Protein AF-A0A7Y5K758-F1 (afdb_monomer_lite)

pLDDT: mean 90.87, std 9.48, range [34.69, 98.62]

Sequence (447 aa):
MLPLFENSKTKVLHYTTGFPNWRNGEKSLQLNSDPGAHFSYSGEGFVLLQKVIEHVSKQTMQAFVALRVFVPLGMTASSFVWRENYAAELAEAHGPLGELEERPRMTEGNAAFSLYTTAKDYGVFLAAMLNQQILPRNSFAQMLKPQVQLPARWGDRSGQKAEGFYWGLGWGLQRTKMSESFWHWGDNGPYKCYVVGYPEQKRGLVFFTNSAHGLELASELVWRLWRDDQAALLQWLGYEAYNSASAILAQTARKKGVSAALAQFHELRQANSSYHLNESAVNELGYLMMRMHRMEDALQLFQLNVESFPASWNVYDSYAEAQLRNGNRELAAENYAKSLALNANNSGAKQILSQLRPAKSRLGNAHFTLKGYAQARLVILAGSFNDWSDLHTLLVKEGEEWTCHLELPAGKHFYKFVVDGKWIVDPDNPHAENDGDGNANSVLIVE

Radius of gyration: 25.75 Å; chains: 1; bounding box: 59×52×71 Å

Secondary structure (DSSP, 8-state):
-GGGTTTTHHHHHTT-S---SS--S-SS---SS-TTSS----HHHHHHHHHHHHHHHSS-HHHHHIIIIITTTT-TT-BSS--GGGTTTPPPEE-TTS-EE-----SS--TTT--B--HHHHHHHHHHHHTT-SS-HHHHHHHTS--EEEESSTT--S--EEEEEEE-SSSEEEE-SS-EEEEEEEEETTEEEEEEEETTTTEEEEEEESBTTGGGGHHHHHHHHH----HHHHHHTTPPPTTSHHHHHHHHHHHH-HHHHHHHHHHHHHH-TT----HHHHHHHHHHHHHTT-HHHHHHHHHHHHHH-TT-HHHHHHHHHHHHHTT-HHHHHHHHHHHHHH-TT-HHHHHHHHHHSS-----SSEEEEE-S-TT-S-EEEEETTTTT-SSSSBPEEETTEEEEEE---SEEEEEEEEETTEEE--TT-S-EEE-SSS-EEEEEEE-

Structure (mmCIF, N/CA/C/O backbone):
data_AF-A0A7Y5K758-F1
#
_entry.id   AF-A0A7Y5K758-F1
#
loop_
_atom_site.group_PDB
_atom_site.id
_atom_site.type_symbol
_atom_site.label_atom_id
_atom_site.label_alt_id
_atom_site.label_comp_id
_atom_site.label_asym_id
_atom_site.label_entity_id
_atom_site.label_seq_id
_atom_site.pdbx_PDB_ins_code
_atom_site.Cartn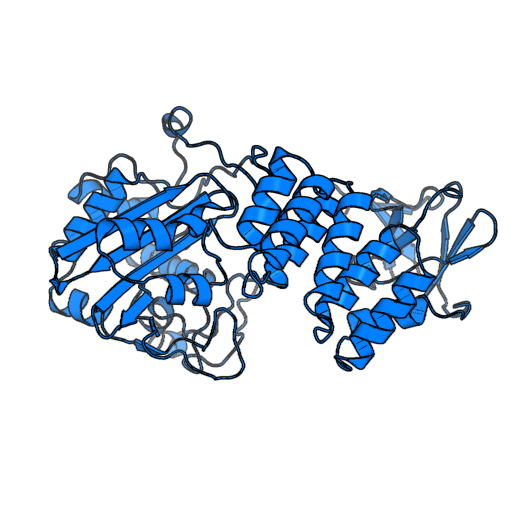_x
_atom_site.Cartn_y
_atom_site.Cartn_z
_atom_site.occupancy
_atom_site.B_iso_or_equiv
_atom_site.auth_seq_id
_atom_site.auth_comp_id
_atom_site.auth_asym_id
_atom_site.auth_atom_id
_atom_site.pdbx_PDB_model_num
ATOM 1 N N . MET A 1 1 ? -29.318 12.162 -8.130 1.00 41.69 1 MET A N 1
ATOM 2 C CA . MET A 1 1 ? -28.431 12.105 -6.942 1.00 41.69 1 MET A CA 1
ATOM 3 C C . MET A 1 1 ? -29.172 11.729 -5.650 1.00 41.69 1 MET A C 1
ATOM 5 O O . MET A 1 1 ? -28.600 11.002 -4.859 1.00 41.69 1 MET A O 1
ATOM 9 N N . LEU A 1 2 ? -30.431 12.140 -5.432 1.00 34.72 2 LEU A N 1
ATOM 10 C CA . LEU A 1 2 ? -31.195 11.858 -4.197 1.00 34.72 2 LEU A CA 1
ATOM 11 C C . LEU A 1 2 ? -31.584 10.382 -3.900 1.00 34.72 2 LEU A C 1
ATOM 13 O O . LEU A 1 2 ? -31.554 10.025 -2.726 1.00 34.72 2 LEU A O 1
ATOM 17 N N . PRO A 1 3 ? -31.859 9.482 -4.869 1.00 34.69 3 PRO A N 1
ATOM 18 C CA . PRO A 1 3 ? -32.208 8.083 -4.554 1.00 34.69 3 PRO A CA 1
ATOM 19 C C . PRO A 1 3 ? -31.040 7.259 -3.984 1.00 34.69 3 PRO A C 1
ATOM 21 O O . PRO A 1 3 ? -31.250 6.258 -3.305 1.00 34.69 3 PRO A O 1
ATOM 24 N N . LEU A 1 4 ? -29.800 7.706 -4.216 1.00 43.38 4 LEU A N 1
ATOM 25 C CA . LEU A 1 4 ? -28.592 7.127 -3.623 1.00 43.38 4 LEU A CA 1
ATOM 26 C C . LEU A 1 4 ? -28.457 7.472 -2.131 1.00 43.38 4 LEU A C 1
ATOM 28 O O . LEU A 1 4 ? -27.764 6.757 -1.419 1.00 43.38 4 LEU A O 1
ATOM 32 N N . PHE A 1 5 ? -29.099 8.533 -1.624 1.00 45.69 5 PHE A N 1
ATOM 33 C CA . PHE A 1 5 ? -28.856 9.056 -0.269 1.00 45.69 5 PHE A CA 1
ATOM 34 C C . PHE A 1 5 ? -29.646 8.364 0.852 1.00 45.69 5 PHE A C 1
ATOM 36 O O . PHE A 1 5 ? -29.133 8.235 1.964 1.00 45.69 5 PHE A O 1
ATOM 43 N N . GLU A 1 6 ? -30.858 7.884 0.574 1.00 41.16 6 GLU A N 1
ATOM 44 C CA . GLU A 1 6 ? -31.722 7.237 1.581 1.00 41.16 6 GLU A CA 1
ATOM 45 C C . GLU A 1 6 ? -31.171 5.871 2.035 1.00 41.16 6 GLU A C 1
ATOM 47 O O . GLU A 1 6 ? -31.325 5.490 3.190 1.00 41.16 6 GLU A O 1
ATOM 52 N N . ASN A 1 7 ? -30.415 5.182 1.170 1.00 43.84 7 ASN A N 1
ATOM 53 C CA . ASN A 1 7 ? -29.832 3.865 1.445 1.00 43.84 7 ASN A CA 1
ATOM 54 C C . ASN A 1 7 ? -28.302 3.880 1.694 1.00 43.84 7 ASN A C 1
ATOM 56 O O . ASN A 1 7 ? -27.720 2.806 1.846 1.00 43.84 7 ASN A O 1
ATOM 60 N N . SER A 1 8 ? -27.618 5.037 1.724 1.00 57.62 8 SER A N 1
ATOM 61 C CA . SER A 1 8 ? -26.133 5.113 1.687 1.00 57.62 8 SER A CA 1
ATOM 62 C C . SER A 1 8 ? -25.413 5.597 2.947 1.00 57.62 8 SER A C 1
ATOM 64 O O . SER A 1 8 ? -24.219 5.325 3.072 1.00 57.62 8 SER A O 1
ATOM 66 N N . LYS A 1 9 ? -26.075 6.277 3.896 1.00 64.62 9 LYS A N 1
ATOM 67 C CA . LYS A 1 9 ? -25.367 6.917 5.030 1.00 64.62 9 LYS A CA 1
ATOM 68 C C . LYS A 1 9 ? -24.572 5.921 5.882 1.00 64.62 9 LYS A C 1
ATOM 70 O O . LYS A 1 9 ? -23.432 6.194 6.242 1.00 64.62 9 LYS A O 1
ATOM 75 N N . THR A 1 10 ? -25.150 4.757 6.176 1.00 76.50 10 THR A N 1
ATOM 76 C CA . THR A 1 10 ? -24.463 3.694 6.925 1.00 76.50 10 THR A CA 1
ATOM 77 C C . THR A 1 10 ? -23.462 2.936 6.060 1.00 76.50 10 THR A C 1
ATOM 79 O O . THR A 1 10 ? -22.401 2.575 6.561 1.00 76.50 10 THR A O 1
ATOM 82 N N . LYS A 1 11 ? -23.739 2.769 4.758 1.00 89.06 11 LYS A N 1
ATOM 83 C CA . LYS A 1 11 ? -22.873 2.027 3.826 1.00 89.06 11 LYS A CA 1
ATOM 84 C C . LYS A 1 11 ? -21.468 2.603 3.713 1.00 89.06 11 LYS A C 1
ATOM 86 O O . LYS A 1 11 ? -20.535 1.829 3.523 1.00 89.06 11 LYS A O 1
ATOM 91 N N . VAL A 1 12 ? -21.312 3.923 3.854 1.00 93.25 12 VAL A N 1
ATOM 92 C CA . VAL A 1 12 ? -19.987 4.561 3.933 1.00 93.25 12 VAL A CA 1
ATOM 93 C C . VAL A 1 12 ? -19.213 4.052 5.148 1.00 93.25 12 VAL A C 1
ATOM 95 O O . VAL A 1 12 ? -18.076 3.617 5.013 1.00 93.25 12 VAL A O 1
ATOM 98 N N . LEU A 1 13 ? -19.846 4.053 6.324 1.00 94.56 13 LEU A N 1
ATOM 99 C CA . LEU A 1 13 ? -19.204 3.688 7.590 1.00 94.56 13 LEU A CA 1
ATOM 100 C C . LEU A 1 13 ? -18.793 2.212 7.646 1.00 94.56 13 LEU A C 1
ATOM 102 O O . LEU A 1 13 ? -17.884 1.871 8.397 1.00 94.56 13 LEU A O 1
ATOM 106 N N . HIS A 1 14 ? -19.443 1.347 6.866 1.00 94.31 14 HIS A N 1
ATOM 107 C CA . HIS A 1 14 ? -19.089 -0.069 6.776 1.00 94.31 14 HIS A CA 1
ATOM 108 C C . HIS A 1 14 ? -18.575 -0.508 5.402 1.00 94.31 14 HIS A C 1
ATOM 110 O O . HIS A 1 14 ? -18.607 -1.696 5.085 1.00 94.31 14 HIS A O 1
ATOM 116 N N . TYR A 1 15 ? -18.096 0.446 4.595 1.00 94.50 15 TYR A N 1
ATOM 117 C CA . TYR A 1 15 ? -17.370 0.194 3.349 1.00 94.50 15 TYR A CA 1
ATOM 118 C C . TYR A 1 15 ? -18.104 -0.707 2.345 1.00 94.50 15 TYR A C 1
ATOM 120 O O . TYR A 1 15 ? -17.521 -1.615 1.768 1.00 94.50 15 TYR A O 1
ATOM 128 N N . THR A 1 16 ? -19.396 -0.473 2.111 1.00 93.69 16 THR A N 1
ATOM 129 C CA . THR A 1 16 ? -20.178 -1.210 1.088 1.00 93.69 16 THR A CA 1
ATOM 130 C C . THR A 1 16 ? -20.811 -0.278 0.060 1.00 93.69 16 THR A C 1
ATOM 132 O O . THR A 1 16 ? -21.846 -0.575 -0.526 1.00 93.69 16 THR A O 1
ATOM 135 N N . THR A 1 17 ? -20.229 0.896 -0.163 1.00 92.12 17 THR A N 1
ATOM 136 C CA . THR A 1 17 ? -20.746 1.849 -1.157 1.00 92.12 17 THR A CA 1
ATOM 137 C C . THR A 1 17 ? -20.495 1.413 -2.595 1.00 92.12 17 THR A C 1
ATOM 139 O O . THR A 1 17 ? -21.192 1.898 -3.477 1.00 92.12 17 THR A O 1
ATOM 142 N N . GLY A 1 18 ? -19.506 0.545 -2.828 1.00 90.25 18 GLY A N 1
ATOM 143 C CA . GLY A 1 18 ? -18.982 0.250 -4.162 1.00 90.25 18 GLY A CA 1
ATOM 144 C C . GLY A 1 18 ? -17.978 1.292 -4.669 1.00 90.25 18 GLY A C 1
ATOM 145 O O . GLY A 1 18 ? -17.502 1.180 -5.793 1.00 90.25 18 GLY A O 1
ATOM 146 N N . PHE A 1 19 ? -17.630 2.305 -3.867 1.00 92.06 19 PHE A N 1
ATOM 147 C CA . PHE A 1 19 ? -16.620 3.293 -4.252 1.00 92.06 19 PHE A CA 1
ATOM 148 C C . PHE A 1 19 ? -15.204 2.692 -4.256 1.00 92.06 19 PHE A C 1
ATOM 150 O O . PHE A 1 19 ? -14.908 1.803 -3.446 1.00 92.06 19 PHE A O 1
ATOM 157 N N . PRO A 1 20 ? -14.308 3.196 -5.126 1.00 91.31 20 PRO A N 1
ATOM 158 C CA . PRO A 1 20 ? -12.888 2.893 -5.054 1.00 91.31 20 PRO A CA 1
ATOM 159 C C . PRO A 1 20 ? -12.273 3.442 -3.765 1.00 91.31 20 PRO A C 1
ATOM 161 O O . PRO A 1 20 ? -12.879 4.256 -3.060 1.00 91.31 20 PRO A O 1
ATOM 164 N N . ASN A 1 21 ? -11.044 3.012 -3.467 1.00 92.38 21 ASN A N 1
ATOM 165 C CA . ASN A 1 21 ? -10.306 3.595 -2.353 1.00 92.38 21 ASN A CA 1
ATOM 166 C C . ASN A 1 21 ? -10.026 5.083 -2.590 1.00 92.38 21 ASN A C 1
ATOM 168 O O . ASN A 1 21 ? -10.406 5.920 -1.774 1.00 92.38 21 ASN A O 1
ATOM 172 N N . TRP A 1 22 ? -9.452 5.377 -3.757 1.00 91.69 22 TRP A N 1
ATOM 173 C CA . TRP A 1 22 ? -9.157 6.709 -4.273 1.00 91.69 22 TRP A CA 1
ATOM 174 C C . TRP A 1 22 ? -9.505 6.759 -5.760 1.00 91.69 22 TRP A C 1
ATOM 176 O O . TRP A 1 22 ? -9.365 5.750 -6.452 1.00 91.69 22 TRP A O 1
ATOM 186 N N . ARG A 1 23 ? -9.976 7.906 -6.258 1.00 85.69 23 ARG A N 1
ATOM 187 C CA . ARG A 1 23 ? -10.174 8.117 -7.700 1.00 85.69 23 ARG A CA 1
ATOM 188 C C . ARG A 1 23 ? -8.828 8.297 -8.417 1.00 85.69 23 ARG A C 1
ATOM 190 O O . ARG A 1 23 ? -7.954 9.004 -7.922 1.00 85.69 23 ARG A O 1
ATOM 197 N N . ASN A 1 24 ? -8.687 7.739 -9.617 1.00 73.50 24 ASN A N 1
ATOM 198 C CA . ASN A 1 24 ? -7.460 7.833 -10.421 1.00 73.50 24 ASN A CA 1
ATOM 199 C C . ASN A 1 24 ? -7.417 9.122 -11.263 1.00 73.50 24 ASN A C 1
ATOM 201 O O . ASN A 1 24 ? -7.338 9.070 -12.483 1.00 73.50 24 ASN A O 1
ATOM 205 N N . GLY A 1 25 ? -7.561 10.291 -10.632 1.00 65.94 25 GLY A N 1
ATOM 206 C CA . GLY A 1 25 ? -7.560 11.588 -11.334 1.00 65.94 25 GLY A CA 1
ATOM 207 C C . GLY A 1 25 ? -8.794 11.866 -12.210 1.00 65.94 25 GLY A C 1
ATOM 208 O O . GLY A 1 25 ? -8.953 12.976 -12.717 1.00 65.94 25 GLY A O 1
ATOM 209 N N . GLU A 1 26 ? -9.709 10.903 -12.354 1.00 65.50 26 GLU A N 1
ATOM 210 C CA . GLU A 1 26 ? -10.984 11.102 -13.038 1.00 65.50 26 GLU A CA 1
ATOM 211 C C . GLU A 1 26 ? -11.843 12.165 -12.337 1.00 65.50 26 GLU A C 1
ATOM 213 O O . GLU A 1 26 ? -11.965 12.211 -11.108 1.00 65.50 26 GLU A O 1
ATOM 218 N N . LYS A 1 27 ? -12.502 13.015 -13.136 1.00 68.88 27 LYS A N 1
ATOM 219 C CA . LYS A 1 27 ? -13.385 14.070 -12.610 1.00 68.88 27 LYS A CA 1
ATOM 220 C C . LYS A 1 27 ? -14.652 13.504 -11.959 1.00 68.88 27 LYS A C 1
ATOM 222 O O . LYS A 1 27 ? -15.178 14.107 -11.024 1.00 68.88 27 LYS A O 1
ATOM 227 N N . SER A 1 28 ? -15.148 12.364 -12.438 1.00 80.12 28 SER A N 1
ATOM 228 C CA . SER A 1 28 ? -16.347 11.694 -11.923 1.00 80.12 28 SER A CA 1
ATOM 229 C C . SER A 1 28 ? -15.987 10.495 -11.050 1.00 80.12 28 SER A C 1
ATOM 231 O O . SER A 1 28 ? -15.158 9.684 -11.441 1.00 80.12 28 SER A O 1
ATOM 233 N N . LEU A 1 29 ? -16.652 10.346 -9.901 1.00 83.31 29 LEU A N 1
ATOM 234 C CA . LEU A 1 29 ? -16.517 9.157 -9.056 1.00 83.31 29 LEU A CA 1
ATOM 235 C C . LEU A 1 29 ? -17.264 7.974 -9.691 1.00 83.31 29 LEU A C 1
ATOM 237 O O . LEU A 1 29 ? -18.491 8.010 -9.789 1.00 83.31 29 LEU A O 1
ATOM 241 N N . GLN A 1 30 ? -16.522 6.943 -10.090 1.00 85.19 30 GLN A N 1
ATOM 242 C CA . GLN A 1 30 ? -17.061 5.695 -10.631 1.00 85.19 30 GLN A CA 1
ATOM 243 C C . GLN A 1 30 ? -17.236 4.641 -9.535 1.00 85.19 30 GLN A C 1
ATOM 245 O O . GLN A 1 30 ? -16.514 4.637 -8.538 1.00 85.19 30 GLN A O 1
ATOM 250 N N . LEU A 1 31 ? -18.206 3.747 -9.718 1.00 88.56 31 LEU A N 1
ATOM 251 C CA . LEU A 1 31 ? -18.407 2.594 -8.844 1.00 88.56 31 LEU A CA 1
ATOM 252 C C . LEU A 1 31 ? -17.588 1.407 -9.355 1.00 88.56 31 LEU A C 1
ATOM 254 O O . LEU A 1 31 ? -17.668 1.055 -10.527 1.00 88.56 31 LEU A O 1
ATOM 258 N N . ASN A 1 32 ? -16.860 0.751 -8.456 1.00 87.00 32 ASN A N 1
ATOM 259 C CA . ASN A 1 32 ? -16.219 -0.537 -8.720 1.00 87.00 32 ASN A CA 1
ATOM 26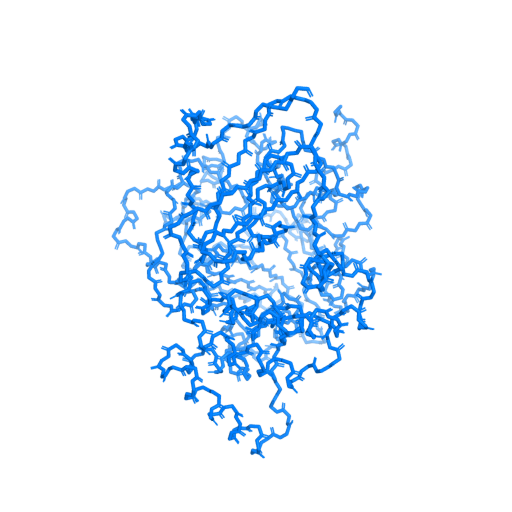0 C C . ASN A 1 32 ? -17.225 -1.696 -8.673 1.00 87.00 32 ASN A C 1
ATOM 262 O O . ASN A 1 32 ? -16.949 -2.773 -9.200 1.00 87.00 32 ASN A O 1
ATOM 266 N N . SER A 1 33 ? -18.352 -1.505 -7.983 1.00 86.94 33 SER A N 1
ATOM 267 C CA . SER A 1 33 ? -19.389 -2.518 -7.797 1.00 86.94 33 SER A CA 1
ATOM 268 C C . SER A 1 33 ? -20.710 -1.919 -7.317 1.00 86.94 33 SER A C 1
ATOM 270 O O . SER A 1 33 ? -20.773 -0.759 -6.902 1.00 86.94 33 SER A O 1
ATOM 272 N N . ASP A 1 34 ? -21.770 -2.727 -7.353 1.00 89.12 34 ASP A N 1
ATOM 273 C CA . ASP A 1 34 ? -23.083 -2.322 -6.860 1.00 89.12 34 ASP A CA 1
ATOM 274 C C . ASP A 1 34 ? -23.063 -2.040 -5.342 1.00 89.12 34 ASP A C 1
ATOM 276 O O . ASP A 1 34 ? -22.522 -2.840 -4.563 1.00 89.12 34 ASP A O 1
ATOM 280 N N . PRO A 1 35 ? -23.690 -0.943 -4.871 1.00 89.88 35 PRO A N 1
ATOM 281 C CA . PRO A 1 35 ? -23.754 -0.631 -3.448 1.00 89.88 35 PRO A CA 1
ATOM 282 C C . PRO A 1 35 ? -24.399 -1.760 -2.631 1.00 89.88 35 PRO A C 1
ATOM 284 O O . PRO A 1 35 ? -25.548 -2.138 -2.849 1.00 89.88 35 PRO A O 1
ATOM 287 N N . GLY A 1 36 ? -23.688 -2.249 -1.619 1.00 87.38 36 GLY A N 1
ATOM 288 C CA . GLY A 1 36 ? -24.101 -3.348 -0.747 1.00 87.38 36 GLY A CA 1
ATOM 289 C C . GLY A 1 36 ? -23.589 -4.723 -1.177 1.00 87.38 36 GLY A C 1
ATOM 290 O O . GLY A 1 36 ? -23.687 -5.651 -0.380 1.00 87.38 36 GLY A O 1
ATOM 291 N N . ALA A 1 37 ? -23.020 -4.866 -2.380 1.00 87.94 37 ALA A N 1
ATOM 292 C CA . ALA A 1 37 ? -22.612 -6.169 -2.906 1.00 87.94 37 ALA A CA 1
ATOM 293 C C . ALA A 1 37 ? -21.473 -6.813 -2.098 1.00 87.94 37 ALA A C 1
ATOM 295 O O . ALA A 1 37 ? -21.497 -8.013 -1.825 1.00 87.94 37 ALA A O 1
ATOM 296 N N . HIS A 1 38 ? -20.466 -6.032 -1.706 1.00 88.25 38 HIS A N 1
ATOM 297 C CA . HIS A 1 38 ? -19.339 -6.510 -0.905 1.00 88.25 38 HIS A CA 1
ATOM 298 C C . HIS A 1 38 ? -18.633 -5.373 -0.161 1.00 88.25 38 HIS A C 1
ATOM 300 O O . HIS A 1 38 ? -18.858 -4.191 -0.422 1.00 88.25 38 HIS A O 1
ATOM 306 N N . PHE A 1 39 ? -17.769 -5.760 0.778 1.00 93.19 39 PHE A N 1
ATOM 307 C CA . PHE A 1 39 ? -16.836 -4.859 1.443 1.00 93.19 39 PHE A CA 1
ATOM 308 C C . PHE A 1 39 ? -15.775 -4.360 0.449 1.00 93.19 39 PHE A C 1
ATOM 310 O O . PHE A 1 39 ? -15.111 -5.166 -0.199 1.00 93.19 39 PHE A O 1
ATOM 317 N N . SER A 1 40 ? -15.605 -3.044 0.362 1.00 91.56 40 SER A N 1
ATOM 318 C CA . SER A 1 40 ? -14.579 -2.345 -0.413 1.00 91.56 40 SER A CA 1
ATOM 319 C C . SER A 1 40 ? -14.154 -1.100 0.362 1.00 91.56 40 SER A C 1
ATOM 321 O O . SER A 1 40 ? -14.898 -0.116 0.422 1.00 91.56 40 SER A O 1
ATOM 323 N N . TYR A 1 41 ? -12.976 -1.159 0.989 1.00 93.69 41 TYR A N 1
ATOM 324 C CA . TYR A 1 41 ? -12.432 -0.045 1.764 1.00 93.69 41 TYR A CA 1
ATOM 325 C C . TYR A 1 41 ? -12.311 1.213 0.894 1.00 93.69 41 TYR A C 1
ATOM 327 O O . TYR A 1 41 ? -11.830 1.143 -0.239 1.00 93.69 41 TYR A O 1
ATOM 335 N N . SER A 1 42 ? -12.781 2.352 1.410 1.00 94.06 42 SER A N 1
ATOM 336 C CA . SER A 1 42 ? -12.966 3.559 0.605 1.00 94.06 42 SER A CA 1
ATOM 337 C C . SER A 1 42 ? -12.668 4.861 1.342 1.00 94.06 42 SER A C 1
ATOM 339 O O . SER A 1 42 ? -13.519 5.383 2.068 1.00 94.06 42 SER A O 1
ATOM 341 N N . GLY A 1 43 ? -11.488 5.431 1.076 1.00 93.94 43 GLY A N 1
ATOM 342 C CA . GLY A 1 43 ? -11.166 6.815 1.422 1.00 93.94 43 GLY A CA 1
ATOM 343 C C . GLY A 1 43 ? -12.134 7.812 0.776 1.00 93.94 43 GLY A C 1
ATOM 344 O O . GLY A 1 43 ? -12.626 8.713 1.454 1.00 93.94 43 GLY A O 1
ATOM 345 N N . GLU A 1 44 ? -12.513 7.593 -0.488 1.00 93.00 44 GLU A N 1
ATOM 346 C CA . GLU A 1 44 ? -13.541 8.380 -1.195 1.00 93.00 44 GLU A CA 1
ATOM 347 C C . GLU A 1 44 ? -14.882 8.417 -0.453 1.00 93.00 44 GLU A C 1
ATOM 349 O O . GLU A 1 44 ? -15.522 9.468 -0.359 1.00 93.00 44 GLU A O 1
ATOM 354 N N . GLY A 1 45 ? -15.302 7.291 0.131 1.00 93.19 45 GLY A N 1
ATOM 355 C CA . GLY A 1 45 ? -16.493 7.230 0.972 1.00 93.19 45 GLY A CA 1
ATOM 356 C C . GLY A 1 45 ? -16.401 8.183 2.165 1.00 93.19 45 GLY A C 1
ATOM 357 O O . GLY A 1 45 ? -17.337 8.942 2.421 1.00 93.19 45 GLY A O 1
ATOM 358 N N . PHE A 1 46 ? -15.264 8.201 2.862 1.00 94.38 46 PHE A N 1
ATOM 359 C CA . PHE A 1 46 ? -15.045 9.100 3.998 1.00 94.38 46 PHE A CA 1
ATOM 360 C C . PHE A 1 46 ? -14.901 10.569 3.580 1.00 94.38 46 PHE A C 1
ATOM 362 O O . PHE A 1 46 ? -15.399 11.444 4.290 1.00 94.38 46 PHE A O 1
ATOM 369 N N . VAL A 1 47 ? -14.327 10.858 2.409 1.00 93.69 47 VAL A N 1
ATOM 370 C CA . VAL A 1 47 ? -14.326 12.214 1.831 1.00 93.69 47 VAL A CA 1
ATOM 371 C C . VAL A 1 47 ? -15.752 12.671 1.513 1.00 93.69 47 VAL A C 1
ATOM 373 O O . VAL A 1 47 ? -16.122 13.802 1.829 1.00 93.69 47 VAL A O 1
ATOM 376 N N . LEU A 1 48 ? -16.602 11.801 0.957 1.00 92.00 48 LEU A N 1
ATOM 377 C CA . LEU A 1 48 ? -18.016 12.121 0.749 1.00 92.00 48 LEU A CA 1
ATOM 378 C C . LEU A 1 48 ? -18.720 12.411 2.081 1.00 92.00 48 LEU A C 1
ATOM 380 O O . LEU A 1 48 ? -19.445 13.402 2.190 1.00 92.00 48 LEU A O 1
ATOM 384 N N . LEU A 1 49 ? -18.492 11.582 3.105 1.00 93.00 49 LEU A N 1
ATOM 385 C CA . LEU A 1 49 ? -19.070 11.793 4.433 1.00 93.00 49 LEU A CA 1
ATOM 386 C C . LEU A 1 49 ? -18.608 13.114 5.053 1.00 93.00 49 LEU A C 1
ATOM 388 O O . LEU A 1 49 ? -19.432 13.835 5.615 1.00 93.00 49 LEU A O 1
ATOM 392 N N . GLN A 1 50 ? -17.333 13.474 4.892 1.00 95.38 50 GLN A N 1
ATOM 393 C CA . GLN A 1 50 ? -16.829 14.790 5.270 1.00 95.38 50 GLN A CA 1
ATOM 394 C C . GLN A 1 50 ? -17.621 15.901 4.581 1.00 95.38 50 GLN A C 1
ATOM 396 O O . GLN A 1 50 ? -18.119 16.793 5.261 1.00 95.38 50 GLN A O 1
ATOM 401 N N . LYS A 1 51 ? -17.802 15.843 3.255 1.00 94.12 51 LYS A N 1
ATOM 402 C CA . LYS A 1 51 ? -18.561 16.871 2.522 1.00 94.12 51 LYS A CA 1
ATOM 403 C C . LYS A 1 51 ? -20.011 16.972 2.985 1.00 94.12 51 LYS A C 1
ATOM 405 O O . LYS A 1 51 ? -20.543 18.077 3.063 1.00 94.12 51 LYS A O 1
ATOM 410 N N . VAL A 1 52 ? -20.640 15.856 3.357 1.00 93.69 52 VAL A N 1
ATOM 411 C CA . VAL A 1 52 ? -21.977 15.862 3.971 1.00 93.69 52 VAL A CA 1
ATOM 412 C C . VAL A 1 52 ? -21.954 16.561 5.332 1.00 93.69 52 VAL A C 1
ATOM 414 O O . VAL A 1 52 ? -22.800 17.420 5.583 1.00 93.69 52 VAL A O 1
ATOM 417 N N . ILE A 1 53 ? -20.986 16.239 6.196 1.00 94.50 53 ILE A N 1
ATOM 418 C CA . ILE A 1 53 ? -20.825 16.882 7.508 1.00 94.50 53 ILE A CA 1
ATOM 419 C C . ILE A 1 53 ? -20.612 18.388 7.341 1.00 94.50 53 ILE A C 1
ATOM 421 O O . ILE A 1 53 ? -21.313 19.171 7.980 1.00 94.50 53 ILE A O 1
ATOM 425 N N . GLU A 1 54 ? -19.705 18.805 6.460 1.00 96.56 54 GLU A N 1
ATOM 426 C CA . GLU A 1 54 ? -19.408 20.217 6.193 1.00 96.56 54 GLU A CA 1
ATOM 427 C C . GLU A 1 54 ? -20.638 20.949 5.639 1.00 96.56 54 GLU A C 1
ATOM 429 O O . GLU A 1 54 ? -20.988 22.038 6.098 1.00 96.56 54 GLU A O 1
ATOM 434 N N . HIS A 1 55 ? -21.365 20.321 4.710 1.00 96.31 55 HIS A N 1
ATOM 435 C CA . HIS A 1 55 ? -22.571 20.898 4.126 1.00 96.31 55 HIS A CA 1
ATOM 436 C C . HIS A 1 55 ? -23.692 21.098 5.153 1.00 96.31 55 HIS A C 1
ATOM 438 O O . HIS A 1 55 ? -24.347 22.144 5.139 1.00 96.31 55 HIS A O 1
ATOM 444 N N . VAL A 1 56 ? -23.935 20.109 6.017 1.00 96.44 56 VAL A N 1
ATOM 445 C CA . VAL A 1 56 ? -25.014 20.147 7.017 1.00 96.44 56 VAL A CA 1
ATOM 446 C C . VAL A 1 56 ? -24.652 21.060 8.185 1.00 96.44 56 VAL A C 1
ATOM 448 O O . VAL A 1 56 ? -25.477 21.858 8.617 1.00 96.44 56 VAL A O 1
ATOM 451 N N . SER A 1 57 ? -23.423 20.963 8.691 1.00 96.81 57 SER A N 1
ATOM 452 C CA . SER A 1 57 ? -22.982 21.725 9.865 1.00 96.81 57 SER A CA 1
ATOM 453 C C . SER A 1 57 ? -22.567 23.160 9.557 1.00 96.81 57 SER A C 1
ATOM 455 O O . SER A 1 57 ? -22.505 23.969 10.480 1.00 96.81 57 SER A O 1
ATOM 457 N N . LYS A 1 58 ? -22.252 23.469 8.290 1.00 97.94 58 LYS A N 1
ATOM 458 C CA . LYS A 1 58 ? -21.606 24.724 7.866 1.00 97.94 58 LYS A CA 1
ATOM 459 C C . LYS A 1 58 ? -20.255 24.976 8.554 1.00 97.94 58 LYS A C 1
ATOM 461 O O . LYS A 1 58 ? -19.809 26.115 8.644 1.00 97.94 58 LYS A O 1
ATOM 466 N N . GLN A 1 59 ? -19.602 23.920 9.036 1.00 97.88 59 GLN A N 1
ATOM 467 C CA . GLN A 1 59 ? -18.280 23.952 9.661 1.00 97.88 59 GLN A CA 1
ATOM 468 C C . GLN A 1 59 ? -17.298 23.156 8.802 1.00 97.88 59 GLN A C 1
ATOM 470 O O . GLN A 1 59 ? -17.687 22.166 8.191 1.00 97.88 59 GLN A O 1
ATOM 475 N N . THR A 1 60 ? -16.023 23.546 8.779 1.00 97.19 60 THR A N 1
ATOM 476 C CA . THR A 1 60 ? -14.970 22.680 8.223 1.00 97.19 60 THR A CA 1
ATOM 477 C C . THR A 1 60 ? -14.835 21.416 9.070 1.00 97.19 60 THR A C 1
ATOM 479 O O . THR A 1 60 ? -15.157 21.436 10.262 1.00 97.19 60 THR A O 1
ATOM 482 N N . MET A 1 61 ? -14.301 20.331 8.501 1.00 95.94 61 MET A N 1
ATOM 483 C CA . MET A 1 61 ? -14.051 19.098 9.261 1.00 95.94 61 MET A CA 1
ATOM 484 C C . MET A 1 61 ? -13.230 19.347 10.537 1.00 95.94 61 MET A C 1
ATOM 486 O O . MET A 1 61 ? -13.588 18.872 11.617 1.00 95.94 61 MET A O 1
ATOM 490 N N . GLN A 1 62 ? -12.175 20.166 10.432 1.00 96.94 62 GLN A N 1
ATOM 491 C CA . GLN A 1 62 ? -11.345 20.564 11.570 1.00 96.94 62 GLN A CA 1
ATOM 492 C C . GLN A 1 62 ? -12.173 21.236 12.675 1.00 96.94 62 GLN A C 1
ATOM 494 O O . GLN A 1 62 ? -12.085 20.836 13.834 1.00 96.94 62 GLN A O 1
ATOM 499 N N . ALA A 1 63 ? -12.989 22.239 12.334 1.00 97.62 63 ALA A N 1
ATOM 500 C CA . ALA A 1 63 ? -13.800 22.960 13.314 1.00 97.62 63 ALA A CA 1
ATOM 501 C C . ALA A 1 63 ? -14.895 22.068 13.923 1.00 97.62 63 ALA A C 1
ATOM 503 O O . ALA A 1 63 ? -15.136 22.107 15.132 1.00 97.62 63 ALA A O 1
ATOM 504 N N . PHE A 1 64 ? -15.528 21.233 13.095 1.00 97.44 64 PHE A N 1
ATOM 505 C CA . PHE A 1 64 ? -16.604 20.342 13.511 1.00 97.44 64 PHE A CA 1
ATOM 506 C C . PHE A 1 64 ? -16.146 19.331 14.568 1.00 97.44 64 PHE A C 1
ATOM 508 O O . PHE A 1 64 ? -16.817 19.178 15.595 1.00 97.44 64 PHE A O 1
ATOM 515 N N . VAL A 1 65 ? -15.007 18.663 14.336 1.00 96.94 65 VAL A N 1
ATOM 516 C CA . VAL A 1 65 ? -14.458 17.658 15.263 1.00 96.94 65 VAL A CA 1
ATOM 517 C C . VAL A 1 65 ? -13.786 18.309 16.466 1.00 96.94 65 VAL A C 1
ATOM 519 O O . VAL A 1 65 ? -13.933 17.801 17.578 1.00 96.94 65 VAL A O 1
ATOM 522 N N . ALA A 1 66 ? -13.126 19.460 16.299 1.00 97.38 66 ALA A N 1
ATOM 523 C CA . ALA A 1 66 ? -12.553 20.182 17.431 1.00 97.38 66 ALA A CA 1
ATOM 524 C C . ALA A 1 66 ? -13.615 20.509 18.492 1.00 97.38 66 ALA A C 1
ATOM 526 O O . ALA A 1 66 ? -13.406 20.233 19.670 1.00 97.38 66 ALA A O 1
ATOM 527 N N . LEU A 1 67 ? -14.781 21.008 18.069 1.00 97.19 67 LEU A N 1
ATOM 528 C CA . LEU A 1 67 ? -15.872 21.373 18.975 1.00 97.19 67 LEU A CA 1
ATOM 529 C C . LEU A 1 67 ? -16.530 20.164 19.660 1.00 97.19 67 LEU A C 1
ATOM 531 O O . LEU A 1 67 ? -17.013 20.283 20.782 1.00 97.19 67 LEU A O 1
ATOM 535 N N . ARG A 1 68 ? -16.589 19.012 18.982 1.00 95.19 68 ARG A N 1
ATOM 536 C CA . ARG A 1 68 ? -17.365 17.841 19.437 1.00 95.19 68 ARG A CA 1
ATOM 537 C C . ARG A 1 68 ? -16.537 16.752 20.101 1.00 95.19 68 ARG A C 1
ATOM 539 O O . ARG A 1 68 ? -17.097 15.952 20.839 1.00 95.19 68 ARG A O 1
ATOM 546 N N . VAL A 1 69 ? -15.239 16.704 19.821 1.00 96.88 69 VAL A N 1
ATOM 547 C CA . VAL A 1 69 ? -14.347 15.639 20.288 1.00 96.88 69 VAL A CA 1
ATOM 548 C C . VAL A 1 69 ? -13.114 16.236 20.949 1.00 96.88 69 VAL A C 1
ATOM 550 O O . VAL A 1 69 ? -12.906 15.999 22.133 1.00 96.88 69 VAL A O 1
ATOM 553 N N . PHE A 1 70 ? -12.322 17.046 20.237 1.00 97.88 70 PHE A N 1
ATOM 554 C CA . PHE A 1 70 ? -11.008 17.431 20.764 1.00 97.88 70 PHE A CA 1
ATOM 555 C C . PHE A 1 70 ? -11.098 18.322 22.003 1.00 97.88 70 PHE A C 1
ATOM 557 O O . PHE A 1 70 ? -10.467 18.024 23.010 1.00 97.88 70 PHE A O 1
ATOM 564 N N . VAL A 1 71 ? -11.901 19.389 21.961 1.00 97.88 71 VAL A N 1
ATOM 565 C CA . VAL A 1 71 ? -12.050 20.312 23.096 1.00 97.88 71 VAL A CA 1
ATOM 566 C C . VAL A 1 71 ? -12.731 19.633 24.293 1.00 97.88 71 VAL A C 1
ATOM 568 O O . VAL A 1 71 ? -12.156 19.698 25.378 1.00 97.88 71 VAL A O 1
ATOM 571 N N . PRO A 1 72 ? -13.878 18.931 24.146 1.00 97.69 72 PRO A N 1
ATOM 572 C CA . PRO A 1 72 ? -14.522 18.257 25.278 1.00 97.69 72 PRO A CA 1
ATOM 573 C C . PRO A 1 72 ? -13.657 17.189 25.955 1.00 97.69 72 PRO A C 1
ATOM 575 O O . PRO A 1 72 ? -13.792 16.971 27.155 1.00 97.69 72 PRO A O 1
ATOM 578 N N . LEU A 1 73 ? -12.775 16.528 25.198 1.00 98.19 73 LEU A N 1
ATOM 579 C CA . LEU A 1 73 ? -11.880 15.492 25.716 1.00 98.19 73 LEU A CA 1
ATOM 580 C C . LEU A 1 73 ? -10.482 16.015 26.079 1.00 98.19 73 LEU A C 1
ATOM 582 O O . LEU A 1 73 ? -9.644 15.239 26.525 1.00 98.19 73 LEU A O 1
ATOM 586 N N . GLY A 1 74 ? -10.204 17.307 25.889 1.00 97.94 74 GLY A N 1
ATOM 587 C CA . GLY A 1 74 ? -8.888 17.887 26.170 1.00 97.94 74 GLY A CA 1
ATOM 588 C C . GLY A 1 74 ? -7.759 17.374 25.265 1.00 97.94 74 GLY A C 1
ATOM 589 O O . GLY A 1 74 ? -6.604 17.369 25.684 1.00 97.94 74 GLY A O 1
ATOM 590 N N . MET A 1 75 ? -8.067 16.954 24.035 1.00 97.81 75 MET A N 1
ATOM 591 C CA . MET A 1 75 ? -7.095 16.493 23.034 1.00 97.81 75 MET A CA 1
ATOM 592 C C . MET A 1 75 ? -6.407 17.687 22.349 1.00 97.81 75 MET A C 1
ATOM 594 O O . MET A 1 75 ? -6.671 18.018 21.188 1.00 97.81 75 MET A O 1
ATOM 598 N N . THR A 1 76 ? -5.570 18.406 23.094 1.00 95.31 76 THR A N 1
ATOM 599 C CA . THR A 1 76 ? -4.969 19.676 22.652 1.00 95.31 76 THR A CA 1
ATOM 600 C C . THR A 1 76 ? -3.891 19.511 21.579 1.00 95.31 76 THR A C 1
ATOM 602 O O . THR A 1 76 ? -3.625 20.461 20.836 1.00 95.31 76 THR A O 1
ATOM 605 N N . ALA A 1 77 ? -3.325 18.311 21.433 1.00 95.75 77 ALA A N 1
ATOM 606 C CA . ALA A 1 77 ? -2.327 17.966 20.425 1.00 95.75 77 ALA A CA 1
ATOM 607 C C . ALA A 1 77 ? -2.948 17.345 19.157 1.00 95.75 77 ALA A C 1
ATOM 609 O O . ALA A 1 77 ? -2.229 16.783 18.334 1.00 95.75 77 ALA A O 1
ATOM 610 N N . SER A 1 78 ? -4.270 17.461 18.973 1.00 97.38 78 SER A N 1
ATOM 611 C CA . SER A 1 78 ? -4.992 16.858 17.845 1.00 97.38 78 SER A CA 1
ATOM 612 C C . SER A 1 78 ? -5.530 17.883 16.834 1.00 97.38 78 SER A C 1
ATOM 614 O O . SER A 1 78 ? -6.107 18.920 17.195 1.00 97.38 78 SER A O 1
ATOM 616 N N . SER A 1 79 ? -5.335 17.604 15.541 1.00 97.12 79 SER A N 1
ATOM 617 C CA . SER A 1 79 ? -5.732 18.472 14.422 1.00 97.12 79 SER A CA 1
ATOM 618 C C . SER A 1 79 ? -5.782 17.711 13.097 1.00 97.12 79 SER A C 1
ATOM 620 O O . SER A 1 79 ? -4.892 16.928 12.809 1.00 97.12 79 SER A O 1
ATOM 622 N N . PHE A 1 80 ? -6.765 17.984 12.242 1.00 97.06 80 PHE A N 1
ATOM 623 C CA . PHE A 1 80 ? -6.803 17.517 10.849 1.00 97.06 80 PHE A CA 1
ATOM 624 C C . PHE A 1 80 ? -5.932 18.348 9.899 1.00 97.06 80 PHE A C 1
ATOM 626 O O . PHE A 1 80 ? -5.751 17.962 8.747 1.00 97.06 80 PHE A O 1
ATOM 633 N N . VAL A 1 81 ? -5.436 19.497 10.355 1.00 96.69 81 VAL A N 1
ATOM 634 C CA . VAL A 1 81 ? -4.563 20.392 9.585 1.00 96.69 81 VAL A CA 1
ATOM 635 C C . VAL A 1 81 ? -3.255 20.615 10.327 1.00 96.69 81 VAL A C 1
ATOM 637 O O . VAL A 1 81 ? -3.227 20.593 11.563 1.00 96.69 81 VAL A O 1
ATOM 640 N N . TRP A 1 82 ? -2.191 20.852 9.569 1.00 95.50 82 TRP A N 1
ATOM 641 C CA . TRP A 1 82 ? -0.881 21.203 10.088 1.00 95.50 82 TRP A CA 1
ATOM 642 C C . TRP A 1 82 ? -0.953 22.462 10.957 1.00 95.50 82 TRP A C 1
ATOM 644 O O . TRP A 1 82 ? -1.688 23.408 10.662 1.00 95.50 82 TRP A O 1
ATOM 654 N N . ARG A 1 83 ? -0.164 22.475 12.032 1.00 92.44 83 ARG A N 1
ATOM 655 C CA . ARG A 1 83 ? 0.059 23.650 12.871 1.00 92.44 83 ARG A CA 1
ATOM 656 C C . ARG A 1 83 ? 1.558 23.826 13.039 1.00 92.44 83 ARG A C 1
ATOM 658 O O . ARG A 1 83 ? 2.254 22.860 13.327 1.00 92.44 83 ARG A O 1
ATOM 665 N N . GLU A 1 84 ? 2.058 25.048 12.892 1.00 90.38 84 GLU A N 1
ATOM 666 C CA . GLU A 1 84 ? 3.507 25.302 12.941 1.00 90.38 84 GLU A CA 1
ATOM 667 C C . GLU A 1 84 ? 4.146 24.905 14.279 1.00 90.38 84 GLU A C 1
ATOM 669 O O . GLU A 1 84 ? 5.303 24.498 14.313 1.00 90.38 84 GLU A O 1
ATOM 674 N N . ASN A 1 85 ? 3.386 24.918 15.379 1.00 88.19 85 ASN A N 1
ATOM 675 C CA . ASN A 1 85 ? 3.881 24.448 16.672 1.00 88.19 85 ASN A CA 1
ATOM 676 C C . ASN A 1 85 ? 4.159 22.930 16.718 1.00 88.19 85 ASN A C 1
ATOM 678 O O . ASN A 1 85 ? 4.785 22.477 17.667 1.00 88.19 85 ASN A O 1
ATOM 682 N N . TYR A 1 86 ? 3.745 22.150 15.712 1.00 89.50 86 TYR A N 1
ATOM 683 C CA . TYR A 1 86 ? 4.107 20.735 15.583 1.00 89.50 86 TYR A CA 1
ATOM 684 C C . TYR A 1 86 ? 5.523 20.521 15.059 1.00 89.50 86 TYR A C 1
ATOM 686 O O . TYR A 1 86 ? 6.060 19.435 15.243 1.00 89.50 86 TYR A O 1
ATOM 694 N N . ALA A 1 87 ? 6.151 21.521 14.433 1.00 86.31 87 ALA A N 1
ATOM 695 C CA . ALA A 1 87 ? 7.471 21.358 13.824 1.00 86.31 87 ALA A CA 1
ATOM 696 C C . ALA A 1 87 ? 8.537 20.854 14.816 1.00 86.31 87 ALA A C 1
ATOM 698 O O . ALA A 1 87 ? 9.429 20.116 14.419 1.00 86.31 87 ALA A O 1
ATOM 699 N N . ALA A 1 88 ? 8.423 21.217 16.097 1.00 86.00 88 ALA A N 1
ATOM 700 C CA . ALA A 1 88 ? 9.349 20.790 17.146 1.00 86.00 88 ALA A CA 1
ATOM 701 C C . ALA A 1 88 ? 9.009 19.424 17.776 1.00 86.00 88 ALA A C 1
ATOM 703 O O . ALA A 1 88 ? 9.840 18.861 18.482 1.00 86.00 88 ALA A O 1
ATOM 704 N N . GLU A 1 89 ? 7.797 18.902 17.559 1.00 87.44 89 GLU A N 1
ATOM 705 C CA . GLU A 1 89 ? 7.285 17.691 18.223 1.00 87.44 89 GLU A CA 1
ATOM 706 C C . GLU A 1 89 ? 6.960 16.550 17.247 1.00 87.44 89 GLU A C 1
ATOM 708 O O . GLU A 1 89 ? 6.692 15.423 17.670 1.00 87.44 89 GLU A O 1
ATOM 713 N N . LEU A 1 90 ? 6.958 16.821 15.939 1.00 91.31 90 LEU A N 1
ATOM 714 C CA . LEU A 1 90 ? 6.652 15.827 14.920 1.00 91.31 90 LEU A CA 1
ATOM 715 C C . LEU A 1 90 ? 7.730 14.735 14.906 1.00 91.31 90 LEU A C 1
ATOM 717 O O . LEU A 1 90 ? 8.913 15.014 14.743 1.00 91.31 90 LEU A O 1
ATOM 721 N N . ALA A 1 91 ? 7.308 13.475 15.014 1.00 93.12 91 ALA A N 1
ATOM 722 C CA . ALA A 1 91 ? 8.205 12.340 14.827 1.00 93.12 91 ALA A CA 1
ATOM 723 C C . ALA A 1 91 ? 8.636 12.248 13.355 1.00 93.12 91 ALA A C 1
ATOM 725 O O . ALA A 1 91 ? 7.778 12.184 12.479 1.00 93.12 91 ALA A O 1
ATOM 726 N N . GLU A 1 92 ? 9.935 12.206 13.069 1.00 93.00 92 GLU A N 1
ATOM 727 C CA . GLU A 1 92 ? 10.453 12.155 11.693 1.00 93.00 92 GLU A CA 1
ATOM 728 C C . GLU A 1 92 ? 10.049 10.857 10.987 1.00 93.00 92 GLU A C 1
ATOM 730 O O . GLU A 1 92 ? 10.196 9.778 11.555 1.00 93.00 92 GLU A O 1
ATOM 735 N N . ALA A 1 93 ? 9.522 10.932 9.768 1.00 94.50 93 ALA A N 1
ATOM 736 C CA . ALA A 1 93 ? 9.067 9.755 9.035 1.00 94.50 93 ALA A CA 1
ATOM 737 C C . ALA A 1 93 ? 10.261 8.953 8.490 1.00 94.50 93 ALA A C 1
ATOM 739 O O . ALA A 1 93 ? 11.123 9.518 7.825 1.00 94.50 93 ALA A O 1
ATOM 740 N N . HIS A 1 94 ? 10.287 7.641 8.743 1.00 93.19 94 HIS A N 1
ATOM 741 C CA . HIS A 1 94 ? 11.314 6.730 8.244 1.00 93.19 94 HIS A CA 1
ATOM 742 C C . HIS A 1 94 ? 10.723 5.755 7.224 1.00 93.19 94 HIS A C 1
ATOM 744 O O . HIS A 1 94 ? 9.804 4.985 7.539 1.00 93.19 94 HIS A O 1
ATOM 750 N N . GLY A 1 95 ? 11.273 5.776 6.015 1.00 88.62 95 GLY A N 1
ATOM 751 C CA . GLY A 1 95 ? 10.923 4.871 4.932 1.00 88.62 95 GLY A CA 1
ATOM 752 C C . GLY A 1 95 ? 11.314 3.414 5.211 1.00 88.62 95 GLY A C 1
ATOM 753 O O . GLY A 1 95 ? 11.800 3.067 6.298 1.00 88.62 95 GLY A O 1
ATOM 754 N N . PRO A 1 96 ? 11.078 2.513 4.245 1.00 82.81 96 PRO A N 1
ATOM 755 C CA . PRO A 1 96 ? 11.362 1.087 4.393 1.00 82.81 96 PRO A CA 1
ATOM 756 C C . PRO A 1 96 ? 12.821 0.759 4.759 1.00 82.81 96 PRO A C 1
ATOM 758 O O . PRO A 1 96 ? 13.094 -0.248 5.414 1.00 82.81 96 PRO A O 1
ATOM 761 N N . LEU A 1 97 ? 13.787 1.601 4.398 1.00 76.69 97 LEU A N 1
ATOM 762 C CA . LEU A 1 97 ? 15.214 1.383 4.659 1.00 76.69 97 LEU A CA 1
ATOM 763 C C . LEU A 1 97 ? 15.716 2.132 5.895 1.00 76.69 97 LEU A C 1
ATOM 765 O O . LEU A 1 97 ? 16.862 1.932 6.296 1.00 76.69 97 LEU A O 1
ATOM 769 N N . GLY A 1 98 ? 14.863 2.941 6.522 1.00 82.69 98 GLY A N 1
ATOM 770 C CA . GLY A 1 98 ? 15.239 3.851 7.601 1.00 82.69 98 GLY A CA 1
ATOM 771 C C . GLY A 1 98 ? 15.709 5.222 7.109 1.00 82.69 98 GLY A C 1
ATOM 772 O O . GLY A 1 98 ? 16.182 6.017 7.915 1.00 82.69 98 GLY A O 1
ATOM 773 N N . GLU A 1 99 ? 15.592 5.499 5.812 1.00 86.31 99 GLU A N 1
ATOM 774 C CA . GLU A 1 99 ? 15.769 6.819 5.220 1.00 86.31 99 GLU A CA 1
ATOM 775 C C . GLU A 1 99 ? 14.696 7.794 5.712 1.00 86.31 99 GLU A C 1
ATOM 777 O O . GLU A 1 99 ? 13.557 7.398 5.955 1.00 86.31 99 GLU A O 1
ATOM 782 N N . LEU A 1 100 ? 15.047 9.072 5.849 1.00 92.25 100 LEU A N 1
ATOM 783 C CA . LEU A 1 100 ? 14.075 10.102 6.204 1.00 92.25 100 LEU A CA 1
ATOM 784 C C . LEU A 1 100 ? 13.184 10.429 5.001 1.00 92.25 100 LEU A C 1
ATOM 786 O O . LEU A 1 100 ? 13.680 10.667 3.900 1.00 92.25 100 LEU A O 1
ATOM 790 N N . GLU A 1 101 ? 11.874 10.484 5.229 1.00 90.69 101 GLU A N 1
ATOM 791 C CA . GLU A 1 101 ? 10.877 10.889 4.239 1.00 90.69 101 GLU A CA 1
ATOM 792 C C . GLU A 1 101 ? 10.149 12.159 4.686 1.00 90.69 101 GLU A C 1
ATOM 794 O O . GLU A 1 101 ? 9.484 12.191 5.727 1.00 90.69 101 GLU A O 1
ATOM 799 N N . GLU A 1 102 ? 10.202 13.203 3.859 1.00 88.56 102 GLU A N 1
ATOM 800 C CA . GLU A 1 102 ? 9.365 14.384 4.057 1.00 88.56 102 GLU A CA 1
ATOM 801 C C . GLU A 1 102 ? 7.904 14.082 3.708 1.00 88.56 102 GLU A C 1
ATOM 803 O O . GLU A 1 102 ? 7.591 13.352 2.764 1.00 88.56 102 GLU A O 1
ATOM 808 N N . ARG A 1 103 ? 6.977 14.665 4.475 1.00 88.50 103 ARG A N 1
ATOM 809 C CA . ARG A 1 103 ? 5.536 14.497 4.263 1.00 88.50 103 ARG A CA 1
ATOM 810 C C . ARG A 1 103 ? 4.874 15.855 4.055 1.00 88.50 103 ARG A C 1
ATOM 812 O O . ARG A 1 103 ? 5.231 16.816 4.740 1.00 88.50 103 ARG A O 1
ATOM 819 N N . PRO A 1 104 ? 3.890 15.949 3.144 1.00 87.75 104 PRO A N 1
ATOM 820 C CA . PRO A 1 104 ? 3.195 17.201 2.903 1.00 87.75 104 PRO A CA 1
ATOM 821 C C . PRO A 1 104 ? 2.473 17.672 4.170 1.00 87.75 104 PRO A C 1
ATOM 823 O O . PRO A 1 104 ? 1.843 16.894 4.892 1.00 87.75 104 PRO A O 1
ATOM 826 N N . ARG A 1 105 ? 2.557 18.978 4.428 1.00 92.50 105 ARG A N 1
ATOM 827 C CA . ARG A 1 105 ? 1.820 19.643 5.505 1.00 92.50 105 ARG A CA 1
ATOM 828 C C . ARG A 1 105 ? 0.385 19.869 5.045 1.00 92.50 105 ARG A C 1
ATOM 830 O O . ARG A 1 105 ? 0.148 20.616 4.099 1.00 92.50 105 ARG A O 1
ATOM 837 N N . MET A 1 106 ? -0.572 19.226 5.705 1.00 93.62 106 MET A N 1
ATOM 838 C CA . MET A 1 106 ? -1.976 19.309 5.300 1.00 93.62 106 MET A CA 1
ATOM 839 C C . MET A 1 106 ? -2.560 20.678 5.650 1.00 93.62 106 MET A C 1
ATOM 841 O O . MET A 1 106 ? -2.677 21.025 6.824 1.00 93.62 106 MET A O 1
ATOM 845 N N . THR A 1 107 ? -2.951 21.451 4.642 1.00 93.56 107 THR A N 1
ATOM 846 C CA . THR A 1 107 ? -3.611 22.757 4.818 1.00 93.56 107 THR A CA 1
ATOM 847 C C . THR A 1 107 ? -5.128 22.631 4.952 1.00 93.56 107 THR A C 1
ATOM 849 O O . THR A 1 107 ? -5.768 23.476 5.576 1.00 93.56 107 THR A O 1
ATOM 852 N N . GLU A 1 108 ? -5.700 21.546 4.431 1.00 93.50 108 GLU A N 1
ATOM 853 C CA . GLU A 1 108 ? -7.113 21.198 4.550 1.00 93.50 108 GLU A CA 1
ATOM 854 C C . GLU A 1 108 ? -7.286 19.844 5.239 1.00 93.50 108 GLU A C 1
ATOM 856 O O . GLU A 1 108 ? -6.483 18.924 5.071 1.00 93.50 108 GLU A O 1
ATOM 861 N N . GLY A 1 109 ? -8.357 19.722 6.024 1.00 95.25 109 GLY A N 1
ATOM 862 C CA . GLY A 1 109 ? -8.683 18.470 6.692 1.00 95.25 109 GLY A CA 1
ATOM 863 C C . GLY A 1 109 ? -9.221 17.438 5.707 1.00 95.25 109 GLY A C 1
ATOM 864 O O . GLY A 1 109 ? -10.094 17.746 4.899 1.00 95.25 109 GLY A O 1
ATOM 865 N N . ASN A 1 110 ? -8.749 16.203 5.828 1.00 96.00 110 ASN A N 1
ATOM 866 C CA . ASN A 1 110 ? -9.272 15.034 5.145 1.00 96.00 110 ASN A CA 1
ATOM 867 C C . ASN A 1 110 ? -9.640 13.965 6.182 1.00 96.00 110 ASN A C 1
ATOM 869 O O . ASN A 1 110 ? -8.773 13.404 6.859 1.00 96.00 110 ASN A O 1
ATOM 873 N N . ALA A 1 111 ? -10.936 13.672 6.282 1.00 95.44 111 ALA A N 1
ATOM 874 C CA . ALA A 1 111 ? -11.500 12.734 7.247 1.00 95.44 111 ALA A CA 1
ATOM 875 C C . ALA A 1 111 ? -10.940 11.309 7.132 1.00 95.44 111 ALA A C 1
ATOM 877 O O . ALA A 1 111 ? -11.022 10.559 8.100 1.00 95.44 111 ALA A O 1
ATOM 878 N N . ALA A 1 112 ? -10.389 10.933 5.977 1.00 95.06 112 ALA A N 1
ATOM 879 C CA . ALA A 1 112 ? -9.861 9.598 5.750 1.00 95.06 112 ALA A CA 1
ATOM 880 C C . ALA A 1 112 ? -8.417 9.410 6.252 1.00 95.06 112 ALA A C 1
ATOM 882 O O . ALA A 1 112 ? -8.050 8.275 6.541 1.00 95.06 112 ALA A O 1
ATOM 883 N N . PHE A 1 113 ? -7.587 10.465 6.344 1.00 94.00 113 PHE A N 1
ATOM 884 C CA . PHE A 1 113 ? -6.152 10.265 6.634 1.00 94.00 113 PHE A CA 1
ATOM 885 C C . PHE A 1 113 ? -5.379 11.410 7.315 1.00 94.00 113 PHE A C 1
ATOM 887 O O . PHE A 1 113 ? -4.238 11.177 7.711 1.00 94.00 113 PHE A O 1
ATOM 894 N N . SER A 1 114 ? -5.912 12.634 7.447 1.00 95.81 114 SER A N 1
ATOM 895 C CA . SER A 1 114 ? -5.073 13.811 7.774 1.00 95.81 114 SER A CA 1
ATOM 896 C C . SER A 1 114 ? -4.952 14.157 9.266 1.00 95.81 114 SER A C 1
ATOM 898 O O . SER A 1 114 ? -4.530 15.261 9.609 1.00 95.81 114 SER A O 1
ATOM 900 N N . LEU A 1 115 ? -5.353 13.261 10.171 1.00 96.62 115 LEU A N 1
ATOM 901 C CA . LEU A 1 115 ? -5.299 13.532 11.608 1.00 96.62 115 LEU A CA 1
ATOM 902 C C . LEU A 1 115 ? -3.852 13.497 12.131 1.00 96.62 115 LEU A C 1
ATOM 904 O O . LEU A 1 115 ? -3.247 12.434 12.234 1.00 96.62 115 LEU A O 1
ATOM 908 N N . TYR A 1 116 ? -3.348 14.652 12.556 1.00 96.12 116 TYR A N 1
ATOM 909 C CA . TYR A 1 116 ? -2.213 14.783 13.466 1.00 96.12 116 TYR A CA 1
ATOM 910 C C . TYR A 1 116 ? -2.709 14.598 14.902 1.00 96.12 116 TYR A C 1
ATOM 912 O O . TYR A 1 116 ? -3.697 15.216 15.304 1.00 96.12 116 TYR A O 1
ATOM 920 N N . THR A 1 117 ? -2.055 13.733 15.673 1.00 96.88 117 THR A N 1
ATOM 921 C CA . THR A 1 117 ? -2.405 13.448 17.071 1.00 96.88 117 THR A CA 1
ATOM 922 C C . THR A 1 117 ? -1.232 12.774 17.788 1.00 96.88 117 THR A C 1
ATOM 924 O O . THR A 1 117 ? -0.200 12.487 17.181 1.00 96.88 117 THR A O 1
ATOM 927 N N . THR A 1 118 ? -1.396 12.488 19.078 1.00 96.50 118 THR A N 1
ATOM 928 C CA . THR A 1 118 ? -0.442 11.723 19.887 1.00 96.50 118 THR A CA 1
ATOM 929 C C . THR A 1 118 ? -1.093 10.450 20.426 1.00 96.50 118 THR A C 1
ATOM 931 O O . THR A 1 118 ? -2.317 10.363 20.553 1.00 96.50 118 THR A O 1
ATOM 934 N N . ALA A 1 119 ? -0.273 9.472 20.832 1.00 96.94 119 ALA A N 1
ATOM 935 C CA . ALA A 1 119 ? -0.749 8.290 21.561 1.00 96.94 119 ALA A CA 1
ATOM 936 C C . ALA A 1 119 ? -1.581 8.661 22.799 1.00 96.94 119 ALA A C 1
ATOM 938 O O . ALA A 1 119 ? -2.574 8.002 23.099 1.00 96.94 119 ALA A O 1
ATOM 939 N N . LYS A 1 120 ? -1.199 9.743 23.490 1.00 97.31 120 LYS A N 1
ATOM 940 C CA . LYS A 1 120 ? -1.896 10.242 24.676 1.00 97.31 120 LYS A CA 1
ATOM 941 C C . LYS A 1 120 ? -3.297 10.749 24.333 1.00 97.31 120 LYS A C 1
ATOM 943 O O . LYS A 1 120 ? -4.262 10.271 24.923 1.00 97.31 120 LYS A O 1
ATOM 948 N N . ASP A 1 121 ? -3.415 11.666 23.376 1.00 98.06 121 ASP A N 1
ATOM 949 C CA . ASP A 1 121 ? -4.705 12.246 22.977 1.00 98.06 121 ASP A CA 1
ATOM 950 C C . ASP A 1 121 ? -5.660 11.178 22.441 1.00 98.06 121 ASP A C 1
ATOM 952 O O . ASP A 1 121 ? -6.815 11.088 22.860 1.00 98.06 121 ASP A O 1
ATOM 956 N N . TYR A 1 122 ? -5.174 10.320 21.544 1.00 98.38 122 TYR A N 1
ATOM 957 C CA . TYR A 1 122 ? -5.997 9.254 20.985 1.00 98.38 122 TYR A CA 1
ATOM 958 C C . TYR A 1 122 ? -6.347 8.192 22.044 1.00 98.38 122 TYR A C 1
ATOM 960 O O . TYR A 1 122 ? -7.435 7.619 22.019 1.00 98.38 122 TYR A O 1
ATOM 968 N N . GLY A 1 123 ? -5.472 7.974 23.032 1.00 98.31 123 GLY A N 1
ATOM 969 C CA . GLY A 1 123 ? -5.764 7.164 24.214 1.00 98.31 123 GLY A CA 1
ATOM 970 C C . GLY A 1 123 ? -6.918 7.727 25.051 1.00 98.31 123 GLY A C 1
ATOM 971 O O . GLY A 1 123 ? -7.779 6.961 25.484 1.00 98.31 123 GLY A O 1
ATOM 972 N N . VAL A 1 124 ? -6.998 9.053 25.220 1.00 98.31 124 VAL A N 1
ATOM 973 C CA . VAL A 1 124 ? -8.143 9.712 25.877 1.00 98.31 124 VAL A CA 1
ATOM 974 C C . VAL A 1 124 ? -9.428 9.496 25.076 1.00 98.31 124 VAL A C 1
ATOM 976 O O . VAL A 1 124 ? -10.452 9.128 25.654 1.00 98.31 124 VAL A O 1
ATOM 979 N N . PHE A 1 125 ? -9.378 9.643 23.749 1.00 98.12 125 PHE A N 1
ATOM 980 C CA . PHE A 1 125 ? -10.514 9.334 22.876 1.00 98.12 125 PHE A CA 1
ATOM 981 C C . PHE A 1 125 ? -10.981 7.878 23.017 1.00 98.12 125 PHE A C 1
ATOM 983 O O . PHE A 1 125 ? -12.171 7.624 23.216 1.00 98.12 125 PHE A O 1
ATOM 990 N N . LEU A 1 126 ? -10.053 6.916 22.981 1.00 97.81 126 LEU A N 1
ATOM 991 C CA . LEU A 1 126 ? -10.372 5.497 23.137 1.00 97.81 126 LEU A CA 1
ATOM 992 C C . LEU A 1 126 ? -10.964 5.192 24.521 1.00 97.81 126 LEU A C 1
ATOM 994 O O . LEU A 1 126 ? -11.936 4.442 24.627 1.00 97.81 126 LEU A O 1
ATOM 998 N N . ALA A 1 127 ? -10.425 5.796 25.581 1.00 97.81 127 ALA A N 1
ATOM 999 C CA . ALA A 1 127 ? -10.960 5.654 26.930 1.00 97.81 127 ALA A CA 1
ATOM 1000 C C . ALA A 1 127 ? -12.384 6.226 27.039 1.00 97.81 127 ALA A C 1
ATOM 1002 O O . ALA A 1 127 ? -13.260 5.582 27.619 1.00 97.81 127 ALA A O 1
ATOM 1003 N N . ALA A 1 128 ? -12.647 7.396 26.453 1.00 97.06 128 ALA A N 1
ATOM 1004 C CA . ALA A 1 128 ? -13.979 7.997 26.419 1.00 97.06 128 ALA A CA 1
ATOM 1005 C C . ALA A 1 128 ? -14.979 7.145 25.612 1.00 97.06 128 ALA A C 1
ATOM 1007 O O . ALA A 1 128 ? -16.136 7.003 26.015 1.00 97.06 128 ALA A O 1
ATOM 1008 N N . MET A 1 129 ? -14.534 6.512 24.522 1.00 95.50 129 MET A N 1
ATOM 1009 C CA . MET A 1 129 ? -15.318 5.538 23.752 1.00 95.50 129 MET A CA 1
ATOM 1010 C C . MET A 1 129 ? -15.685 4.305 24.584 1.00 95.50 129 MET A C 1
ATOM 1012 O O . MET A 1 129 ? -16.863 3.971 24.694 1.00 95.50 129 MET A O 1
ATOM 1016 N N . LEU A 1 130 ? -14.703 3.655 25.219 1.00 95.69 130 LEU A N 1
ATOM 1017 C CA . LEU A 1 130 ? -14.919 2.465 26.058 1.00 95.69 130 LEU A CA 1
ATOM 1018 C C . LEU A 1 130 ? -15.819 2.757 27.269 1.00 95.69 130 LEU A C 1
ATOM 1020 O O . LEU A 1 130 ? -16.583 1.895 27.705 1.00 95.69 130 LEU A O 1
ATOM 1024 N N . ASN A 1 131 ? -15.767 3.986 27.785 1.00 95.31 131 ASN A N 1
ATOM 1025 C CA . ASN A 1 131 ? -16.638 4.459 28.860 1.00 95.31 131 ASN A CA 1
ATOM 1026 C C . ASN A 1 131 ? -17.971 5.049 28.368 1.00 95.31 131 ASN A C 1
ATOM 1028 O O . ASN A 1 131 ? -18.750 5.525 29.190 1.00 95.31 131 ASN A O 1
ATOM 1032 N N . GLN A 1 132 ? -18.253 4.995 27.060 1.00 92.81 132 GLN A N 1
ATOM 1033 C CA . GLN A 1 132 ? -19.495 5.467 26.432 1.00 92.81 132 GLN A CA 1
ATOM 1034 C C . GLN A 1 132 ? -19.825 6.938 26.749 1.00 92.81 132 GLN A C 1
ATOM 1036 O O . GLN A 1 132 ? -20.980 7.302 26.952 1.00 92.81 132 GLN A O 1
ATOM 1041 N N . GLN A 1 133 ? -18.801 7.793 26.787 1.00 93.06 133 GLN A N 1
ATOM 1042 C CA . GLN A 1 133 ? -18.930 9.222 27.106 1.00 93.06 133 GLN A CA 1
ATOM 1043 C C . GLN A 1 133 ? -19.183 10.098 25.870 1.00 93.06 133 GLN A C 1
ATOM 1045 O O . GLN A 1 133 ? -19.557 11.258 26.008 1.00 93.06 133 GLN A O 1
ATOM 1050 N N . ILE A 1 134 ? -18.975 9.556 24.664 1.00 89.19 134 ILE A N 1
ATOM 1051 C CA . ILE A 1 134 ? -19.066 10.311 23.401 1.00 89.19 134 ILE A CA 1
ATOM 1052 C C . ILE A 1 134 ? -20.401 10.073 22.685 1.00 89.19 134 ILE A C 1
ATOM 1054 O O . ILE A 1 134 ? -20.961 10.984 22.079 1.00 89.19 134 ILE A O 1
ATOM 1058 N N . LEU A 1 135 ? -20.916 8.840 22.734 1.00 90.00 135 LEU A N 1
ATOM 1059 C CA . LEU A 1 135 ? -22.106 8.420 21.997 1.00 90.00 135 LEU A CA 1
ATOM 1060 C C . LEU A 1 135 ? -23.200 7.925 22.947 1.00 90.00 135 LEU A C 1
ATOM 1062 O O . LEU A 1 135 ? -22.888 7.245 23.926 1.00 90.00 135 LEU A O 1
ATOM 1066 N N . PRO A 1 136 ? -24.488 8.154 22.624 1.00 92.38 136 PRO A N 1
ATOM 1067 C CA . PRO A 1 136 ? -25.583 7.475 23.304 1.00 92.38 136 PRO A CA 1
ATOM 1068 C C . PRO A 1 136 ? -25.410 5.953 23.246 1.00 92.38 136 PRO A C 1
ATOM 1070 O O . PRO A 1 136 ? -24.978 5.412 22.224 1.00 92.38 136 PRO A O 1
ATOM 1073 N N . ARG A 1 137 ? -25.834 5.251 24.304 1.00 90.81 137 ARG A N 1
ATOM 1074 C CA . ARG A 1 137 ? -25.680 3.790 24.450 1.00 90.81 137 ARG A CA 1
ATOM 1075 C C . ARG A 1 137 ? -26.145 2.998 23.221 1.00 90.81 137 ARG A C 1
ATOM 1077 O O . ARG A 1 137 ? -25.457 2.079 22.787 1.00 90.81 137 ARG A O 1
ATOM 1084 N N . ASN A 1 138 ? -27.278 3.380 22.627 1.00 92.38 138 ASN A N 1
ATOM 1085 C CA . ASN A 1 138 ? -27.806 2.718 21.429 1.00 92.38 138 ASN A CA 1
ATOM 1086 C C . ASN A 1 138 ? -26.905 2.928 20.205 1.00 92.38 138 ASN A C 1
ATOM 1088 O O . ASN A 1 138 ? -26.650 1.978 19.473 1.00 92.38 138 ASN A O 1
ATOM 1092 N N . SER A 1 139 ? -26.390 4.142 19.997 1.00 92.00 139 SER A N 1
ATOM 1093 C CA . SER A 1 139 ? -25.474 4.441 18.891 1.00 92.00 139 SER A CA 1
ATOM 1094 C C . SER A 1 139 ? -24.145 3.707 19.053 1.00 92.00 139 SER A C 1
ATOM 1096 O O . SER A 1 139 ? -23.646 3.140 18.086 1.00 92.00 139 SER A O 1
ATOM 1098 N N . PHE A 1 140 ? -23.608 3.649 20.277 1.00 91.94 140 PHE A N 1
ATOM 1099 C CA . PHE A 1 140 ? -22.407 2.870 20.583 1.00 91.94 140 PHE A CA 1
ATOM 1100 C C . PHE A 1 140 ? -22.611 1.374 20.289 1.00 91.94 140 PHE A C 1
ATOM 1102 O O . PHE A 1 140 ? -21.779 0.749 19.636 1.00 91.94 140 PHE A O 1
ATOM 1109 N N . ALA A 1 141 ? -23.753 0.810 20.691 1.00 92.81 141 ALA A N 1
ATOM 1110 C CA . ALA A 1 141 ? -24.084 -0.582 20.397 1.00 92.81 141 ALA A CA 1
ATOM 1111 C C . ALA A 1 141 ? -24.230 -0.853 18.887 1.00 92.81 141 ALA A C 1
ATOM 1113 O O . ALA A 1 141 ? -23.761 -1.880 18.406 1.00 92.81 141 ALA A O 1
ATOM 1114 N N . GLN A 1 142 ? -24.839 0.062 18.119 1.00 93.50 142 GLN A N 1
ATOM 1115 C CA . GLN A 1 142 ? -24.927 -0.074 16.656 1.00 93.50 142 GLN A CA 1
ATOM 1116 C C . GLN A 1 142 ? -23.558 0.020 15.980 1.00 93.50 142 GLN A C 1
ATOM 1118 O O . GLN A 1 142 ? -23.292 -0.711 15.029 1.00 93.50 142 GLN A O 1
ATOM 1123 N N . MET A 1 143 ? -22.685 0.892 16.483 1.00 94.44 143 MET A N 1
ATOM 1124 C CA . MET A 1 143 ? -21.341 1.087 15.951 1.00 94.44 143 MET A CA 1
ATOM 1125 C C . MET A 1 143 ? -20.499 -0.191 16.010 1.00 94.44 143 MET A C 1
ATOM 1127 O O . MET A 1 143 ? -19.780 -0.483 15.058 1.00 94.44 143 MET A O 1
ATOM 1131 N N . LEU A 1 144 ? -20.634 -0.972 17.085 1.00 95.50 144 LEU A N 1
ATOM 1132 C CA . LEU A 1 144 ? -19.900 -2.228 17.282 1.00 95.50 144 LEU A CA 1
ATOM 1133 C C . LEU A 1 144 ? -20.695 -3.479 16.876 1.00 95.50 144 LEU A C 1
ATOM 1135 O O . LEU A 1 144 ? -20.251 -4.604 17.101 1.00 95.50 144 LEU A O 1
ATOM 1139 N N . LYS A 1 145 ? -21.869 -3.311 16.259 1.00 95.06 145 LYS A N 1
ATOM 1140 C CA . LYS A 1 145 ? -22.626 -4.424 15.685 1.00 95.06 145 LYS A CA 1
ATOM 1141 C C . LYS A 1 145 ? -22.043 -4.787 14.312 1.00 95.06 145 LYS A C 1
ATOM 1143 O O . LYS A 1 145 ? -21.903 -3.880 13.488 1.00 95.06 145 LYS A O 1
ATOM 1148 N N . PRO A 1 146 ? -21.786 -6.077 14.013 1.00 96.31 146 PRO A N 1
ATOM 1149 C CA . PRO A 1 146 ? -21.383 -6.508 12.676 1.00 96.31 146 PRO A CA 1
ATOM 1150 C C . PRO A 1 146 ? -22.372 -6.049 11.598 1.00 96.31 146 PRO A C 1
ATOM 1152 O O . PRO A 1 146 ? -23.555 -6.389 11.659 1.00 96.31 146 PRO A O 1
ATOM 1155 N N . GLN A 1 147 ? -21.880 -5.281 10.623 1.00 94.88 147 GLN A N 1
ATOM 1156 C CA . GLN A 1 147 ? -22.648 -4.816 9.460 1.00 94.88 147 GLN A CA 1
ATOM 1157 C C . GLN A 1 147 ? -22.329 -5.647 8.215 1.00 94.88 147 GLN A C 1
ATOM 1159 O O . GLN A 1 147 ? -23.217 -5.958 7.428 1.00 94.88 147 GLN A O 1
ATOM 1164 N N . VAL A 1 148 ? -21.058 -6.021 8.040 1.00 94.75 148 VAL A N 1
ATOM 1165 C CA . VAL A 1 148 ? -20.581 -6.828 6.911 1.00 94.75 148 VAL A CA 1
ATOM 1166 C C . VAL A 1 148 ? -19.468 -7.771 7.362 1.00 94.75 148 VAL A C 1
ATOM 1168 O O . VAL A 1 148 ? -18.632 -7.398 8.181 1.00 94.75 148 VAL A O 1
ATOM 1171 N N . GLN A 1 149 ? -19.456 -8.998 6.837 1.00 96.00 149 GLN A N 1
ATOM 1172 C CA . GLN A 1 149 ? -18.356 -9.942 7.043 1.00 96.00 149 GLN A CA 1
ATOM 1173 C C . GLN A 1 149 ? -17.222 -9.670 6.051 1.00 96.00 149 GLN A C 1
ATOM 1175 O O . GLN A 1 149 ? -17.457 -9.483 4.846 1.00 96.00 149 GLN A O 1
ATOM 1180 N N . LEU A 1 150 ? -15.995 -9.667 6.566 1.00 96.19 150 LEU A N 1
ATOM 1181 C CA . LEU A 1 150 ? -14.802 -9.340 5.799 1.00 96.19 150 LEU A CA 1
ATOM 1182 C C . LEU A 1 150 ? -14.399 -10.478 4.844 1.00 96.19 150 LEU A C 1
ATOM 1184 O O . LEU A 1 150 ? -14.708 -11.646 5.103 1.00 96.19 150 LEU A O 1
ATOM 1188 N N . PRO A 1 151 ? -13.755 -10.150 3.706 1.00 95.31 151 PRO A N 1
ATOM 1189 C CA . PRO A 1 151 ? -13.195 -11.151 2.797 1.00 95.31 151 PRO A CA 1
ATOM 1190 C C . PRO A 1 151 ? -12.124 -12.008 3.490 1.00 95.31 151 PRO A C 1
ATOM 1192 O O . PRO A 1 151 ? -11.640 -11.631 4.553 1.00 95.31 151 PRO A O 1
ATOM 1195 N N . ALA A 1 152 ? -11.744 -13.147 2.906 1.00 93.00 152 ALA A N 1
ATOM 1196 C CA . ALA A 1 152 ? -10.792 -14.089 3.512 1.00 93.00 152 ALA A CA 1
ATOM 1197 C C . ALA A 1 152 ? -9.420 -13.465 3.827 1.00 93.00 152 ALA A C 1
ATOM 1199 O O . ALA A 1 152 ? -8.778 -13.841 4.804 1.00 93.00 152 ALA A O 1
ATOM 1200 N N . ARG A 1 153 ? -9.000 -12.480 3.031 1.00 91.31 153 ARG A N 1
ATOM 1201 C CA . ARG A 1 153 ? -7.827 -11.628 3.268 1.00 91.31 153 ARG A CA 1
ATOM 1202 C C . ARG A 1 153 ? -8.070 -10.232 2.707 1.00 91.31 153 ARG A C 1
ATOM 1204 O O . ARG A 1 153 ? -8.978 -10.034 1.893 1.00 91.31 153 ARG A O 1
ATOM 1211 N N . TRP A 1 154 ? -7.247 -9.271 3.104 1.00 88.50 154 TRP A N 1
ATOM 1212 C CA . TRP A 1 154 ? -7.248 -7.936 2.525 1.00 88.50 154 TRP A CA 1
ATOM 1213 C C . TRP A 1 154 ? -7.104 -7.988 1.000 1.00 88.50 154 TRP A C 1
ATOM 1215 O O . TRP A 1 154 ? -6.294 -8.737 0.457 1.00 88.50 154 TRP A O 1
ATOM 1225 N N . GLY A 1 155 ? -7.937 -7.214 0.302 1.00 84.06 155 GLY A N 1
ATOM 1226 C CA . GLY A 1 155 ? -7.948 -7.152 -1.160 1.00 84.06 155 GLY A CA 1
ATOM 1227 C C . GLY A 1 155 ? -8.518 -8.384 -1.877 1.00 84.06 155 GLY A C 1
ATOM 1228 O O . GLY A 1 155 ? -8.607 -8.354 -3.104 1.00 84.06 155 GLY A O 1
ATOM 1229 N N . ASP A 1 156 ? -8.935 -9.440 -1.168 1.00 84.75 156 ASP A N 1
ATOM 1230 C CA . ASP A 1 156 ? -9.528 -10.617 -1.808 1.00 84.75 156 ASP A CA 1
ATOM 1231 C C . ASP A 1 156 ? -10.909 -10.317 -2.409 1.00 84.75 156 ASP A C 1
ATOM 1233 O O . ASP A 1 156 ? -11.798 -9.754 -1.767 1.00 84.75 156 ASP A O 1
ATOM 1237 N N . ARG A 1 157 ? -11.071 -10.733 -3.668 1.00 80.38 157 ARG A N 1
ATOM 1238 C CA . ARG A 1 157 ? -12.278 -10.571 -4.486 1.00 80.38 157 ARG A CA 1
ATOM 1239 C C . ARG A 1 157 ? -12.915 -11.906 -4.879 1.00 80.38 157 ARG A C 1
ATOM 1241 O O . ARG A 1 157 ? -13.901 -11.906 -5.605 1.00 80.38 157 ARG A O 1
ATOM 1248 N N . SER A 1 158 ? -12.387 -13.033 -4.395 1.00 82.25 158 SER A N 1
ATOM 1249 C CA . SER A 1 158 ? -12.896 -14.384 -4.679 1.00 82.25 158 SER A CA 1
ATOM 1250 C C . SER A 1 158 ? -14.299 -14.644 -4.114 1.00 82.25 158 SER A C 1
ATOM 1252 O O . SER A 1 158 ? -14.960 -15.604 -4.500 1.00 82.25 158 SER A O 1
ATOM 1254 N N . GLY A 1 159 ? -14.744 -13.803 -3.175 1.00 84.50 159 GLY A N 1
ATOM 1255 C CA . GLY A 1 159 ? -15.993 -13.969 -2.436 1.00 84.50 159 GLY A CA 1
ATOM 1256 C C . GLY A 1 159 ? -15.848 -14.791 -1.154 1.00 84.50 159 GLY A C 1
ATOM 1257 O O . GLY A 1 159 ? -16.775 -14.786 -0.341 1.00 84.50 159 GLY A O 1
ATOM 1258 N N . GLN A 1 160 ? -14.695 -15.432 -0.924 1.00 90.88 160 GLN A N 1
ATOM 1259 C CA . GLN A 1 160 ? -14.408 -16.123 0.333 1.00 90.88 160 GLN A CA 1
ATOM 1260 C C . GLN A 1 160 ? -14.418 -15.142 1.510 1.00 90.88 160 GLN A C 1
ATOM 1262 O O . GLN A 1 160 ? -14.048 -13.972 1.377 1.00 90.88 160 GLN A O 1
ATOM 1267 N N . LYS A 1 161 ? -14.871 -15.615 2.672 1.00 93.19 161 LYS A N 1
ATOM 1268 C CA . LYS A 1 161 ? -15.062 -14.801 3.877 1.00 93.19 161 LYS A CA 1
ATOM 1269 C C . LYS A 1 161 ? -14.171 -15.286 5.006 1.00 93.19 161 LYS A C 1
ATOM 1271 O O . LYS A 1 161 ? -14.000 -16.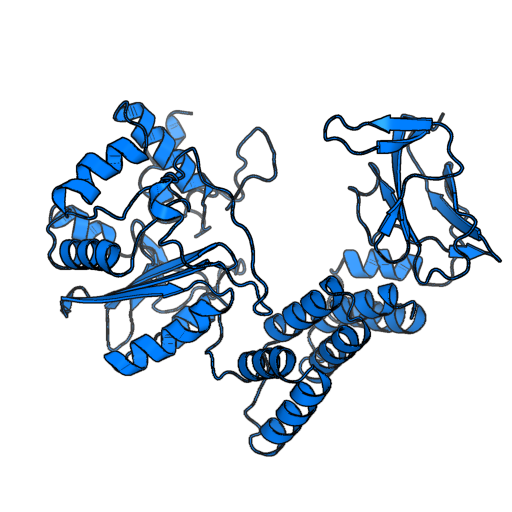488 5.181 1.00 93.19 161 LYS A O 1
ATOM 1276 N N . ALA A 1 162 ? -13.641 -14.344 5.779 1.00 92.75 162 ALA A N 1
ATOM 1277 C CA . ALA A 1 162 ? -12.863 -14.652 6.967 1.00 92.75 162 ALA A CA 1
ATOM 1278 C C . ALA A 1 162 ? -13.798 -14.957 8.148 1.00 92.75 162 ALA A C 1
ATOM 1280 O O . ALA A 1 162 ? -14.775 -14.243 8.402 1.00 92.75 162 ALA A O 1
ATOM 1281 N N . GLU A 1 163 ? -13.515 -16.034 8.875 1.00 91.50 163 GLU A N 1
ATOM 1282 C CA . GLU A 1 163 ? -14.247 -16.385 10.091 1.00 91.50 163 GLU A CA 1
ATOM 1283 C C . GLU A 1 163 ? -13.877 -15.419 11.224 1.00 91.50 163 GLU A C 1
ATOM 1285 O O . GLU A 1 163 ? -12.707 -15.125 11.440 1.00 91.50 163 GLU A O 1
ATOM 1290 N N . GLY A 1 164 ? -14.872 -14.901 11.947 1.00 92.75 164 GLY A N 1
ATOM 1291 C CA . GLY A 1 164 ? -14.629 -14.022 13.098 1.00 92.75 164 GLY A CA 1
ATOM 1292 C C . GLY A 1 164 ? -14.259 -12.573 12.757 1.00 92.75 164 GLY A C 1
ATOM 1293 O O . GLY A 1 164 ? -14.122 -11.770 13.675 1.00 92.75 164 GLY A O 1
ATOM 1294 N N . PHE A 1 165 ? -14.167 -12.201 11.477 1.00 95.88 165 PHE A N 1
ATOM 1295 C CA . PHE A 1 165 ? -13.788 -10.854 11.036 1.00 95.88 165 PHE A CA 1
ATOM 1296 C C . PHE A 1 165 ? -14.951 -10.116 10.364 1.00 95.88 165 PHE A C 1
ATOM 1298 O O . PHE A 1 165 ? -15.523 -10.569 9.368 1.00 95.88 165 PHE A O 1
ATOM 1305 N N . TYR A 1 166 ? -15.287 -8.942 10.894 1.00 96.69 166 TYR A N 1
ATOM 1306 C CA . TYR A 1 166 ? -16.405 -8.121 10.428 1.00 96.69 166 TYR A CA 1
ATOM 1307 C C . TYR A 1 166 ? -16.022 -6.643 10.389 1.00 96.69 166 TYR A C 1
ATOM 1309 O O . TYR A 1 166 ? -15.005 -6.231 10.940 1.00 96.69 166 TYR A O 1
ATOM 1317 N N . TRP A 1 167 ? -16.874 -5.830 9.775 1.00 97.44 167 TRP A N 1
ATOM 1318 C CA . TRP A 1 167 ? -16.830 -4.380 9.907 1.00 97.44 167 TRP A CA 1
ATOM 1319 C C . TRP A 1 167 ? -18.124 -3.869 10.547 1.00 97.44 167 TRP A C 1
ATOM 1321 O O . TRP A 1 167 ? -19.223 -4.285 10.166 1.00 97.44 167 TRP A O 1
ATOM 1331 N N . GLY A 1 168 ? -17.978 -3.005 11.549 1.00 97.00 168 GLY A N 1
ATOM 1332 C CA . GLY A 1 168 ? -19.047 -2.256 12.205 1.00 97.00 168 GLY A CA 1
ATOM 1333 C C . GLY A 1 168 ? -19.309 -0.926 11.498 1.00 97.00 168 GLY A C 1
ATOM 1334 O O . GLY A 1 168 ? -19.131 -0.812 10.291 1.00 97.00 168 GLY A O 1
ATOM 1335 N N . LEU A 1 169 ? -19.705 0.112 12.234 1.00 95.69 169 LEU A N 1
ATOM 1336 C CA . LEU A 1 169 ? -19.769 1.475 11.693 1.00 95.69 169 LEU A CA 1
ATOM 1337 C C . LEU A 1 169 ? -18.473 2.216 12.044 1.00 95.69 169 LEU A C 1
ATOM 1339 O O . LEU A 1 169 ? -18.328 2.742 13.142 1.00 95.69 169 LEU A O 1
ATOM 1343 N N . GLY A 1 170 ? -17.524 2.247 11.112 1.00 95.19 170 GLY A N 1
ATOM 1344 C CA . GLY A 1 170 ? -16.238 2.937 11.251 1.00 95.19 170 GLY A CA 1
ATOM 1345 C C . GLY A 1 170 ? -15.135 2.135 11.949 1.00 95.19 170 GLY A C 1
ATOM 1346 O O . GLY A 1 170 ? -14.024 2.636 12.056 1.00 95.19 170 GLY A O 1
ATOM 1347 N N . TRP A 1 171 ? -15.410 0.903 12.386 1.00 97.44 171 TRP A N 1
ATOM 1348 C CA . TRP A 1 171 ? -14.451 0.045 13.089 1.00 97.44 171 TRP A CA 1
ATOM 1349 C C . TRP A 1 171 ? -14.432 -1.366 12.509 1.00 97.44 171 TRP A C 1
ATOM 1351 O O . TRP A 1 171 ? -15.491 -1.938 12.242 1.00 97.44 171 TRP A O 1
ATOM 1361 N N . GLY A 1 172 ? -13.242 -1.948 12.380 1.00 97.31 172 GLY A N 1
ATOM 1362 C CA . GLY A 1 172 ? -13.096 -3.387 12.216 1.00 97.31 172 GLY A CA 1
ATOM 1363 C C . GLY A 1 172 ? -13.488 -4.097 13.509 1.00 97.31 172 GLY A C 1
ATOM 1364 O O . GLY A 1 172 ? -13.326 -3.549 14.599 1.00 97.31 172 GLY A O 1
ATOM 1365 N N . LEU A 1 173 ? -14.045 -5.298 13.396 1.00 97.06 173 LEU A N 1
ATOM 1366 C CA . LEU A 1 173 ? -14.465 -6.123 14.524 1.00 97.06 173 LEU A CA 1
ATOM 1367 C C . LEU A 1 173 ? -13.817 -7.495 14.398 1.00 97.06 173 LEU A C 1
ATOM 1369 O O . LEU A 1 173 ? -13.852 -8.108 13.328 1.00 97.06 173 LEU A O 1
ATOM 1373 N N . GLN A 1 174 ? -13.251 -7.980 15.495 1.00 94.19 174 GLN A N 1
ATOM 1374 C CA . GLN A 1 174 ? -12.723 -9.332 15.591 1.00 94.19 174 GLN A CA 1
ATOM 1375 C C . GLN A 1 174 ? -13.425 -10.065 16.728 1.00 94.19 174 GLN A C 1
ATOM 1377 O O . GLN A 1 174 ? -13.542 -9.565 17.846 1.00 94.19 174 GLN A O 1
ATOM 1382 N N . ARG A 1 175 ? -13.896 -11.269 16.422 1.00 92.19 175 ARG A N 1
ATOM 1383 C CA . ARG A 1 175 ? -14.484 -12.200 17.376 1.00 92.19 175 ARG A CA 1
ATOM 1384 C C . ARG A 1 175 ? -13.632 -13.447 17.413 1.00 92.19 175 ARG A C 1
ATOM 1386 O O . ARG A 1 175 ? -13.550 -14.175 16.426 1.00 92.19 175 ARG A O 1
ATOM 1393 N N . THR A 1 176 ? -13.012 -13.684 18.555 1.00 84.69 176 THR A N 1
ATOM 1394 C CA . THR A 1 176 ? -12.285 -14.916 18.841 1.00 84.69 176 THR A CA 1
ATOM 1395 C C . THR A 1 176 ? -13.075 -15.738 19.858 1.00 84.69 176 THR A C 1
ATOM 1397 O O . THR A 1 176 ? -14.096 -15.300 20.387 1.00 84.69 176 THR A O 1
ATOM 1400 N N . LYS A 1 177 ? -12.596 -16.945 20.178 1.00 80.88 177 LYS A N 1
ATOM 1401 C CA . LYS A 1 177 ? -13.151 -17.718 21.301 1.00 80.88 177 LYS A CA 1
ATOM 1402 C C . LYS A 1 177 ? -12.912 -17.044 22.661 1.00 80.88 177 LYS A C 1
ATOM 1404 O O . LYS A 1 177 ? -13.567 -17.418 23.626 1.00 80.88 177 LYS A O 1
ATOM 1409 N N . MET A 1 178 ? -11.958 -16.112 22.745 1.00 77.44 178 MET A N 1
ATOM 1410 C CA . MET A 1 178 ? -11.514 -15.492 23.997 1.00 77.44 178 MET A CA 1
ATOM 1411 C C . MET A 1 178 ? -12.016 -14.058 24.180 1.00 77.44 178 MET A C 1
ATOM 1413 O O . MET A 1 178 ? -12.128 -13.600 25.314 1.00 77.44 178 MET A O 1
ATOM 1417 N N . SER A 1 179 ? -12.253 -13.331 23.088 1.00 84.19 179 SER A N 1
ATOM 1418 C CA . SER A 1 179 ? -12.477 -11.888 23.115 1.00 84.19 179 SER A CA 1
ATOM 1419 C C . SER A 1 179 ? -13.335 -11.406 21.943 1.00 84.19 179 SER A C 1
ATOM 1421 O O . SER A 1 179 ? -13.282 -11.941 20.833 1.00 84.19 179 SER A O 1
ATOM 1423 N N . GLU A 1 180 ? -14.100 -10.342 22.189 1.00 92.25 180 GLU A N 1
ATOM 1424 C CA . GLU A 1 180 ? -14.621 -9.468 21.140 1.00 92.25 180 GLU A CA 1
ATOM 1425 C C . GLU A 1 180 ? -13.882 -8.130 21.209 1.00 92.25 180 GLU A C 1
ATOM 1427 O O . GLU A 1 180 ? -13.886 -7.454 22.243 1.00 92.25 180 GLU A O 1
ATOM 1432 N N . SER A 1 181 ? -13.247 -7.745 20.107 1.00 94.31 181 SER A N 1
ATOM 1433 C CA . SER A 1 181 ? -12.509 -6.492 20.001 1.00 94.31 181 SER A CA 1
ATOM 1434 C C . SER A 1 181 ? -12.980 -5.674 18.805 1.00 94.31 181 SER A C 1
ATOM 1436 O O . SER A 1 181 ? -13.497 -6.198 17.814 1.00 94.31 181 SER A O 1
ATOM 1438 N N . PHE A 1 182 ? -12.796 -4.362 18.905 1.00 96.50 182 PHE A N 1
ATOM 1439 C CA . PHE A 1 182 ? -12.870 -3.464 17.763 1.00 96.50 182 PHE A CA 1
ATOM 1440 C C . PHE A 1 182 ? -11.494 -2.871 17.499 1.00 96.50 182 PHE A C 1
ATOM 1442 O O . PHE A 1 182 ? -10.723 -2.646 18.433 1.00 96.50 182 PHE A O 1
ATOM 1449 N N . TRP A 1 183 ? -11.178 -2.620 16.238 1.00 96.31 183 TRP A N 1
ATOM 1450 C CA . TRP A 1 183 ? -9.837 -2.236 15.825 1.00 96.31 183 TRP A CA 1
ATOM 1451 C C . TRP A 1 183 ? -9.853 -1.335 14.594 1.00 96.31 183 TRP A C 1
ATOM 1453 O O . TRP A 1 183 ? -10.821 -1.282 13.830 1.00 96.31 183 TRP A O 1
ATOM 1463 N N . HIS A 1 184 ? -8.759 -0.604 14.421 1.00 97.06 184 HIS A N 1
ATOM 1464 C CA . HIS A 1 184 ? -8.449 0.130 13.202 1.00 97.06 184 HIS A CA 1
ATOM 1465 C C . HIS A 1 184 ? -6.929 0.245 13.066 1.00 97.06 184 HIS A C 1
ATOM 1467 O O . HIS A 1 184 ? -6.203 0.254 14.062 1.00 97.06 184 HIS A O 1
ATOM 1473 N N . TRP A 1 185 ? -6.445 0.361 11.835 1.00 95.81 185 TRP A N 1
ATOM 1474 C CA . TRP A 1 185 ? -5.044 0.644 11.532 1.00 95.81 185 TRP A CA 1
ATOM 1475 C C . TRP A 1 185 ? -4.940 1.898 10.668 1.00 95.81 185 TRP A C 1
ATOM 1477 O O . TRP A 1 185 ? -5.926 2.350 10.086 1.00 95.81 185 TRP A O 1
ATOM 1487 N N . GLY A 1 186 ? -3.748 2.466 10.593 1.00 95.62 186 GLY A N 1
ATOM 1488 C CA . GLY A 1 186 ? -3.424 3.529 9.657 1.00 95.62 186 GLY A CA 1
ATOM 1489 C C . GLY A 1 186 ? -2.125 3.203 8.951 1.00 95.62 186 GLY A C 1
ATOM 1490 O O . GLY A 1 186 ? -1.147 2.811 9.591 1.00 95.62 186 GLY A O 1
ATOM 1491 N N . ASP A 1 187 ? -2.134 3.382 7.636 1.00 94.38 187 ASP A N 1
ATOM 1492 C CA . ASP A 1 187 ? -0.961 3.265 6.787 1.00 94.38 187 ASP A CA 1
ATOM 1493 C C . ASP A 1 187 ? -0.850 4.519 5.921 1.00 94.38 187 ASP A C 1
ATOM 1495 O O . ASP A 1 187 ? -1.492 4.640 4.880 1.00 94.38 187 ASP A O 1
ATOM 1499 N N . ASN A 1 188 ? -0.020 5.450 6.381 1.00 92.88 188 ASN A N 1
ATOM 1500 C CA . ASN A 1 188 ? 0.436 6.585 5.598 1.00 92.88 188 ASN A CA 1
ATOM 1501 C C . ASN A 1 188 ? 1.930 6.382 5.324 1.00 92.88 188 ASN A C 1
ATOM 1503 O O . ASN A 1 188 ? 2.737 7.222 5.725 1.00 92.88 188 ASN A O 1
ATOM 1507 N N . GLY A 1 189 ? 2.313 5.270 4.688 1.00 91.00 189 GLY A N 1
ATOM 1508 C CA . GLY A 1 189 ? 3.696 4.966 4.304 1.00 91.00 189 GLY A CA 1
ATOM 1509 C C . GLY A 1 189 ? 4.630 4.889 5.521 1.00 91.00 189 GLY A C 1
ATOM 1510 O O . GLY A 1 189 ? 4.492 3.953 6.306 1.00 91.00 189 GLY A O 1
ATOM 1511 N N . PRO A 1 190 ? 5.552 5.842 5.730 1.00 92.44 190 PRO A N 1
ATOM 1512 C CA . PRO A 1 190 ? 6.448 5.876 6.884 1.00 92.44 190 PRO A CA 1
ATOM 1513 C C . PRO A 1 190 ? 5.741 6.117 8.226 1.00 92.44 190 PRO A C 1
ATOM 1515 O O . PRO A 1 190 ? 6.350 5.901 9.265 1.00 92.44 190 PRO A O 1
ATOM 1518 N N . TYR A 1 191 ? 4.474 6.543 8.250 1.00 95.44 191 TYR A N 1
ATOM 1519 C CA . TYR A 1 191 ? 3.690 6.585 9.487 1.00 95.44 191 TYR A CA 1
ATOM 1520 C C . TYR A 1 191 ? 2.704 5.431 9.536 1.00 95.44 191 TYR A C 1
ATOM 1522 O O . TYR A 1 191 ? 1.854 5.294 8.650 1.00 95.44 191 TYR A O 1
ATOM 1530 N N . LYS A 1 192 ? 2.768 4.651 10.615 1.00 95.75 192 LYS A N 1
ATOM 1531 C CA . LYS A 1 192 ? 1.786 3.607 10.895 1.00 95.75 192 LYS A CA 1
ATOM 1532 C C . LYS A 1 192 ? 1.171 3.778 12.270 1.00 95.75 192 LYS A C 1
ATOM 1534 O O . LYS A 1 192 ? 1.847 4.188 13.216 1.00 95.75 192 LYS A O 1
ATOM 1539 N N . CYS A 1 193 ? -0.092 3.403 12.403 1.00 96.50 193 CYS A N 1
ATOM 1540 C CA . CYS A 1 193 ? -0.757 3.353 13.696 1.00 96.50 193 CYS A CA 1
ATOM 1541 C C . CYS A 1 193 ? -1.679 2.149 13.807 1.00 96.50 193 CYS A C 1
ATOM 1543 O O . CYS A 1 193 ? -2.133 1.587 12.809 1.00 96.50 193 CYS A O 1
ATOM 1545 N N . TYR A 1 194 ? -1.964 1.774 15.044 1.00 96.88 194 TYR A N 1
ATOM 1546 C CA . TYR A 1 194 ? -2.907 0.719 15.353 1.00 96.88 194 TYR A CA 1
ATOM 1547 C C . TYR A 1 194 ? -3.641 1.047 16.641 1.00 96.88 194 TYR A C 1
ATOM 1549 O O . TYR A 1 194 ? -3.060 1.551 17.609 1.00 96.88 194 TYR A O 1
ATOM 1557 N N . VAL A 1 195 ? -4.923 0.720 16.646 1.00 97.31 195 VAL A N 1
ATOM 1558 C CA . VAL A 1 195 ? -5.774 0.796 17.818 1.00 97.31 195 VAL A CA 1
ATOM 1559 C C . VAL A 1 195 ? -6.599 -0.475 17.924 1.00 97.31 195 VAL A C 1
ATOM 1561 O O . VAL A 1 195 ? -7.154 -0.953 16.938 1.00 97.31 195 VAL A O 1
ATOM 1564 N N . VAL A 1 196 ? -6.713 -0.986 19.147 1.00 95.94 196 VAL A N 1
ATOM 1565 C CA . VAL A 1 196 ? -7.646 -2.055 19.498 1.00 95.94 196 VAL A CA 1
ATOM 1566 C C . VAL A 1 196 ? -8.296 -1.750 20.842 1.00 95.94 196 VAL A C 1
ATOM 1568 O O . VAL A 1 196 ? -7.632 -1.300 21.778 1.00 95.94 196 VAL A O 1
ATOM 1571 N N . GLY A 1 197 ? -9.599 -1.981 20.945 1.00 95.62 197 GLY A N 1
ATOM 1572 C CA . GLY A 1 197 ? -10.385 -1.796 22.156 1.00 95.62 197 GLY A CA 1
ATOM 1573 C C . GLY A 1 197 ? -11.230 -3.023 22.474 1.00 95.62 197 GLY A C 1
ATOM 1574 O O . GLY A 1 197 ? -11.744 -3.692 21.581 1.00 95.62 197 GLY A O 1
ATOM 1575 N N . TYR A 1 198 ? -11.389 -3.287 23.766 1.00 94.75 198 TYR A N 1
ATOM 1576 C CA . TYR A 1 198 ? -12.117 -4.425 24.317 1.00 94.75 198 TYR A CA 1
ATOM 1577 C C . TYR A 1 198 ? -13.241 -3.896 25.216 1.00 94.75 198 TYR A C 1
ATOM 1579 O O . TYR A 1 198 ? -12.978 -3.539 26.371 1.00 94.75 198 TYR A O 1
ATOM 1587 N N . PRO A 1 199 ? -14.480 -3.773 24.699 1.00 93.62 199 PRO A N 1
ATOM 1588 C CA . PRO A 1 199 ? -15.578 -3.129 25.418 1.00 93.62 199 PRO A CA 1
ATOM 1589 C C . PRO A 1 199 ? -15.921 -3.792 26.753 1.00 93.62 199 PRO A C 1
ATOM 1591 O O . PRO A 1 199 ? -16.162 -3.092 27.734 1.00 93.62 199 PRO A O 1
ATOM 1594 N N . GLU A 1 200 ? -15.919 -5.125 26.801 1.00 92.06 200 GLU A N 1
ATOM 1595 C CA . GLU A 1 200 ? -16.261 -5.887 28.006 1.00 92.06 200 GLU A CA 1
ATOM 1596 C C . GLU A 1 200 ? -15.224 -5.672 29.116 1.00 92.06 200 GLU A C 1
ATOM 1598 O O . GLU A 1 200 ? -15.575 -5.387 30.259 1.00 92.06 200 GLU A O 1
ATOM 1603 N N . GLN A 1 201 ? -13.937 -5.720 28.767 1.00 92.50 201 GLN A N 1
ATOM 1604 C CA . GLN A 1 201 ? -12.829 -5.558 29.710 1.00 92.50 201 GLN A CA 1
ATOM 1605 C C . GLN A 1 201 ? -12.463 -4.084 29.963 1.00 92.50 201 GLN A C 1
ATOM 1607 O O . GLN A 1 201 ? -11.604 -3.808 30.798 1.00 92.50 201 GLN A O 1
ATOM 1612 N N . LYS A 1 202 ? -13.072 -3.137 29.232 1.00 93.44 202 LYS A N 1
ATOM 1613 C CA . LYS A 1 202 ? -12.767 -1.693 29.259 1.00 93.44 202 LYS A CA 1
ATOM 1614 C C . LYS A 1 202 ? -11.271 -1.377 29.160 1.00 93.44 202 LYS A C 1
ATOM 1616 O O . LYS A 1 202 ? -10.757 -0.487 29.837 1.00 93.44 202 LYS A O 1
ATOM 1621 N N . ARG A 1 203 ? -10.573 -2.097 28.286 1.00 93.38 203 ARG A N 1
ATOM 1622 C CA . ARG A 1 203 ? -9.144 -1.901 28.008 1.00 93.38 203 ARG A CA 1
ATOM 1623 C C . ARG A 1 203 ? -8.926 -1.624 26.530 1.00 93.38 203 ARG A C 1
ATOM 1625 O O . ARG A 1 203 ? -9.713 -2.056 25.690 1.00 93.38 203 ARG A O 1
ATOM 1632 N N . GLY A 1 204 ? -7.856 -0.910 26.214 1.00 94.69 204 GLY A N 1
ATOM 1633 C CA . GLY A 1 204 ? -7.521 -0.557 24.845 1.00 94.69 204 GLY A CA 1
ATOM 1634 C C . GLY A 1 204 ? -6.052 -0.196 24.696 1.00 94.69 204 GLY A C 1
ATOM 1635 O O . GLY A 1 204 ? -5.391 0.158 25.671 1.00 94.69 204 GLY A O 1
ATOM 1636 N N . LEU A 1 205 ? -5.534 -0.384 23.487 1.00 95.38 205 LEU A N 1
ATOM 1637 C CA . LEU A 1 205 ? -4.156 -0.109 23.104 1.00 95.38 205 LEU A CA 1
ATOM 1638 C C . LEU A 1 205 ? -4.215 0.847 21.928 1.00 95.38 205 LEU A C 1
ATOM 1640 O O . LEU A 1 205 ? -4.980 0.633 20.991 1.00 95.38 205 LEU A O 1
ATOM 1644 N N . VAL A 1 206 ? -3.376 1.870 21.984 1.00 97.12 206 VAL A N 1
ATOM 1645 C CA . VAL A 1 206 ? -3.109 2.768 20.871 1.00 97.12 206 VAL A CA 1
ATOM 1646 C C . VAL A 1 206 ? -1.605 2.872 20.742 1.00 97.12 206 VAL A C 1
ATOM 1648 O O . VAL A 1 206 ? -0.923 3.122 21.737 1.00 97.12 206 VAL A O 1
ATOM 1651 N N . PHE A 1 207 ? -1.086 2.717 19.531 1.00 95.75 207 PHE A N 1
ATOM 1652 C CA . PHE A 1 207 ? 0.293 3.080 19.256 1.00 95.75 207 PHE A CA 1
ATOM 1653 C C . PHE A 1 207 ? 0.428 3.750 17.891 1.00 95.75 207 PHE A C 1
ATOM 1655 O O . PHE A 1 207 ? -0.329 3.489 16.955 1.00 95.75 207 PHE A O 1
ATOM 1662 N N . PHE A 1 208 ? 1.427 4.621 17.809 1.00 96.50 208 PHE A N 1
ATOM 1663 C CA . PHE A 1 208 ? 1.833 5.335 16.610 1.00 96.50 208 PHE A CA 1
ATOM 1664 C C . PHE A 1 208 ? 3.319 5.087 16.398 1.00 96.50 208 PHE A C 1
ATOM 1666 O O . PHE A 1 208 ? 4.085 5.000 17.357 1.00 96.50 208 PHE A O 1
ATOM 1673 N N . THR A 1 209 ? 3.717 4.975 15.142 1.00 96.19 209 THR A N 1
ATOM 1674 C CA . THR A 1 209 ? 5.102 4.768 14.733 1.00 96.19 209 THR A CA 1
ATOM 1675 C C . THR A 1 209 ? 5.414 5.664 13.552 1.00 96.19 209 THR A C 1
ATOM 1677 O O . THR A 1 209 ? 4.543 5.988 12.743 1.00 96.19 209 THR A O 1
ATOM 1680 N N . ASN A 1 210 ? 6.680 6.023 13.452 1.00 95.50 210 ASN A N 1
ATOM 1681 C CA . ASN A 1 210 ? 7.264 6.798 12.376 1.00 95.50 210 ASN A CA 1
ATOM 1682 C C . ASN A 1 210 ? 8.179 5.931 11.502 1.00 95.50 210 ASN A C 1
ATOM 1684 O O . ASN A 1 210 ? 9.194 6.413 11.017 1.00 95.50 210 ASN A O 1
ATOM 1688 N N . SER A 1 211 ? 7.835 4.649 11.340 1.00 93.12 211 SER A N 1
ATOM 1689 C CA . SER A 1 211 ? 8.520 3.735 10.431 1.00 93.12 211 SER A CA 1
ATOM 1690 C C . SER A 1 211 ? 7.532 3.022 9.514 1.00 93.12 211 SER A C 1
ATOM 1692 O O . SER A 1 211 ? 6.487 2.550 9.970 1.00 93.12 211 SER A O 1
ATOM 1694 N N . ALA A 1 212 ? 7.925 2.825 8.254 1.00 90.81 212 ALA A N 1
ATOM 1695 C CA . ALA A 1 212 ? 7.198 2.007 7.283 1.00 90.81 212 ALA A CA 1
ATOM 1696 C C . ALA A 1 212 ? 6.935 0.558 7.751 1.00 90.81 212 ALA A C 1
ATOM 1698 O O . ALA A 1 212 ? 6.022 -0.088 7.241 1.00 90.81 212 ALA A O 1
ATOM 1699 N N . HIS A 1 213 ? 7.672 0.075 8.758 1.00 88.88 213 HIS A N 1
ATOM 1700 C CA . HIS A 1 213 ? 7.554 -1.268 9.343 1.00 88.88 213 HIS A CA 1
ATOM 1701 C C . HIS A 1 213 ? 6.757 -1.308 10.652 1.00 88.88 213 HIS A C 1
ATOM 1703 O O . HIS A 1 213 ? 6.672 -2.340 11.311 1.00 88.88 213 HIS A O 1
ATOM 1709 N N . GLY A 1 214 ? 6.177 -0.185 11.077 1.00 92.75 214 GLY A N 1
ATOM 1710 C CA . GLY A 1 214 ? 5.627 -0.054 12.424 1.00 92.75 214 GLY A CA 1
ATOM 1711 C C . GLY A 1 214 ? 4.498 -1.025 12.785 1.00 92.75 214 GLY A C 1
ATOM 1712 O O . GLY A 1 214 ? 4.368 -1.394 13.952 1.00 92.75 214 GLY A O 1
ATOM 1713 N N . LEU A 1 215 ? 3.702 -1.477 11.807 1.00 92.69 215 LEU A N 1
ATOM 1714 C CA . LEU A 1 215 ? 2.605 -2.428 12.047 1.00 92.69 215 LEU A CA 1
ATOM 1715 C C . LEU A 1 215 ? 3.076 -3.849 12.364 1.00 92.69 215 LEU A C 1
ATOM 1717 O O . LEU A 1 215 ? 2.327 -4.593 12.995 1.00 92.69 215 LEU A O 1
ATOM 1721 N N . GLU A 1 216 ? 4.325 -4.196 12.047 1.00 90.38 216 GLU A N 1
ATOM 1722 C CA . GLU A 1 216 ? 4.913 -5.498 12.392 1.00 90.38 216 GLU A CA 1
ATOM 1723 C C . GLU A 1 216 ? 4.981 -5.725 13.918 1.00 90.38 216 GLU A C 1
ATOM 1725 O O . GLU A 1 216 ? 5.040 -6.862 14.395 1.00 90.38 216 GLU A O 1
ATOM 1730 N N . LEU A 1 217 ? 4.937 -4.640 14.704 1.00 91.00 217 LEU A N 1
ATOM 1731 C CA . LEU A 1 217 ? 4.945 -4.668 16.169 1.00 91.00 217 LEU A CA 1
ATOM 1732 C C . LEU A 1 217 ? 3.564 -4.935 16.784 1.00 91.00 217 LEU A C 1
ATOM 1734 O O . LEU A 1 217 ? 3.487 -5.292 17.961 1.00 91.00 217 LEU A O 1
ATOM 1738 N N . ALA A 1 218 ? 2.473 -4.757 16.031 1.00 90.94 218 ALA A N 1
ATOM 1739 C CA . ALA A 1 218 ? 1.125 -4.705 16.597 1.00 90.94 218 ALA A CA 1
ATOM 1740 C C . ALA A 1 218 ? 0.746 -5.983 17.352 1.00 90.94 218 ALA A C 1
ATOM 1742 O O . ALA A 1 218 ? 0.302 -5.921 18.501 1.00 90.94 218 ALA A O 1
ATOM 1743 N N . SER A 1 219 ? 0.966 -7.139 16.721 1.00 87.44 219 SER A N 1
ATOM 1744 C CA . SER A 1 219 ? 0.609 -8.434 17.302 1.00 87.44 219 SER A CA 1
ATOM 1745 C C . SER A 1 219 ? 1.387 -8.717 18.587 1.00 87.44 219 SER A C 1
ATOM 1747 O O . SER A 1 219 ? 0.800 -9.111 19.593 1.00 87.44 219 SER A O 1
ATOM 1749 N N . GLU A 1 220 ? 2.697 -8.460 18.589 1.00 88.81 220 GLU A N 1
ATOM 1750 C CA . GLU A 1 220 ? 3.554 -8.709 19.753 1.00 88.81 220 GLU A CA 1
ATOM 1751 C C . GLU A 1 220 ? 3.194 -7.793 20.927 1.00 88.81 220 GLU A C 1
ATOM 1753 O O . GLU A 1 220 ? 3.159 -8.239 22.074 1.00 88.81 220 GLU A O 1
ATOM 1758 N N . LEU A 1 221 ? 2.889 -6.518 20.665 1.00 91.81 221 LEU A N 1
ATOM 1759 C CA . LEU A 1 221 ? 2.478 -5.581 21.712 1.00 91.81 221 LEU A CA 1
ATOM 1760 C C . LEU A 1 221 ? 1.178 -6.034 22.388 1.00 91.81 221 LEU A C 1
ATOM 1762 O O . LEU A 1 221 ? 1.100 -6.048 23.619 1.00 91.81 221 LEU A O 1
ATOM 1766 N N . VAL A 1 222 ? 0.180 -6.457 21.607 1.00 89.12 222 VAL A N 1
ATOM 1767 C CA . VAL A 1 222 ? -1.089 -6.953 22.161 1.00 89.12 222 VAL A CA 1
ATOM 1768 C C . VAL A 1 222 ? -0.886 -8.267 22.919 1.00 89.12 222 VAL A C 1
ATOM 1770 O O . VAL A 1 222 ? -1.365 -8.407 24.049 1.00 89.12 222 VAL A O 1
ATOM 1773 N N . TRP A 1 223 ? -0.103 -9.191 22.361 1.00 88.44 223 TRP A N 1
ATOM 1774 C CA . TRP A 1 223 ? 0.238 -10.452 23.016 1.00 88.44 223 TRP A CA 1
ATOM 1775 C C . TRP A 1 223 ? 0.967 -10.240 24.351 1.00 88.44 223 TRP A C 1
ATOM 1777 O O . TRP A 1 223 ? 0.669 -10.904 25.352 1.00 88.44 223 TRP A O 1
ATOM 1787 N N . ARG A 1 224 ? 1.910 -9.290 24.411 1.00 90.25 224 ARG A N 1
ATOM 1788 C CA . ARG A 1 224 ? 2.653 -8.964 25.638 1.00 90.25 224 ARG A CA 1
ATOM 1789 C C . ARG A 1 224 ? 1.772 -8.396 26.736 1.00 90.25 224 ARG A C 1
ATOM 1791 O O . ARG A 1 224 ? 1.994 -8.737 27.895 1.00 90.25 224 ARG A O 1
ATOM 1798 N N . LEU A 1 225 ? 0.799 -7.564 26.377 1.00 89.44 225 LEU A N 1
ATOM 1799 C CA . LEU A 1 225 ? -0.091 -6.922 27.339 1.00 89.44 225 LEU A CA 1
ATOM 1800 C C . LEU A 1 225 ? -1.188 -7.865 27.834 1.00 89.44 225 LEU A C 1
ATOM 1802 O O . LEU A 1 225 ? -1.465 -7.892 29.033 1.00 89.44 225 LEU A O 1
ATOM 1806 N N . TRP A 1 226 ? -1.817 -8.629 26.936 1.00 87.25 226 TRP A N 1
ATOM 1807 C CA . TRP A 1 226 ? -3.069 -9.328 27.254 1.00 87.25 226 TRP A CA 1
ATOM 1808 C C . TRP A 1 226 ? -3.129 -10.796 26.860 1.00 87.25 226 TRP A C 1
ATOM 1810 O O . TRP A 1 226 ? -4.160 -11.415 27.118 1.00 87.25 226 TRP A O 1
ATOM 1820 N N . ARG A 1 227 ? -2.062 -11.356 26.272 1.00 86.06 227 ARG A N 1
ATOM 1821 C CA . ARG A 1 227 ? -2.045 -12.735 25.746 1.00 86.06 227 ARG A CA 1
ATOM 1822 C C . ARG A 1 227 ? -3.182 -13.007 24.757 1.00 86.06 227 ARG A C 1
ATOM 1824 O O . ARG A 1 227 ? -3.633 -14.140 24.639 1.00 86.06 227 ARG A O 1
ATOM 1831 N N . ASP A 1 228 ? -3.651 -11.960 24.078 1.00 82.81 228 ASP A N 1
ATOM 1832 C CA . ASP A 1 228 ? -4.616 -12.096 22.995 1.00 82.81 228 ASP A CA 1
ATOM 1833 C C . ASP A 1 228 ? -3.881 -12.144 21.659 1.00 82.81 228 ASP A C 1
ATOM 1835 O O . ASP A 1 228 ? -2.905 -11.415 21.452 1.00 82.81 228 ASP A O 1
ATOM 1839 N N . ASP A 1 229 ? -4.344 -13.021 20.778 1.00 78.19 229 ASP A N 1
ATOM 1840 C CA . ASP A 1 229 ? -3.713 -13.262 19.492 1.00 78.19 229 ASP A CA 1
ATOM 1841 C C . ASP A 1 229 ? -4.343 -12.373 18.416 1.00 78.19 229 ASP A C 1
ATOM 1843 O O . ASP A 1 229 ? -5.456 -12.597 17.933 1.00 78.19 229 ASP A O 1
ATOM 1847 N N . GLN A 1 230 ? -3.603 -11.332 18.045 1.00 82.69 230 GLN A N 1
ATOM 1848 C CA . GLN A 1 230 ? -3.946 -10.444 16.939 1.00 82.69 230 GLN A CA 1
ATOM 1849 C C . GLN A 1 230 ? -3.210 -10.828 15.646 1.00 82.69 230 GLN A C 1
ATOM 1851 O O . GLN A 1 230 ? -3.392 -10.159 14.632 1.00 82.69 230 GLN A O 1
ATOM 1856 N N . ALA A 1 231 ? -2.413 -11.902 15.629 1.00 83.62 231 ALA A N 1
ATOM 1857 C CA . ALA A 1 231 ? -1.613 -12.277 14.465 1.00 83.62 231 ALA A CA 1
ATOM 1858 C C . ALA A 1 231 ? -2.495 -12.559 13.247 1.00 83.62 231 ALA A C 1
ATOM 1860 O O . ALA A 1 231 ? -2.188 -12.094 12.153 1.00 83.62 231 ALA A O 1
ATOM 1861 N N . ALA A 1 232 ? -3.638 -13.225 13.446 1.00 86.94 232 ALA A N 1
ATOM 1862 C CA . ALA A 1 232 ? -4.611 -13.475 12.383 1.00 86.94 232 ALA A CA 1
ATOM 1863 C C . ALA A 1 232 ? -5.132 -12.176 11.742 1.00 86.94 232 ALA A C 1
ATOM 1865 O O . ALA A 1 232 ? -5.354 -12.132 10.535 1.00 86.94 232 ALA A O 1
ATOM 1866 N N . LEU A 1 233 ? -5.296 -11.106 12.528 1.00 89.56 233 LEU A N 1
ATOM 1867 C CA . LEU A 1 233 ? -5.724 -9.809 12.014 1.00 89.56 233 LEU A CA 1
ATOM 1868 C C . LEU A 1 233 ? -4.624 -9.136 11.186 1.00 89.56 233 LEU A C 1
ATOM 1870 O O . LEU A 1 233 ? -4.886 -8.638 10.093 1.00 89.56 233 LEU A O 1
ATOM 1874 N N . LEU A 1 234 ? -3.392 -9.109 11.697 1.00 89.75 234 LEU A N 1
ATOM 1875 C CA . LEU A 1 234 ? -2.276 -8.498 10.975 1.00 89.75 234 LEU A CA 1
ATOM 1876 C C . LEU A 1 234 ? -1.972 -9.273 9.689 1.00 89.75 234 LEU A C 1
ATOM 1878 O O . LEU A 1 234 ? -1.791 -8.659 8.641 1.00 89.75 234 LEU A O 1
ATOM 1882 N N . GLN A 1 235 ? -2.051 -10.603 9.737 1.00 87.69 235 GLN A N 1
ATOM 1883 C CA . GLN A 1 235 ? -1.951 -11.455 8.559 1.00 87.69 235 GLN A CA 1
ATOM 1884 C C . GLN A 1 235 ? -3.099 -11.201 7.573 1.00 87.69 235 GLN A C 1
ATOM 1886 O O . GLN A 1 235 ? -2.857 -11.135 6.369 1.00 87.69 235 GLN A O 1
ATOM 1891 N N . TRP A 1 236 ? -4.332 -11.009 8.061 1.00 91.25 236 TRP A N 1
ATOM 1892 C CA . TRP A 1 236 ? -5.464 -10.620 7.215 1.00 91.25 236 TRP A CA 1
ATOM 1893 C C . TRP A 1 236 ? -5.188 -9.302 6.484 1.00 91.25 236 TRP A C 1
ATOM 1895 O O . TRP A 1 236 ? -5.482 -9.213 5.296 1.00 91.25 236 TRP A O 1
ATOM 1905 N N . LEU A 1 237 ? -4.573 -8.322 7.157 1.00 90.31 237 LEU A N 1
ATOM 1906 C CA . LEU A 1 237 ? -4.133 -7.046 6.577 1.00 90.31 237 LEU A CA 1
ATOM 1907 C C . LEU A 1 237 ? -2.919 -7.160 5.637 1.00 90.31 237 LEU A C 1
ATOM 1909 O O . LEU A 1 237 ? -2.603 -6.194 4.947 1.00 90.31 237 LEU A O 1
ATOM 1913 N N . GLY A 1 238 ? -2.245 -8.312 5.596 1.00 87.75 238 GLY A N 1
ATOM 1914 C CA . GLY A 1 238 ? -1.024 -8.518 4.815 1.00 87.75 238 GLY A CA 1
ATOM 1915 C C . GLY A 1 238 ? 0.266 -8.075 5.513 1.00 87.75 238 GLY A C 1
ATOM 1916 O O . GLY A 1 238 ? 1.304 -8.016 4.861 1.00 87.75 238 GLY A O 1
ATOM 1917 N N . TYR A 1 239 ? 0.229 -7.785 6.817 1.00 88.19 239 TYR A N 1
ATOM 1918 C CA . TYR A 1 239 ? 1.428 -7.523 7.616 1.00 88.19 239 TYR A CA 1
ATOM 1919 C C . TYR A 1 239 ? 1.938 -8.799 8.280 1.00 88.19 239 TYR A C 1
ATOM 1921 O O . TYR A 1 239 ? 1.169 -9.637 8.754 1.00 88.19 239 TYR A O 1
ATOM 1929 N N . GLU A 1 240 ? 3.257 -8.912 8.367 1.00 84.38 240 GLU A N 1
ATOM 1930 C CA . GLU A 1 240 ? 3.917 -9.998 9.081 1.00 84.38 240 GLU A CA 1
ATOM 1931 C C . GLU A 1 240 ? 4.338 -9.565 10.485 1.00 84.38 240 GLU A C 1
ATOM 1933 O O . GLU A 1 240 ? 4.479 -8.380 10.782 1.00 84.38 240 GLU A O 1
ATOM 1938 N N . ALA A 1 241 ? 4.557 -10.538 11.368 1.00 86.25 241 ALA A N 1
ATOM 1939 C CA . ALA A 1 241 ? 5.157 -10.262 12.664 1.00 86.25 241 ALA A CA 1
ATOM 1940 C C . ALA A 1 241 ? 6.610 -9.785 12.496 1.00 86.25 241 ALA A C 1
ATOM 1942 O O . ALA A 1 241 ? 7.333 -10.267 11.619 1.00 86.25 241 ALA A O 1
ATOM 1943 N N . TYR A 1 242 ? 7.063 -8.902 13.389 1.00 86.31 242 TYR A N 1
ATOM 1944 C CA . TYR A 1 242 ? 8.423 -8.336 13.374 1.00 86.31 242 TYR A CA 1
ATOM 1945 C C . TYR A 1 242 ? 9.555 -9.382 13.429 1.00 86.31 242 TYR A C 1
ATOM 1947 O O . TYR A 1 242 ? 10.698 -9.093 13.082 1.00 86.31 242 TYR A O 1
ATOM 1955 N N . ASN A 1 243 ? 9.254 -10.589 13.912 1.00 87.06 243 ASN A N 1
ATOM 1956 C CA . ASN A 1 243 ? 10.172 -11.721 14.028 1.00 87.06 243 ASN A CA 1
ATOM 1957 C C . ASN A 1 243 ? 9.921 -12.812 12.968 1.00 87.06 243 ASN A C 1
ATOM 1959 O O . ASN A 1 243 ? 10.470 -13.908 13.082 1.00 87.06 243 ASN A O 1
ATOM 1963 N N . SER A 1 244 ? 9.097 -12.530 11.954 1.00 89.00 244 SER A N 1
ATOM 1964 C CA . SER A 1 244 ? 8.932 -13.397 10.785 1.00 89.00 244 SER A CA 1
ATOM 1965 C C . SER A 1 244 ? 10.239 -13.521 9.998 1.00 89.00 244 SER A C 1
ATOM 1967 O O . SER A 1 244 ? 11.144 -12.687 10.114 1.00 89.00 244 SER A O 1
ATOM 1969 N N . ALA A 1 245 ? 10.345 -14.562 9.168 1.00 92.00 245 ALA A N 1
ATOM 1970 C CA . ALA A 1 245 ? 11.550 -14.791 8.381 1.00 92.00 245 ALA A CA 1
ATOM 1971 C C . ALA A 1 245 ? 11.846 -13.636 7.418 1.00 92.00 245 ALA A C 1
ATOM 1973 O O . ALA A 1 245 ? 12.978 -13.162 7.345 1.00 92.00 245 ALA A O 1
ATOM 1974 N N . SER A 1 246 ? 10.815 -13.134 6.739 1.00 91.12 246 SER A N 1
ATOM 1975 C CA . SER A 1 246 ? 10.906 -11.985 5.840 1.00 91.12 246 SER A CA 1
ATOM 1976 C C . SER A 1 246 ? 11.282 -10.694 6.568 1.00 91.12 246 SER A C 1
ATOM 1978 O O . SER A 1 246 ? 12.122 -9.944 6.074 1.00 91.12 246 SER A O 1
ATOM 1980 N N . ALA A 1 247 ? 10.707 -10.432 7.751 1.00 88.75 247 ALA A N 1
ATOM 1981 C CA . ALA A 1 247 ? 11.028 -9.235 8.530 1.00 88.75 247 ALA A CA 1
ATOM 1982 C C . ALA A 1 247 ? 12.491 -9.254 8.999 1.00 88.75 247 ALA A C 1
ATOM 1984 O O . ALA A 1 247 ? 13.198 -8.248 8.887 1.00 88.75 247 ALA A O 1
ATOM 1985 N N . ILE A 1 248 ? 12.979 -10.417 9.449 1.00 91.94 248 ILE A N 1
ATOM 1986 C CA . ILE A 1 248 ? 14.387 -10.619 9.815 1.00 91.94 248 ILE A CA 1
ATOM 1987 C C . ILE A 1 248 ? 15.291 -10.463 8.586 1.00 91.94 248 ILE A C 1
ATOM 1989 O O . ILE A 1 248 ? 16.284 -9.739 8.663 1.00 91.94 248 ILE A O 1
ATOM 1993 N N . LEU A 1 249 ? 14.931 -11.058 7.442 1.00 93.56 249 LEU A N 1
ATOM 1994 C CA . LEU A 1 249 ? 15.657 -10.899 6.178 1.00 93.56 249 LEU A CA 1
ATOM 1995 C C . LEU A 1 249 ? 15.778 -9.413 5.804 1.00 93.56 249 LEU A C 1
ATOM 1997 O O . LEU A 1 249 ? 16.882 -8.918 5.586 1.00 93.56 249 LEU A O 1
ATOM 2001 N N . ALA A 1 250 ? 14.667 -8.674 5.801 1.00 90.38 250 ALA A N 1
ATOM 2002 C CA . ALA A 1 250 ? 14.650 -7.249 5.491 1.00 90.38 250 ALA A CA 1
ATOM 2003 C C . ALA A 1 250 ? 15.453 -6.425 6.509 1.00 90.38 250 ALA A C 1
ATOM 2005 O O . ALA A 1 250 ? 16.180 -5.500 6.143 1.00 90.38 250 ALA A O 1
ATOM 2006 N N . GLN A 1 251 ? 15.353 -6.730 7.806 1.00 89.31 251 GLN A N 1
ATOM 2007 C CA . GLN A 1 251 ? 16.131 -6.055 8.847 1.00 89.31 251 GLN A CA 1
ATOM 2008 C C . GLN A 1 251 ? 17.638 -6.268 8.659 1.00 89.31 251 GLN A C 1
ATOM 2010 O O . GLN A 1 251 ? 18.410 -5.308 8.739 1.00 89.31 251 GLN A O 1
ATOM 2015 N N . THR A 1 252 ? 18.064 -7.500 8.396 1.00 93.75 252 THR A N 1
ATOM 2016 C CA . THR A 1 252 ? 19.475 -7.817 8.174 1.00 93.75 252 THR A CA 1
ATOM 2017 C C . THR A 1 252 ? 19.973 -7.231 6.861 1.00 93.75 252 THR A C 1
ATOM 2019 O O . THR A 1 252 ? 21.063 -6.665 6.849 1.00 93.75 252 THR A O 1
ATOM 2022 N N . ALA A 1 253 ? 19.162 -7.242 5.800 1.00 92.50 253 ALA A N 1
ATOM 2023 C CA . ALA A 1 253 ? 19.505 -6.623 4.521 1.00 92.50 253 ALA A CA 1
ATOM 2024 C C . ALA A 1 253 ? 19.807 -5.127 4.675 1.00 92.50 253 ALA A C 1
ATOM 2026 O O . ALA A 1 253 ? 20.783 -4.624 4.117 1.00 92.50 253 ALA A O 1
ATOM 2027 N N . ARG A 1 254 ? 19.020 -4.428 5.501 1.00 86.44 254 ARG A N 1
ATOM 2028 C CA . ARG A 1 254 ? 19.220 -3.006 5.819 1.00 86.44 254 ARG A CA 1
ATOM 2029 C C . ARG A 1 254 ? 20.464 -2.755 6.662 1.00 86.44 254 ARG A C 1
ATOM 2031 O O . ARG A 1 254 ? 21.220 -1.836 6.377 1.00 86.44 254 ARG A O 1
ATOM 2038 N N . LYS A 1 255 ? 20.689 -3.568 7.699 1.00 89.81 255 LYS A N 1
ATOM 2039 C CA . LYS A 1 255 ? 21.781 -3.351 8.665 1.00 89.81 255 LYS A CA 1
ATOM 2040 C C . LYS A 1 255 ? 23.141 -3.861 8.192 1.00 89.81 255 LYS A C 1
ATOM 2042 O O . LYS A 1 255 ? 24.162 -3.326 8.608 1.00 89.81 255 LYS A O 1
ATOM 2047 N N . LYS A 1 256 ? 23.160 -4.943 7.413 1.00 94.38 256 LYS A N 1
ATOM 2048 C CA . LYS A 1 256 ? 24.367 -5.715 7.074 1.00 94.38 256 LYS A CA 1
ATOM 2049 C C . LYS A 1 256 ? 24.503 -6.025 5.577 1.00 94.38 256 LYS A C 1
ATOM 2051 O O . LYS A 1 256 ? 25.489 -6.643 5.192 1.00 94.38 256 LYS A O 1
ATOM 2056 N N . GLY A 1 257 ? 23.549 -5.608 4.742 1.00 93.00 257 GLY A N 1
ATOM 2057 C CA . GLY A 1 257 ? 23.526 -5.909 3.308 1.00 93.00 257 GLY A CA 1
ATOM 2058 C C . GLY A 1 257 ? 22.793 -7.211 2.964 1.00 93.00 257 GLY A C 1
ATOM 2059 O O . GLY A 1 257 ? 22.608 -8.086 3.814 1.00 93.00 257 GLY A O 1
ATOM 2060 N N . VAL A 1 258 ? 22.358 -7.338 1.704 1.00 95.94 258 VAL A N 1
ATOM 2061 C CA . VAL A 1 258 ? 21.542 -8.472 1.233 1.00 95.94 258 VAL A CA 1
ATOM 2062 C C . VAL A 1 258 ? 22.299 -9.791 1.316 1.00 95.94 258 VAL A C 1
ATOM 2064 O O . VAL A 1 258 ? 21.743 -10.751 1.837 1.00 95.94 258 VAL A O 1
ATOM 2067 N N . SER A 1 259 ? 23.574 -9.852 0.922 1.00 96.50 259 SER A N 1
ATOM 2068 C CA . SER A 1 259 ? 24.338 -11.108 0.997 1.00 96.50 259 SER A CA 1
ATOM 2069 C C . SER A 1 259 ? 24.431 -11.659 2.428 1.00 96.50 259 SER A C 1
ATOM 2071 O O . SER A 1 259 ? 24.285 -12.862 2.640 1.00 96.50 259 SER A O 1
ATOM 2073 N N . ALA A 1 260 ? 24.590 -10.789 3.435 1.00 97.38 260 ALA A N 1
ATOM 2074 C CA . ALA A 1 260 ? 24.572 -11.199 4.841 1.00 97.38 260 ALA A CA 1
ATOM 2075 C C . ALA A 1 260 ? 23.178 -11.673 5.289 1.00 97.38 260 ALA A C 1
ATOM 2077 O O . ALA A 1 260 ? 23.065 -12.606 6.084 1.00 97.38 260 ALA A O 1
ATOM 2078 N N . ALA A 1 261 ? 22.119 -11.048 4.772 1.00 96.88 261 ALA A N 1
ATOM 2079 C CA . ALA A 1 261 ? 20.743 -11.442 5.048 1.00 96.88 261 ALA A CA 1
ATOM 2080 C C . ALA A 1 261 ? 20.408 -12.817 4.463 1.00 96.88 261 ALA A C 1
ATOM 2082 O O . ALA A 1 261 ? 19.815 -13.640 5.155 1.00 96.88 261 ALA A O 1
ATOM 2083 N N . LEU A 1 262 ? 20.840 -13.092 3.229 1.00 97.19 262 LEU A N 1
ATOM 2084 C CA . LEU A 1 262 ? 20.682 -14.397 2.591 1.00 97.19 262 LEU A CA 1
ATOM 2085 C C . LEU A 1 262 ? 21.425 -15.491 3.356 1.00 97.19 262 LEU A C 1
ATOM 2087 O O . LEU A 1 262 ? 20.838 -16.528 3.658 1.00 97.19 262 LEU A O 1
ATOM 2091 N N . ALA A 1 263 ? 22.685 -15.244 3.730 1.00 97.00 263 ALA A N 1
ATOM 2092 C CA . ALA A 1 263 ? 23.463 -16.189 4.527 1.00 97.00 263 ALA A CA 1
ATOM 2093 C C . ALA A 1 263 ? 22.748 -16.536 5.845 1.00 97.00 263 ALA A C 1
ATOM 2095 O O . ALA A 1 263 ? 22.572 -17.713 6.162 1.00 97.00 263 ALA A O 1
ATOM 2096 N N . GLN A 1 264 ? 22.254 -15.519 6.562 1.00 96.50 264 GLN A N 1
ATOM 2097 C CA . GLN A 1 264 ? 21.485 -15.720 7.789 1.00 96.50 264 GLN A CA 1
ATOM 2098 C C . GLN A 1 264 ? 20.176 -16.482 7.537 1.00 96.50 264 GLN A C 1
ATOM 2100 O O . GLN A 1 264 ? 19.821 -17.366 8.314 1.00 96.50 264 GLN A O 1
ATOM 2105 N N . PHE A 1 265 ? 19.447 -16.162 6.466 1.00 95.94 265 PHE A N 1
ATOM 2106 C CA . PHE A 1 265 ? 18.215 -16.867 6.119 1.00 95.94 265 PHE A CA 1
ATOM 2107 C C . PHE A 1 265 ? 18.469 -18.357 5.871 1.00 95.94 265 PHE A C 1
ATOM 2109 O O . PHE A 1 265 ? 17.748 -19.197 6.411 1.00 95.94 265 PHE A O 1
ATOM 2116 N N . HIS A 1 266 ? 19.499 -18.698 5.093 1.00 94.50 266 HIS A N 1
ATOM 2117 C CA . HIS A 1 266 ? 19.841 -20.091 4.820 1.00 94.50 266 HIS A CA 1
ATOM 2118 C C . HIS A 1 266 ? 20.249 -20.843 6.093 1.00 94.50 266 HIS A C 1
ATOM 2120 O O . HIS A 1 266 ? 19.798 -21.971 6.284 1.00 94.50 266 HIS A O 1
ATOM 2126 N N . GLU A 1 267 ? 21.022 -20.219 6.986 1.00 94.88 267 GLU A N 1
ATOM 2127 C CA . GLU A 1 267 ? 21.380 -20.793 8.292 1.00 94.88 267 GLU A CA 1
ATOM 2128 C C . GLU A 1 267 ? 20.131 -21.083 9.143 1.00 94.88 267 GLU A C 1
ATOM 2130 O O . GLU A 1 267 ? 19.933 -22.204 9.617 1.00 94.88 267 GLU A O 1
ATOM 2135 N N . LEU A 1 268 ? 19.232 -20.102 9.281 1.00 93.50 268 LEU A N 1
ATOM 2136 C CA . LEU A 1 268 ? 18.007 -20.247 10.072 1.00 93.50 268 LEU A CA 1
ATOM 2137 C C . LEU A 1 268 ? 17.039 -21.276 9.473 1.00 93.50 268 LEU A C 1
ATOM 2139 O O . LEU A 1 268 ? 16.423 -22.039 10.218 1.00 93.50 268 LEU A O 1
ATOM 2143 N N . ARG A 1 269 ? 16.931 -21.348 8.142 1.00 92.69 269 ARG A N 1
ATOM 2144 C CA . ARG A 1 269 ? 16.102 -22.344 7.446 1.00 92.69 269 ARG A CA 1
ATOM 2145 C C . ARG A 1 269 ? 16.649 -23.763 7.588 1.00 92.69 269 ARG A C 1
ATOM 2147 O O . ARG A 1 269 ? 15.866 -24.705 7.685 1.00 92.69 269 ARG A O 1
ATOM 2154 N N . GLN A 1 270 ? 17.971 -23.929 7.613 1.00 91.75 270 GLN A N 1
ATOM 2155 C CA . GLN A 1 270 ? 18.592 -25.226 7.897 1.00 91.75 270 GLN A CA 1
ATOM 2156 C C . GLN A 1 270 ? 18.335 -25.663 9.343 1.00 91.75 270 GLN A C 1
ATOM 2158 O O . GLN A 1 270 ? 18.036 -26.831 9.582 1.00 91.75 270 GLN A O 1
ATOM 2163 N N . ALA A 1 271 ? 18.403 -24.729 10.296 1.00 92.75 271 ALA A N 1
ATOM 2164 C CA . ALA A 1 271 ? 18.125 -25.007 11.704 1.00 92.75 271 ALA A CA 1
ATOM 2165 C C . ALA A 1 271 ? 16.635 -25.277 11.980 1.00 92.75 271 ALA A C 1
ATOM 2167 O O . ALA A 1 271 ? 16.302 -26.065 12.866 1.00 92.75 271 ALA A O 1
ATOM 2168 N N . ASN A 1 272 ? 15.732 -24.638 11.232 1.00 88.50 272 ASN A N 1
ATOM 2169 C CA . ASN A 1 272 ? 14.295 -24.818 11.364 1.00 88.50 272 ASN A CA 1
ATOM 2170 C C . ASN A 1 272 ? 13.597 -24.867 9.997 1.00 88.50 272 ASN A C 1
ATOM 2172 O O . ASN A 1 272 ? 13.361 -23.842 9.360 1.00 88.50 272 ASN A O 1
ATOM 2176 N N . SER A 1 273 ? 13.163 -26.066 9.603 1.00 84.44 273 SER A N 1
ATOM 2177 C CA . SER A 1 273 ? 12.435 -26.285 8.346 1.00 84.44 273 SER A CA 1
ATOM 2178 C C . SER A 1 273 ? 11.118 -25.507 8.223 1.00 84.44 273 SER A C 1
ATOM 2180 O O . SER A 1 273 ? 10.682 -25.279 7.098 1.00 84.44 273 SER A O 1
ATOM 2182 N N . SER A 1 274 ? 10.517 -25.059 9.336 1.00 83.56 274 SER A N 1
ATOM 2183 C CA . SER A 1 274 ? 9.301 -24.233 9.339 1.00 83.56 274 SER A CA 1
ATOM 2184 C C . SER A 1 274 ? 9.575 -22.739 9.112 1.00 83.56 274 SER A C 1
ATOM 2186 O O . SER A 1 274 ? 8.650 -21.927 9.168 1.00 83.56 274 SER A O 1
ATOM 2188 N N . TYR A 1 275 ? 10.841 -22.345 8.937 1.00 86.25 275 TYR A N 1
ATOM 2189 C CA . TYR A 1 275 ? 11.247 -20.962 8.708 1.00 86.25 275 TYR A CA 1
ATOM 2190 C C . TYR A 1 275 ? 11.026 -20.591 7.236 1.00 86.25 275 TYR A C 1
ATOM 2192 O O . TYR A 1 275 ? 11.902 -20.755 6.383 1.00 86.25 275 TYR A O 1
ATOM 2200 N N . HIS A 1 276 ? 9.812 -20.131 6.937 1.00 88.00 276 HIS A N 1
ATOM 2201 C CA . HIS A 1 276 ? 9.375 -19.787 5.587 1.00 88.00 276 HIS A CA 1
ATOM 2202 C C . HIS A 1 276 ? 9.252 -18.279 5.400 1.00 88.00 276 HIS A C 1
ATOM 2204 O O . HIS A 1 276 ? 8.814 -17.562 6.298 1.00 88.00 276 HIS A O 1
ATOM 2210 N N . LEU A 1 277 ? 9.636 -17.825 4.210 1.00 93.50 277 LEU A N 1
ATOM 2211 C CA . LEU A 1 277 ? 9.451 -16.450 3.768 1.00 93.50 277 LEU A CA 1
ATOM 2212 C C . LEU A 1 277 ? 7.988 -16.188 3.402 1.00 93.50 277 LEU A C 1
ATOM 2214 O O . LEU A 1 277 ? 7.162 -17.100 3.334 1.00 93.50 277 LEU A O 1
ATOM 2218 N N . ASN A 1 278 ? 7.711 -14.931 3.090 1.00 91.38 278 ASN A N 1
ATOM 2219 C CA . ASN A 1 278 ? 6.508 -14.472 2.425 1.00 91.38 278 ASN A CA 1
ATOM 2220 C C . ASN A 1 278 ? 6.890 -13.900 1.070 1.00 91.38 278 ASN A C 1
ATOM 2222 O O . ASN A 1 278 ? 7.738 -13.013 0.970 1.00 91.38 278 ASN A O 1
ATOM 2226 N N . GLU A 1 279 ? 6.244 -14.426 0.036 1.00 93.88 279 GLU A N 1
ATOM 2227 C CA . GLU A 1 279 ? 6.543 -14.099 -1.350 1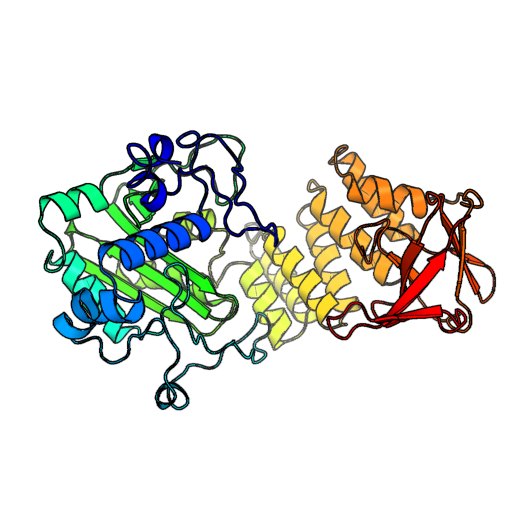.00 93.88 279 GLU A CA 1
ATOM 2228 C C . GLU A 1 279 ? 6.482 -12.594 -1.616 1.00 93.88 279 GLU A C 1
ATOM 2230 O O . GLU A 1 279 ? 7.408 -12.023 -2.190 1.00 93.88 279 GLU A O 1
ATOM 2235 N N . SER A 1 280 ? 5.407 -11.942 -1.164 1.00 90.50 280 SER A N 1
ATOM 2236 C CA . SER A 1 280 ? 5.181 -10.518 -1.400 1.00 90.50 280 SER A CA 1
ATOM 2237 C C . SER A 1 280 ? 6.215 -9.672 -0.667 1.00 90.50 280 SER A C 1
ATOM 2239 O O . SER A 1 280 ? 6.738 -8.726 -1.244 1.00 90.50 280 SER A O 1
ATOM 2241 N N . ALA A 1 281 ? 6.549 -10.022 0.578 1.00 89.62 281 ALA A N 1
ATOM 2242 C CA . ALA A 1 281 ? 7.522 -9.270 1.367 1.00 89.62 281 ALA A CA 1
ATOM 2243 C C . ALA A 1 281 ? 8.926 -9.305 0.738 1.00 89.62 281 ALA A C 1
ATOM 2245 O O . ALA A 1 281 ? 9.603 -8.278 0.664 1.00 89.62 281 ALA A O 1
ATOM 2246 N N . VAL A 1 282 ? 9.354 -10.469 0.238 1.00 95.00 282 VAL A N 1
ATOM 2247 C CA . VAL A 1 282 ? 10.637 -10.608 -0.473 1.00 95.00 282 VAL A CA 1
ATOM 2248 C C . VAL A 1 282 ? 10.603 -9.854 -1.803 1.00 95.00 282 VAL A C 1
ATOM 2250 O O . VAL A 1 282 ? 11.579 -9.189 -2.150 1.00 95.00 282 VAL A O 1
ATOM 2253 N N . ASN A 1 283 ? 9.475 -9.904 -2.519 1.00 96.06 283 ASN A N 1
ATOM 2254 C CA . ASN A 1 283 ? 9.298 -9.195 -3.785 1.00 96.06 283 ASN A CA 1
ATOM 2255 C C . ASN A 1 283 ? 9.430 -7.676 -3.615 1.00 96.06 283 ASN A C 1
ATOM 2257 O O . ASN A 1 283 ? 10.188 -7.027 -4.335 1.00 96.06 283 ASN A O 1
ATOM 2261 N N . GLU A 1 284 ? 8.743 -7.119 -2.616 1.00 92.50 284 GLU A N 1
ATOM 2262 C CA . GLU A 1 284 ? 8.809 -5.694 -2.279 1.00 92.50 284 GLU A CA 1
ATOM 2263 C C . GLU A 1 284 ? 10.225 -5.265 -1.885 1.00 92.50 284 GLU A C 1
ATOM 2265 O O . GLU A 1 284 ? 10.691 -4.198 -2.295 1.00 92.50 284 GLU A O 1
ATOM 2270 N N . LEU A 1 285 ? 10.951 -6.110 -1.143 1.00 92.75 285 LEU A N 1
ATOM 2271 C CA . LEU A 1 285 ? 12.351 -5.858 -0.809 1.00 92.75 285 LEU A CA 1
ATOM 2272 C C . LEU A 1 285 ? 13.240 -5.846 -2.066 1.00 92.75 285 LEU A C 1
ATOM 2274 O O . LEU A 1 285 ? 14.127 -5.000 -2.168 1.00 92.75 285 LEU A O 1
ATOM 2278 N N . GLY A 1 286 ? 12.989 -6.731 -3.038 1.00 96.56 286 GLY A N 1
ATOM 2279 C CA . GLY A 1 286 ? 13.682 -6.749 -4.331 1.00 96.56 286 GLY A CA 1
ATOM 2280 C C . GLY A 1 286 ? 13.468 -5.460 -5.129 1.00 96.56 286 GLY A C 1
ATOM 2281 O O . GLY A 1 286 ? 14.433 -4.801 -5.523 1.00 96.56 286 GLY A O 1
ATOM 2282 N N . TYR A 1 287 ? 12.214 -5.030 -5.287 1.00 95.56 287 TYR A N 1
ATOM 2283 C CA . TYR A 1 287 ? 11.887 -3.770 -5.965 1.00 95.56 287 TYR A CA 1
ATOM 2284 C C . TYR A 1 287 ? 12.438 -2.542 -5.235 1.00 95.56 287 TYR A C 1
ATOM 2286 O O . TYR A 1 287 ? 12.866 -1.576 -5.870 1.00 95.56 287 TYR A O 1
ATOM 2294 N N . LEU A 1 288 ? 12.478 -2.571 -3.903 1.00 91.75 288 LEU A N 1
ATOM 2295 C CA . LEU A 1 288 ? 13.123 -1.531 -3.111 1.00 91.75 288 LEU A CA 1
ATOM 2296 C C . LEU A 1 288 ? 14.617 -1.422 -3.442 1.00 91.75 288 LEU A C 1
ATOM 2298 O O . LEU A 1 288 ? 15.093 -0.315 -3.686 1.00 91.75 288 LEU A O 1
ATOM 2302 N N . MET A 1 289 ? 15.338 -2.545 -3.547 1.00 93.94 289 MET A N 1
ATOM 2303 C CA . MET A 1 289 ? 16.743 -2.532 -3.979 1.00 93.94 289 MET A CA 1
ATOM 2304 C C . MET A 1 289 ? 16.905 -1.973 -5.401 1.00 93.94 289 MET A C 1
ATOM 2306 O O . MET A 1 289 ? 17.843 -1.214 -5.650 1.00 93.94 289 MET A O 1
ATOM 2310 N N . MET A 1 290 ? 15.975 -2.254 -6.322 1.00 93.56 290 MET A N 1
ATOM 2311 C CA . MET A 1 290 ? 16.002 -1.661 -7.669 1.00 93.56 290 MET A CA 1
ATOM 2312 C C . MET A 1 290 ? 15.849 -0.139 -7.636 1.00 93.56 290 MET A C 1
ATOM 2314 O O . MET A 1 290 ? 16.621 0.558 -8.293 1.00 93.56 290 MET A O 1
ATOM 2318 N N . ARG A 1 291 ? 14.900 0.387 -6.847 1.00 90.12 291 ARG A N 1
ATOM 2319 C CA . ARG A 1 291 ? 14.703 1.841 -6.680 1.00 90.12 291 ARG A CA 1
ATOM 2320 C C . ARG A 1 291 ? 15.927 2.533 -6.082 1.00 90.12 291 ARG A C 1
ATOM 2322 O O . ARG A 1 291 ? 16.177 3.692 -6.383 1.00 90.12 291 ARG A O 1
ATOM 2329 N N . MET A 1 292 ? 16.715 1.817 -5.282 1.00 87.06 292 MET A N 1
ATOM 2330 C CA . MET A 1 292 ? 18.000 2.293 -4.760 1.00 87.06 292 MET A CA 1
ATOM 2331 C C . MET A 1 292 ? 19.169 2.177 -5.751 1.00 87.06 292 MET A C 1
ATOM 2333 O O . MET A 1 292 ? 20.312 2.411 -5.364 1.00 87.06 292 MET A O 1
ATOM 2337 N N . HIS A 1 293 ? 18.930 1.748 -6.993 1.00 90.19 293 HIS A N 1
ATOM 2338 C CA . HIS A 1 293 ? 19.975 1.418 -7.968 1.00 90.19 293 HIS A CA 1
ATOM 2339 C C . HIS A 1 293 ? 20.923 0.283 -7.522 1.00 90.19 293 HIS A C 1
ATOM 2341 O O . HIS A 1 293 ? 22.028 0.143 -8.045 1.00 90.19 293 HIS A O 1
ATOM 2347 N N . ARG A 1 294 ? 20.488 -0.578 -6.592 1.00 93.06 294 ARG A N 1
ATOM 2348 C CA . ARG A 1 294 ? 21.229 -1.756 -6.106 1.00 93.06 294 ARG A CA 1
ATOM 2349 C C . ARG A 1 294 ? 20.788 -3.012 -6.857 1.00 93.06 294 ARG A C 1
ATOM 2351 O O . ARG A 1 294 ? 20.203 -3.931 -6.287 1.00 93.06 294 ARG A O 1
ATOM 2358 N N . MET A 1 295 ? 21.045 -3.036 -8.164 1.00 95.38 295 MET A N 1
ATOM 2359 C CA . MET A 1 295 ? 20.537 -4.089 -9.054 1.00 95.38 295 MET A CA 1
ATOM 2360 C C . ME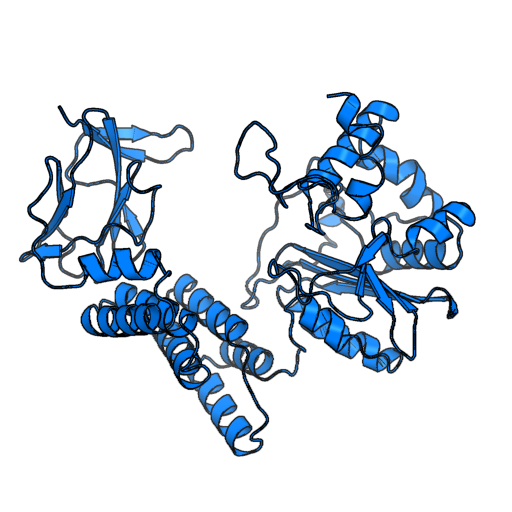T A 1 295 ? 21.010 -5.500 -8.658 1.00 95.38 295 MET A C 1
ATOM 2362 O O . MET A 1 295 ? 20.217 -6.434 -8.670 1.00 95.38 295 MET A O 1
ATOM 2366 N N . GLU A 1 296 ? 22.268 -5.668 -8.245 1.00 96.44 296 GLU A N 1
ATOM 2367 C CA . GLU A 1 296 ? 22.805 -6.980 -7.839 1.00 96.44 296 GLU A CA 1
ATOM 2368 C C . GLU A 1 296 ? 22.118 -7.544 -6.586 1.00 96.44 296 GLU A C 1
ATOM 2370 O O . GLU A 1 296 ? 21.856 -8.744 -6.489 1.00 96.44 296 GLU A O 1
ATOM 2375 N N . ASP A 1 297 ? 21.785 -6.675 -5.633 1.00 96.88 297 ASP A N 1
ATOM 2376 C CA . ASP A 1 297 ? 21.044 -7.042 -4.428 1.00 96.88 297 ASP A CA 1
ATOM 2377 C C . ASP A 1 297 ? 19.587 -7.393 -4.755 1.00 96.88 297 ASP A C 1
ATOM 2379 O O . ASP A 1 297 ? 19.040 -8.354 -4.213 1.00 96.88 297 ASP A O 1
ATOM 2383 N N . ALA A 1 298 ? 18.967 -6.651 -5.677 1.00 97.69 298 ALA A N 1
ATOM 2384 C CA . ALA A 1 298 ? 17.623 -6.950 -6.159 1.00 97.69 298 ALA A CA 1
ATOM 2385 C C . ALA A 1 298 ? 17.557 -8.333 -6.821 1.00 97.69 298 ALA A C 1
ATOM 2387 O O . ALA A 1 298 ? 16.698 -9.142 -6.479 1.00 97.69 298 ALA A O 1
ATOM 2388 N N . LEU A 1 299 ? 18.494 -8.631 -7.727 1.00 98.31 299 LEU A N 1
ATOM 2389 C CA . LEU A 1 299 ? 18.564 -9.917 -8.427 1.00 98.31 299 LEU A CA 1
ATOM 2390 C C . LEU A 1 299 ? 18.720 -11.095 -7.459 1.00 98.31 299 LEU A C 1
ATOM 2392 O O . LEU A 1 299 ? 18.042 -12.106 -7.627 1.00 98.31 299 LEU A O 1
ATOM 2396 N N . GLN A 1 300 ? 19.556 -10.944 -6.428 1.00 98.31 300 GLN A N 1
ATOM 2397 C CA . GLN A 1 300 ? 19.722 -11.929 -5.355 1.00 98.31 300 GLN A CA 1
ATOM 2398 C C . GLN A 1 300 ? 18.405 -12.201 -4.602 1.00 98.31 300 GLN A C 1
ATOM 2400 O O . GLN A 1 300 ? 18.070 -13.353 -4.326 1.00 98.31 300 GLN A O 1
ATOM 2405 N N . LEU A 1 301 ? 17.627 -11.158 -4.296 1.00 98.31 301 LEU A N 1
ATOM 2406 C CA . LEU A 1 301 ? 16.341 -11.290 -3.602 1.00 98.31 301 LEU A CA 1
ATOM 2407 C C . LEU A 1 301 ? 15.248 -11.903 -4.482 1.00 98.31 301 LEU A C 1
ATOM 2409 O O . LEU A 1 301 ? 14.506 -12.766 -4.017 1.00 98.31 301 LEU A O 1
ATOM 2413 N N . PHE A 1 302 ? 15.149 -11.500 -5.749 1.00 98.62 302 PHE A N 1
ATOM 2414 C CA . PHE A 1 302 ? 14.187 -12.103 -6.673 1.00 98.62 302 PHE A CA 1
ATOM 2415 C C . PHE A 1 302 ? 14.507 -13.573 -6.943 1.00 98.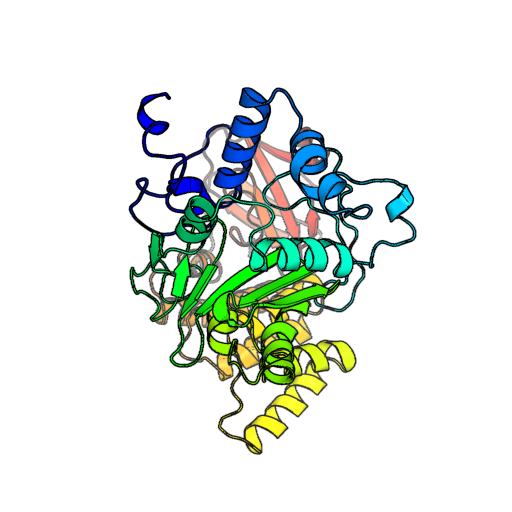62 302 PHE A C 1
ATOM 2417 O O . PHE A 1 302 ? 13.596 -14.400 -6.958 1.00 98.62 302 PHE A O 1
ATOM 2424 N N . GLN A 1 303 ? 15.791 -13.920 -7.065 1.00 98.38 303 GLN A N 1
ATOM 2425 C CA . GLN A 1 303 ? 16.214 -15.312 -7.167 1.00 98.38 303 GLN A CA 1
ATOM 2426 C C . GLN A 1 303 ? 15.816 -16.112 -5.916 1.00 98.38 303 GLN A C 1
ATOM 2428 O O . GLN A 1 303 ? 15.201 -17.170 -6.047 1.00 98.38 303 GLN A O 1
ATOM 2433 N N . LEU A 1 304 ? 16.073 -15.588 -4.710 1.00 97.94 304 LEU A N 1
ATOM 2434 C CA . LEU A 1 304 ? 15.612 -16.210 -3.463 1.00 97.94 304 LEU A CA 1
ATOM 2435 C C . LEU A 1 304 ? 14.091 -16.442 -3.470 1.00 97.94 304 LEU A C 1
ATOM 2437 O O . LEU A 1 304 ? 13.609 -17.466 -2.973 1.00 97.94 304 LEU A O 1
ATOM 2441 N N . ASN A 1 305 ? 13.330 -15.491 -4.017 1.00 98.12 305 ASN A N 1
ATOM 2442 C CA . ASN A 1 305 ? 11.877 -15.578 -4.097 1.00 98.12 305 ASN A CA 1
ATOM 2443 C C . ASN A 1 305 ? 11.430 -16.699 -5.047 1.00 98.12 305 ASN A C 1
ATOM 2445 O O . ASN A 1 305 ? 10.578 -17.509 -4.689 1.00 98.12 305 ASN A O 1
ATOM 2449 N N . VAL A 1 306 ? 12.068 -16.815 -6.216 1.00 98.31 306 VAL A N 1
ATOM 2450 C CA . VAL A 1 306 ? 11.859 -17.928 -7.157 1.00 98.31 306 VAL A CA 1
ATOM 2451 C C . VAL A 1 306 ? 12.164 -19.280 -6.507 1.00 98.31 306 VAL A C 1
ATOM 2453 O O . VAL A 1 306 ? 11.380 -20.220 -6.639 1.00 98.31 306 VAL A O 1
ATOM 2456 N N . GLU A 1 307 ? 13.268 -19.383 -5.766 1.00 96.00 307 GLU A N 1
ATOM 2457 C CA . GLU A 1 307 ? 13.660 -20.612 -5.063 1.00 96.00 307 GLU A CA 1
ATOM 2458 C C . GLU A 1 307 ? 12.684 -20.981 -3.936 1.00 96.00 307 GLU A C 1
ATOM 2460 O O . GLU A 1 307 ? 12.451 -22.159 -3.655 1.00 96.00 307 GLU A O 1
ATOM 2465 N N . SER A 1 308 ? 12.105 -19.974 -3.282 1.00 95.44 308 SER A N 1
ATOM 2466 C CA . SER A 1 308 ? 11.172 -20.157 -2.168 1.00 95.44 308 SER A CA 1
ATOM 2467 C C . SER A 1 308 ? 9.737 -20.435 -2.629 1.00 95.44 308 SER A C 1
ATOM 2469 O O . SER A 1 308 ? 9.017 -21.152 -1.933 1.00 95.44 308 SER A O 1
ATOM 2471 N N . PHE A 1 309 ? 9.334 -19.932 -3.804 1.00 96.88 309 PHE A N 1
ATOM 2472 C CA . PHE A 1 309 ? 7.970 -20.039 -4.341 1.00 96.88 309 PHE A CA 1
ATOM 2473 C C . PHE A 1 309 ? 7.933 -20.460 -5.825 1.00 96.88 309 PHE A C 1
ATOM 2475 O O . PHE A 1 309 ? 7.327 -19.776 -6.650 1.00 96.88 309 PHE A O 1
ATOM 2482 N N . PRO A 1 310 ? 8.485 -21.630 -6.201 1.00 97.56 310 PRO A N 1
ATOM 2483 C CA . PRO A 1 310 ? 8.633 -22.042 -7.606 1.00 97.56 310 PRO A CA 1
ATOM 2484 C C . PRO A 1 310 ? 7.310 -22.306 -8.353 1.00 97.56 310 PRO A C 1
ATOM 2486 O O . PRO A 1 310 ? 7.310 -22.556 -9.558 1.00 97.56 310 PRO A O 1
ATOM 2489 N N . ALA A 1 311 ? 6.174 -22.298 -7.651 1.00 97.44 311 ALA A N 1
ATOM 2490 C CA . ALA A 1 311 ? 4.841 -22.438 -8.235 1.00 97.44 311 ALA A CA 1
ATOM 2491 C C . ALA A 1 311 ? 4.125 -21.093 -8.454 1.00 97.44 311 ALA A C 1
ATOM 2493 O O . ALA A 1 311 ? 3.067 -21.069 -9.082 1.00 97.44 311 ALA A O 1
ATOM 2494 N N . SER A 1 312 ? 4.667 -19.982 -7.944 1.00 97.38 312 SER A N 1
ATOM 2495 C CA . SER A 1 312 ? 4.082 -18.659 -8.152 1.00 97.38 312 SER A CA 1
ATOM 2496 C C . SER A 1 312 ? 4.535 -18.092 -9.489 1.00 97.38 312 SER A C 1
ATOM 2498 O O . SER A 1 312 ? 5.721 -18.056 -9.786 1.00 97.38 312 SER A O 1
ATOM 2500 N N . TRP A 1 313 ? 3.603 -17.624 -10.315 1.00 97.38 313 TRP A N 1
ATOM 2501 C CA . TRP A 1 313 ? 3.955 -16.935 -11.559 1.00 97.38 313 TRP A CA 1
ATOM 2502 C C . TRP A 1 313 ? 4.612 -15.571 -11.290 1.00 97.38 313 TRP A C 1
ATOM 2504 O O . TRP A 1 313 ? 5.473 -15.142 -12.053 1.00 97.38 313 TRP A O 1
ATOM 2514 N N . ASN A 1 314 ? 4.225 -14.917 -10.192 1.00 97.25 314 ASN A N 1
ATOM 2515 C CA . ASN A 1 314 ? 4.613 -13.551 -9.856 1.00 97.25 314 ASN A CA 1
ATOM 2516 C C . ASN A 1 314 ? 6.114 -13.440 -9.543 1.00 97.25 314 ASN A C 1
ATOM 2518 O O . ASN A 1 314 ? 6.759 -12.500 -9.992 1.00 97.25 314 ASN A O 1
ATOM 2522 N N . VAL A 1 315 ? 6.711 -14.441 -8.883 1.00 98.31 315 VAL A N 1
ATOM 2523 C CA . VAL A 1 315 ? 8.165 -14.434 -8.618 1.00 98.31 315 VAL A CA 1
ATOM 2524 C C . VAL A 1 315 ? 9.000 -14.507 -9.893 1.00 98.31 315 VAL A C 1
ATOM 2526 O O . VAL A 1 315 ? 10.046 -13.868 -9.980 1.00 98.31 315 VAL A O 1
ATOM 2529 N N . TYR A 1 316 ? 8.531 -15.243 -10.904 1.00 98.56 316 TYR A N 1
ATOM 2530 C CA . TYR A 1 316 ? 9.194 -15.292 -12.205 1.00 98.56 316 TYR A CA 1
ATOM 2531 C C . TYR A 1 316 ? 8.984 -13.998 -12.988 1.00 98.56 316 TYR A C 1
ATOM 2533 O O . TYR A 1 316 ? 9.901 -13.557 -13.668 1.00 98.56 316 TYR A O 1
ATOM 2541 N N . ASP A 1 317 ? 7.808 -13.377 -12.884 1.00 97.94 317 ASP A N 1
ATOM 2542 C CA . ASP A 1 317 ? 7.520 -12.087 -13.515 1.00 97.94 317 ASP A CA 1
ATOM 2543 C C . ASP A 1 317 ? 8.456 -10.984 -13.000 1.00 97.94 317 ASP A C 1
ATOM 2545 O O . ASP A 1 317 ? 9.198 -10.381 -13.776 1.00 97.94 317 ASP A O 1
ATOM 2549 N N . SER A 1 318 ? 8.521 -10.809 -11.678 1.00 98.12 318 SER A N 1
ATOM 2550 C CA . SER A 1 318 ? 9.382 -9.800 -11.057 1.00 98.12 318 SER A CA 1
ATOM 2551 C C . SER A 1 318 ? 10.872 -10.081 -11.276 1.00 98.12 318 SER A C 1
ATOM 2553 O O . SER A 1 318 ? 11.646 -9.157 -11.534 1.00 98.12 318 SER A O 1
ATOM 2555 N N . TYR A 1 319 ? 11.296 -11.353 -11.258 1.00 98.50 319 TYR A N 1
ATOM 2556 C CA . TYR A 1 319 ? 12.683 -11.688 -11.586 1.00 98.50 319 TYR A CA 1
ATOM 2557 C C . TYR A 1 319 ? 13.012 -11.414 -13.059 1.00 98.50 319 TYR A C 1
ATOM 2559 O O . TYR A 1 319 ? 14.094 -10.910 -13.361 1.00 98.50 319 TYR A O 1
ATOM 2567 N N . ALA A 1 320 ? 12.080 -11.688 -13.977 1.00 97.94 320 ALA A N 1
ATOM 2568 C CA . ALA A 1 320 ? 12.250 -11.393 -15.395 1.00 97.94 320 ALA A CA 1
ATOM 2569 C C . ALA A 1 320 ? 12.418 -9.892 -15.652 1.00 97.94 320 ALA A C 1
ATOM 2571 O O . ALA A 1 320 ? 13.294 -9.498 -16.424 1.00 97.94 320 ALA A O 1
ATOM 2572 N N . GLU A 1 321 ? 11.621 -9.053 -14.987 1.00 97.25 321 GLU A N 1
ATOM 2573 C CA . GLU A 1 321 ? 11.752 -7.600 -15.067 1.00 97.25 321 GLU A CA 1
ATOM 2574 C C . GLU A 1 321 ? 13.132 -7.135 -14.590 1.00 97.25 321 GLU A C 1
ATOM 2576 O O . GLU A 1 321 ? 13.818 -6.395 -15.303 1.00 97.25 321 GLU A O 1
ATOM 2581 N N . ALA A 1 322 ? 13.570 -7.595 -13.416 1.00 97.69 322 ALA A N 1
ATOM 2582 C CA . ALA A 1 322 ? 14.875 -7.233 -12.875 1.00 97.69 322 ALA A CA 1
ATOM 2583 C C . ALA A 1 322 ? 16.017 -7.657 -13.813 1.00 97.69 322 ALA A C 1
ATOM 2585 O O . ALA A 1 322 ? 16.932 -6.875 -14.076 1.00 97.69 322 ALA A O 1
ATOM 2586 N N . GLN A 1 323 ? 15.935 -8.861 -14.389 1.00 97.56 323 GLN A N 1
ATOM 2587 C CA . GLN A 1 323 ? 16.909 -9.346 -15.367 1.00 97.56 323 GLN A CA 1
ATOM 2588 C C . GLN A 1 323 ? 16.909 -8.508 -16.646 1.00 97.56 323 GLN A C 1
ATOM 2590 O O . GLN A 1 323 ? 17.978 -8.151 -17.144 1.00 97.56 323 GLN A O 1
ATOM 2595 N N . LEU A 1 324 ? 15.731 -8.131 -17.147 1.00 95.44 324 LEU A N 1
ATOM 2596 C CA . LEU A 1 324 ? 15.605 -7.278 -18.324 1.00 95.44 324 LEU A CA 1
ATOM 2597 C C . LEU A 1 324 ? 16.255 -5.912 -18.087 1.00 95.44 324 LEU A C 1
ATOM 2599 O O . LEU A 1 324 ? 17.059 -5.469 -18.907 1.00 95.44 324 LEU A O 1
ATOM 2603 N N . ARG A 1 325 ? 15.961 -5.273 -16.949 1.00 95.00 325 ARG A N 1
ATOM 2604 C CA . ARG A 1 325 ? 16.568 -3.990 -16.558 1.00 95.00 325 ARG A CA 1
ATOM 2605 C C . ARG A 1 325 ? 18.069 -4.101 -16.294 1.00 95.00 325 ARG A C 1
ATOM 2607 O O . ARG A 1 325 ? 18.792 -3.129 -16.485 1.00 95.00 325 ARG A O 1
ATOM 2614 N N . ASN A 1 326 ? 18.560 -5.282 -15.926 1.00 95.25 326 ASN A N 1
ATOM 2615 C CA . ASN A 1 326 ? 19.992 -5.555 -15.841 1.00 95.25 326 ASN A CA 1
ATOM 2616 C C . ASN A 1 326 ? 20.654 -5.851 -17.207 1.00 95.25 326 ASN A C 1
ATOM 2618 O O . ASN A 1 326 ? 21.870 -6.005 -17.270 1.00 95.25 326 ASN A O 1
ATOM 2622 N N . GLY A 1 327 ? 19.887 -5.910 -18.303 1.00 91.81 327 GLY A N 1
ATOM 2623 C CA . GLY A 1 327 ? 20.377 -6.204 -19.657 1.00 91.81 327 GLY A CA 1
ATOM 2624 C C . GLY A 1 327 ? 20.403 -7.693 -20.022 1.00 91.81 327 GLY A C 1
ATOM 2625 O O . GLY A 1 327 ? 20.741 -8.046 -21.152 1.00 91.81 327 GLY A O 1
ATOM 2626 N N . ASN A 1 328 ? 19.992 -8.579 -19.113 1.00 93.75 328 ASN A N 1
ATOM 2627 C CA . ASN A 1 328 ? 20.004 -10.030 -19.294 1.00 93.75 328 ASN A CA 1
ATOM 2628 C C . ASN A 1 328 ? 18.740 -10.504 -20.031 1.00 93.75 328 ASN A C 1
ATOM 2630 O O . ASN A 1 328 ? 17.866 -11.158 -19.460 1.00 93.75 328 ASN A O 1
ATOM 2634 N N . ARG A 1 329 ? 18.628 -10.154 -21.318 1.00 91.62 329 ARG A N 1
ATOM 2635 C CA . ARG A 1 329 ? 17.424 -10.394 -22.140 1.00 91.62 329 ARG A CA 1
ATOM 2636 C C . ARG A 1 329 ? 17.027 -11.865 -22.262 1.00 91.62 329 ARG A C 1
ATOM 2638 O O . ARG A 1 329 ? 15.837 -12.163 -22.230 1.00 91.62 329 ARG A O 1
ATOM 2645 N N . GLU A 1 330 ? 17.997 -12.765 -22.401 1.00 92.81 330 GLU A N 1
ATOM 2646 C CA . GLU A 1 330 ? 17.738 -14.207 -22.520 1.00 92.81 330 GLU A CA 1
ATOM 2647 C C . GLU A 1 330 ? 17.094 -14.749 -21.242 1.00 92.81 330 GLU A C 1
ATOM 2649 O O . GLU A 1 330 ? 15.997 -15.304 -21.280 1.00 92.81 330 GLU A O 1
ATOM 2654 N N . LEU A 1 331 ? 17.709 -14.466 -20.091 1.00 95.44 331 LEU A N 1
ATOM 2655 C CA . LEU A 1 331 ? 17.198 -14.899 -18.795 1.00 95.44 331 LEU A CA 1
ATOM 2656 C C . LEU A 1 331 ? 15.857 -14.233 -18.449 1.00 95.44 331 LEU A C 1
ATOM 2658 O O . LEU A 1 331 ? 14.982 -14.866 -17.858 1.00 95.44 331 LEU A O 1
ATOM 2662 N N . ALA A 1 332 ? 15.647 -12.978 -18.856 1.00 95.94 332 ALA A N 1
ATOM 2663 C CA . ALA A 1 332 ? 14.341 -12.335 -18.752 1.00 95.94 332 ALA A CA 1
ATOM 2664 C C . ALA A 1 332 ? 13.276 -13.078 -19.577 1.00 95.94 332 ALA A C 1
ATOM 2666 O O . ALA A 1 332 ? 12.187 -13.354 -19.076 1.00 95.94 332 ALA A O 1
ATOM 2667 N N . ALA A 1 333 ? 13.588 -13.456 -20.821 1.00 94.94 333 ALA A N 1
ATOM 2668 C CA . ALA A 1 333 ? 12.666 -14.195 -21.678 1.00 94.94 333 ALA A CA 1
ATOM 2669 C C . ALA A 1 333 ? 12.307 -15.575 -21.096 1.00 94.94 333 ALA A C 1
ATOM 2671 O O . ALA A 1 333 ? 11.139 -15.967 -21.132 1.00 94.94 333 ALA A O 1
ATOM 2672 N N . GLU A 1 334 ? 13.279 -16.291 -20.526 1.00 96.69 334 GLU A N 1
ATOM 2673 C CA . GLU A 1 334 ? 13.050 -17.570 -19.841 1.00 96.69 334 GLU A CA 1
ATOM 2674 C C . GLU A 1 334 ? 12.082 -17.423 -18.659 1.00 96.69 334 GLU A C 1
ATOM 2676 O O . GLU A 1 334 ? 11.109 -18.175 -18.544 1.00 96.69 334 GLU A O 1
ATOM 2681 N N . ASN A 1 335 ? 12.304 -16.417 -17.809 1.00 98.00 335 ASN A N 1
ATOM 2682 C CA . ASN A 1 335 ? 11.471 -16.177 -16.635 1.00 98.00 335 ASN A CA 1
ATOM 2683 C C . ASN A 1 335 ? 10.062 -15.681 -17.011 1.00 98.00 335 ASN A C 1
ATOM 2685 O O . ASN A 1 335 ? 9.080 -16.210 -16.490 1.00 98.00 335 ASN A O 1
ATOM 2689 N N . TYR A 1 336 ? 9.912 -14.777 -17.987 1.00 97.44 336 TYR A N 1
ATOM 2690 C CA . TYR A 1 336 ? 8.583 -14.396 -18.489 1.00 97.44 336 TYR A CA 1
ATOM 2691 C C . TYR A 1 336 ? 7.837 -15.585 -19.108 1.00 97.44 336 TYR A C 1
ATOM 2693 O O . TYR A 1 336 ? 6.633 -15.741 -18.897 1.00 97.44 336 TYR A O 1
ATOM 2701 N N . ALA A 1 337 ? 8.531 -16.465 -19.839 1.00 97.00 337 ALA A N 1
ATOM 2702 C CA . ALA A 1 337 ? 7.926 -17.685 -20.369 1.00 97.00 337 ALA A CA 1
ATOM 2703 C C . ALA A 1 337 ? 7.454 -18.622 -19.245 1.00 97.00 337 ALA A C 1
ATOM 2705 O O . ALA A 1 337 ? 6.369 -19.200 -19.343 1.00 97.00 337 ALA A O 1
ATOM 2706 N N . LYS A 1 338 ? 8.228 -18.743 -18.160 1.00 98.00 338 LYS A N 1
ATOM 2707 C CA . LYS A 1 338 ? 7.850 -19.525 -16.977 1.00 98.00 338 LYS A CA 1
ATOM 2708 C C . LYS A 1 338 ? 6.657 -18.917 -16.232 1.00 98.00 338 LYS A C 1
ATOM 2710 O O . LYS A 1 338 ? 5.735 -19.655 -15.890 1.00 98.00 338 LYS A O 1
ATOM 2715 N N . SER A 1 339 ? 6.642 -17.595 -16.051 1.00 98.00 339 SER A N 1
ATOM 2716 C CA . SER A 1 339 ? 5.510 -16.837 -15.499 1.00 98.00 339 SER A CA 1
ATOM 2717 C C . SER A 1 339 ? 4.225 -17.114 -16.289 1.00 98.00 339 SER A C 1
ATOM 2719 O O . SER A 1 339 ? 3.222 -17.530 -15.713 1.00 98.00 339 SER A O 1
ATOM 2721 N N . LEU A 1 340 ? 4.277 -17.028 -17.625 1.00 96.75 340 LEU A N 1
ATOM 2722 C CA . LEU A 1 340 ? 3.140 -17.339 -18.504 1.00 96.75 340 LEU A CA 1
ATOM 2723 C C . LEU A 1 340 ? 2.697 -18.802 -18.450 1.00 96.75 340 LEU A C 1
ATOM 2725 O O . LEU A 1 340 ? 1.505 -19.084 -18.556 1.00 96.75 340 LEU A O 1
ATOM 2729 N N . ALA A 1 341 ? 3.634 -19.739 -18.300 1.00 97.62 341 ALA A N 1
ATOM 2730 C CA . ALA A 1 341 ? 3.299 -21.153 -18.159 1.00 97.62 341 ALA A CA 1
ATOM 2731 C C . ALA A 1 341 ? 2.530 -21.437 -16.855 1.00 97.62 341 ALA A C 1
ATOM 2733 O O . ALA A 1 341 ? 1.682 -22.326 -16.829 1.00 97.62 341 ALA A O 1
ATOM 2734 N N . LEU A 1 342 ? 2.813 -20.681 -15.788 1.00 97.19 342 LEU A N 1
ATOM 2735 C CA . LEU A 1 342 ? 2.116 -20.768 -14.501 1.00 97.19 342 LEU A CA 1
ATOM 2736 C C . LEU A 1 342 ? 0.818 -19.941 -14.476 1.00 97.19 342 LEU A C 1
ATOM 2738 O O . LEU A 1 342 ? -0.132 -20.311 -13.789 1.00 97.19 342 LEU A O 1
ATOM 2742 N N . ASN A 1 343 ? 0.754 -18.846 -15.236 1.00 97.00 343 ASN A N 1
ATOM 2743 C CA . ASN A 1 343 ? -0.426 -18.001 -15.392 1.00 97.00 343 ASN A CA 1
ATOM 2744 C C . ASN A 1 343 ? -0.554 -17.478 -16.832 1.00 97.00 343 ASN A C 1
ATOM 2746 O O . ASN A 1 343 ? -0.020 -16.426 -17.189 1.00 97.00 343 ASN A O 1
ATOM 2750 N N . ALA A 1 344 ? -1.349 -18.176 -17.645 1.00 96.00 344 ALA A N 1
ATOM 2751 C CA . ALA A 1 344 ? -1.566 -17.831 -19.051 1.00 96.00 344 ALA A CA 1
ATOM 2752 C C . ALA A 1 344 ? -2.234 -16.456 -19.271 1.00 96.00 344 ALA A C 1
ATOM 2754 O O . ALA A 1 344 ? -2.187 -15.924 -20.381 1.00 96.00 344 ALA A O 1
ATOM 2755 N N . ASN A 1 345 ? -2.842 -15.876 -18.228 1.00 94.44 345 ASN A N 1
ATOM 2756 C CA . ASN A 1 345 ? -3.523 -14.581 -18.282 1.00 94.44 345 ASN A CA 1
ATOM 2757 C C . ASN A 1 345 ? -2.609 -13.393 -17.944 1.00 94.44 345 ASN A C 1
ATOM 2759 O O . ASN A 1 345 ? -3.089 -12.261 -17.928 1.00 94.44 345 ASN A O 1
ATOM 2763 N N . ASN A 1 346 ? -1.318 -13.611 -17.670 1.00 91.62 346 ASN A N 1
ATOM 2764 C CA . ASN A 1 346 ? -0.377 -12.517 -17.444 1.00 91.62 346 ASN A CA 1
ATOM 2765 C C . ASN A 1 346 ? -0.099 -11.760 -18.761 1.00 91.62 346 ASN A C 1
ATOM 2767 O O . ASN A 1 346 ? 0.807 -12.089 -19.529 1.00 91.62 346 ASN A O 1
ATOM 2771 N N . SER A 1 347 ? -0.910 -10.740 -19.044 1.00 90.62 347 SER A N 1
ATOM 2772 C CA . SER A 1 347 ? -0.809 -9.935 -20.264 1.00 90.62 347 SER A CA 1
ATOM 2773 C C . SER A 1 347 ? 0.504 -9.158 -20.357 1.00 90.62 347 SER A C 1
ATOM 2775 O O . SER A 1 347 ? 1.041 -9.042 -21.458 1.00 90.62 347 SER A O 1
ATOM 2777 N N . GLY A 1 348 ? 1.044 -8.691 -19.224 1.00 89.88 348 GLY A N 1
ATOM 2778 C CA . GLY A 1 348 ? 2.322 -7.975 -19.160 1.00 89.88 348 GLY A CA 1
ATOM 2779 C C . GLY A 1 348 ? 3.482 -8.854 -19.624 1.00 89.88 348 GLY A C 1
ATOM 2780 O O . GLY A 1 348 ? 4.176 -8.513 -20.584 1.00 89.88 348 GLY A O 1
ATOM 2781 N N . ALA A 1 349 ? 3.612 -10.055 -19.051 1.00 92.69 349 ALA A N 1
ATOM 2782 C CA . ALA A 1 349 ? 4.619 -11.023 -19.485 1.00 92.69 349 ALA A CA 1
ATOM 2783 C C . ALA A 1 349 ? 4.461 -11.403 -20.963 1.00 92.69 349 ALA A C 1
ATOM 2785 O O . ALA A 1 349 ? 5.451 -11.512 -21.684 1.00 92.69 349 ALA A O 1
ATOM 2786 N N . LYS A 1 350 ? 3.221 -11.576 -21.448 1.00 92.31 350 LYS A N 1
ATOM 2787 C CA . LYS A 1 350 ? 2.951 -11.887 -22.862 1.00 92.31 350 LYS A CA 1
ATOM 2788 C C . LYS A 1 350 ? 3.454 -10.778 -23.784 1.00 92.31 350 LYS A C 1
ATOM 2790 O O . LYS A 1 350 ? 4.085 -11.069 -24.802 1.00 92.31 350 LYS A O 1
ATOM 2795 N N . GLN A 1 351 ? 3.185 -9.527 -23.421 1.00 89.31 351 GLN A N 1
ATOM 2796 C CA . GLN A 1 351 ? 3.603 -8.356 -24.179 1.00 89.31 351 GLN A CA 1
ATOM 2797 C C . GLN A 1 351 ? 5.126 -8.224 -24.216 1.00 89.31 351 GLN A C 1
ATOM 2799 O O . GLN A 1 351 ? 5.694 -8.100 -25.303 1.00 89.31 351 GLN A O 1
ATOM 2804 N N . ILE A 1 352 ? 5.800 -8.308 -23.068 1.00 91.25 352 ILE A N 1
ATOM 2805 C CA . ILE A 1 352 ? 7.259 -8.156 -22.997 1.00 91.25 352 ILE A CA 1
ATOM 2806 C C . ILE A 1 352 ? 7.957 -9.329 -23.694 1.00 91.25 352 ILE A C 1
ATOM 2808 O O . ILE A 1 352 ? 8.839 -9.124 -24.526 1.00 91.25 352 ILE A O 1
ATOM 2812 N N . LEU A 1 353 ? 7.517 -10.567 -23.450 1.00 90.62 353 LEU A N 1
ATOM 2813 C CA . LEU A 1 353 ? 8.115 -11.752 -24.067 1.00 90.62 353 LEU A CA 1
ATOM 2814 C C . LEU A 1 353 ? 8.026 -11.729 -25.599 1.00 90.62 353 LEU A C 1
ATOM 2816 O O . LEU A 1 353 ? 8.942 -12.205 -26.269 1.00 90.62 353 LEU A O 1
ATOM 2820 N N . SER A 1 354 ? 6.954 -11.162 -26.165 1.00 88.19 354 SER A N 1
ATOM 2821 C CA . SER A 1 354 ? 6.822 -11.009 -27.621 1.00 88.19 354 SER A CA 1
ATOM 2822 C C . SER A 1 354 ? 7.904 -10.111 -28.234 1.00 88.19 354 SER A C 1
ATOM 2824 O O . SER A 1 354 ? 8.299 -10.340 -29.373 1.00 88.19 354 SER A O 1
ATOM 2826 N N . GLN A 1 355 ? 8.429 -9.158 -27.456 1.00 87.81 355 GLN A N 1
ATOM 2827 C CA . GLN A 1 355 ? 9.484 -8.223 -27.858 1.00 87.81 355 GLN A CA 1
ATOM 2828 C C . GLN A 1 355 ? 10.895 -8.757 -27.579 1.00 87.81 355 GLN A C 1
ATOM 2830 O O . GLN A 1 355 ? 11.860 -8.304 -28.190 1.00 87.81 355 GLN A O 1
ATOM 2835 N N . LEU A 1 356 ? 11.034 -9.713 -26.652 1.00 86.31 356 LEU A N 1
ATOM 2836 C CA . LEU A 1 356 ? 12.315 -10.355 -26.333 1.00 86.31 356 LEU A CA 1
ATOM 2837 C C . LEU A 1 356 ? 12.655 -11.520 -27.265 1.00 86.31 356 LEU A C 1
ATOM 2839 O O . LEU A 1 356 ? 13.830 -11.837 -27.448 1.00 86.31 356 LEU A O 1
ATOM 2843 N N . ARG A 1 357 ? 11.648 -12.174 -27.854 1.00 71.94 357 ARG A N 1
ATOM 2844 C CA . ARG A 1 357 ? 11.876 -13.214 -28.862 1.00 71.94 357 ARG A CA 1
ATOM 2845 C C . ARG A 1 357 ? 12.485 -12.583 -30.117 1.00 71.94 357 ARG A C 1
ATOM 2847 O O . ARG A 1 357 ? 12.092 -11.478 -30.483 1.00 71.94 357 ARG A O 1
ATOM 2854 N N . PRO A 1 358 ? 13.419 -13.264 -30.804 1.00 55.50 358 PRO A N 1
ATOM 2855 C CA . PRO A 1 358 ? 14.076 -12.714 -31.978 1.00 55.50 358 PRO A CA 1
ATOM 2856 C C . PRO A 1 358 ? 13.069 -12.584 -33.124 1.00 55.50 358 PRO A C 1
ATOM 2858 O O . PRO A 1 358 ? 12.871 -13.497 -33.919 1.00 55.50 358 PRO A O 1
ATOM 2861 N N . ALA A 1 359 ? 12.426 -11.427 -33.211 1.00 52.47 359 ALA A N 1
ATOM 2862 C CA . ALA A 1 359 ? 11.696 -10.995 -34.380 1.00 52.47 359 ALA A CA 1
ATOM 2863 C C . ALA A 1 359 ? 11.835 -9.480 -34.501 1.00 52.47 359 ALA A C 1
ATOM 2865 O O . ALA A 1 359 ? 11.236 -8.706 -33.764 1.00 52.47 359 ALA A O 1
ATOM 2866 N N . LYS A 1 360 ? 12.669 -9.105 -35.471 1.00 50.03 360 LYS A N 1
ATOM 2867 C CA . LYS A 1 360 ? 12.719 -7.821 -36.167 1.00 50.03 360 LYS A CA 1
ATOM 2868 C C . LYS A 1 360 ? 11.318 -7.197 -36.282 1.00 50.03 360 LYS A C 1
ATOM 2870 O O . LYS A 1 360 ? 10.631 -7.446 -37.272 1.00 50.03 360 LYS A O 1
ATOM 2875 N N . SER A 1 361 ? 10.884 -6.373 -35.331 1.00 51.22 361 SER A N 1
ATOM 2876 C CA . SER A 1 361 ? 9.776 -5.461 -35.614 1.00 51.22 361 SER A CA 1
ATOM 2877 C C . SER A 1 361 ? 10.334 -4.348 -36.494 1.00 51.22 361 SER A C 1
ATOM 2879 O O . SER A 1 361 ? 10.852 -3.354 -36.003 1.00 51.22 361 SER A O 1
ATOM 2881 N N . ARG A 1 362 ? 10.306 -4.575 -37.810 1.00 58.00 362 ARG A N 1
ATOM 2882 C CA . ARG A 1 362 ? 10.449 -3.538 -38.848 1.00 58.00 362 ARG A CA 1
ATOM 2883 C C . ARG A 1 362 ? 9.078 -3.117 -39.389 1.00 58.00 362 ARG A C 1
ATOM 2885 O O . ARG A 1 362 ? 8.970 -2.666 -40.523 1.00 58.00 362 ARG A O 1
ATOM 2892 N N . LEU A 1 363 ? 8.023 -3.386 -38.622 1.00 69.69 363 LEU A N 1
ATOM 2893 C CA . LEU A 1 363 ? 6.636 -3.126 -38.986 1.00 69.69 363 LEU A CA 1
ATOM 2894 C C . LEU A 1 363 ? 6.170 -1.897 -38.209 1.00 69.69 363 LEU A C 1
ATOM 2896 O O . LEU A 1 363 ? 6.416 -1.811 -37.008 1.00 69.69 363 LEU A O 1
ATOM 2900 N N . GLY A 1 364 ? 5.524 -0.962 -38.896 1.00 79.69 364 GLY A N 1
ATOM 2901 C CA . GLY A 1 364 ? 5.085 0.301 -38.316 1.00 79.69 364 GLY A CA 1
ATOM 2902 C C . GLY A 1 364 ? 5.369 1.486 -39.232 1.00 79.69 364 GLY A C 1
ATOM 2903 O O . GLY A 1 364 ? 6.440 1.559 -39.840 1.00 79.69 364 GLY A O 1
ATOM 2904 N N . ASN A 1 365 ? 4.422 2.415 -39.320 1.00 89.75 365 ASN A N 1
ATOM 2905 C CA . ASN A 1 365 ? 4.575 3.690 -40.024 1.00 89.75 365 ASN A CA 1
ATOM 2906 C C . ASN A 1 365 ? 5.464 4.719 -39.291 1.00 89.75 365 ASN A C 1
ATOM 2908 O O . ASN A 1 365 ? 5.909 5.678 -39.918 1.00 89.75 365 ASN A O 1
ATOM 2912 N N . ALA A 1 366 ? 5.764 4.520 -38.004 1.00 92.00 366 ALA A N 1
ATOM 2913 C CA . ALA A 1 366 ? 6.656 5.371 -37.220 1.00 92.00 366 ALA A CA 1
ATOM 2914 C C . ALA A 1 366 ? 7.971 4.653 -36.885 1.00 92.00 366 ALA A C 1
ATOM 2916 O O . ALA A 1 366 ? 7.974 3.501 -36.443 1.00 92.00 366 ALA A O 1
ATOM 2917 N N . HIS A 1 367 ? 9.095 5.353 -37.061 1.00 91.75 367 HIS A N 1
ATOM 2918 C CA . HIS A 1 367 ? 10.434 4.842 -36.774 1.00 91.75 367 HIS A CA 1
ATOM 2919 C C . HIS A 1 367 ? 11.144 5.741 -35.762 1.00 91.75 367 HIS A C 1
ATOM 2921 O O . HIS A 1 367 ? 11.234 6.952 -35.954 1.00 91.75 367 HIS A O 1
ATOM 2927 N N . PHE A 1 368 ? 11.659 5.128 -34.700 1.00 93.75 368 PHE A N 1
ATOM 2928 C CA . PHE A 1 368 ? 12.379 5.801 -33.627 1.00 93.75 368 PHE A CA 1
ATOM 2929 C C . PHE A 1 368 ? 13.811 5.290 -33.587 1.00 93.75 368 PHE A C 1
ATOM 2931 O O . PHE A 1 368 ? 14.045 4.079 -33.598 1.00 93.75 368 PHE A O 1
ATOM 2938 N N . THR A 1 369 ? 14.765 6.212 -33.504 1.00 94.56 369 THR A N 1
ATOM 2939 C CA . THR A 1 369 ? 16.193 5.903 -33.436 1.00 94.56 369 THR A CA 1
ATOM 2940 C C . THR A 1 369 ? 16.833 6.727 -32.332 1.00 94.56 369 THR A C 1
ATOM 2942 O O . THR A 1 369 ? 16.613 7.929 -32.262 1.00 94.56 369 THR A O 1
ATOM 2945 N N . LEU A 1 370 ? 17.641 6.088 -31.488 1.00 96.06 370 LEU A N 1
ATOM 2946 C CA . LEU A 1 370 ? 18.430 6.756 -30.459 1.00 96.06 370 LEU A CA 1
ATOM 2947 C C . LEU A 1 370 ? 19.916 6.419 -30.623 1.00 96.06 370 LEU A C 1
ATOM 2949 O O . LEU A 1 370 ? 20.310 5.249 -30.598 1.00 96.06 370 LEU A O 1
ATOM 2953 N N . LYS A 1 371 ? 20.745 7.460 -30.739 1.00 94.94 371 LYS A N 1
ATOM 2954 C CA . LYS A 1 371 ? 22.200 7.374 -30.938 1.00 94.94 371 LYS A CA 1
ATOM 2955 C C . LYS A 1 371 ? 22.963 7.831 -29.696 1.00 94.94 371 LYS A C 1
ATOM 2957 O O . LYS A 1 371 ? 22.424 8.540 -28.856 1.00 94.94 371 LYS A O 1
ATOM 2962 N N . GLY A 1 372 ? 24.229 7.430 -29.569 1.00 93.94 372 GLY A N 1
ATOM 2963 C CA . GLY A 1 372 ? 25.107 7.879 -28.474 1.00 93.94 372 GLY A CA 1
ATOM 2964 C C . GLY A 1 372 ? 24.959 7.113 -27.151 1.00 93.94 372 GLY A C 1
ATOM 2965 O O . GLY A 1 372 ? 25.620 7.449 -26.173 1.00 93.94 372 GLY A O 1
ATOM 2966 N N . TYR A 1 373 ? 24.154 6.046 -27.124 1.00 94.62 373 TYR A N 1
ATOM 2967 C CA . TYR A 1 373 ? 23.896 5.220 -25.935 1.00 94.62 373 TYR A CA 1
ATOM 2968 C C . TYR A 1 373 ? 24.323 3.758 -26.133 1.00 94.62 373 TYR A C 1
ATOM 2970 O O . TYR A 1 373 ? 23.662 2.824 -25.679 1.00 94.62 373 TYR A O 1
ATOM 2978 N N . ALA A 1 374 ? 25.456 3.533 -26.802 1.00 91.06 374 ALA A N 1
ATOM 2979 C CA . ALA A 1 374 ? 25.952 2.189 -27.107 1.00 91.06 374 ALA A CA 1
ATOM 2980 C C . ALA A 1 374 ? 26.256 1.337 -25.857 1.00 91.06 374 ALA A C 1
ATOM 2982 O O . ALA A 1 374 ? 26.305 0.116 -25.962 1.00 91.06 374 ALA A O 1
ATOM 2983 N N . GLN A 1 375 ? 26.448 1.941 -24.681 1.00 91.94 375 GLN A N 1
ATOM 2984 C CA . GLN A 1 375 ? 26.680 1.221 -23.417 1.00 91.94 375 GLN A CA 1
ATOM 2985 C C . GLN A 1 375 ? 25.407 1.003 -22.587 1.00 91.94 375 GLN A C 1
ATOM 2987 O O . GLN A 1 375 ? 25.485 0.396 -21.521 1.00 91.94 375 GLN A O 1
ATOM 2992 N N . ALA A 1 376 ? 24.249 1.480 -23.057 1.00 94.25 376 ALA A N 1
ATOM 2993 C CA . ALA A 1 376 ? 22.989 1.238 -22.368 1.00 94.25 376 ALA A CA 1
ATOM 2994 C C . ALA A 1 376 ? 22.681 -0.264 -22.318 1.00 94.25 376 ALA A C 1
ATOM 2996 O O . ALA A 1 376 ? 22.994 -1.011 -23.252 1.00 94.25 376 ALA A O 1
ATOM 2997 N N . ARG A 1 377 ? 22.061 -0.713 -21.229 1.00 93.06 377 ARG A N 1
ATOM 2998 C CA . ARG A 1 377 ? 21.613 -2.105 -21.065 1.00 93.06 377 ARG A CA 1
ATOM 2999 C C . ARG A 1 377 ? 20.207 -2.276 -21.623 1.00 93.06 377 ARG A C 1
ATOM 3001 O O . ARG A 1 377 ? 19.884 -3.306 -22.219 1.00 93.06 377 ARG A O 1
ATOM 3008 N N . LEU A 1 378 ? 19.385 -1.246 -21.454 1.00 93.44 378 LEU A N 1
ATOM 3009 C CA . LEU A 1 378 ? 17.990 -1.222 -21.845 1.00 93.44 378 LEU A CA 1
ATOM 3010 C C . LEU A 1 378 ? 17.592 0.180 -22.311 1.00 93.44 378 LEU A C 1
ATOM 3012 O O . LEU A 1 378 ? 17.818 1.169 -21.616 1.00 93.44 378 LEU A O 1
ATOM 3016 N N . VAL A 1 379 ? 16.959 0.246 -23.481 1.00 94.88 379 VAL A N 1
ATOM 3017 C CA . VAL A 1 379 ? 16.325 1.465 -23.986 1.00 94.88 379 VAL A CA 1
ATOM 3018 C C . VAL A 1 379 ? 14.873 1.158 -24.305 1.00 94.88 379 VAL A C 1
ATOM 3020 O O . VAL A 1 379 ? 14.569 0.140 -24.933 1.00 94.88 379 VAL A O 1
ATOM 3023 N N . ILE A 1 380 ? 13.984 2.027 -23.835 1.00 95.31 380 ILE A N 1
ATOM 3024 C CA . ILE A 1 380 ? 12.532 1.877 -23.936 1.00 95.31 380 ILE A CA 1
ATOM 3025 C C . ILE A 1 380 ? 11.934 3.164 -24.478 1.00 95.31 380 ILE A C 1
ATOM 3027 O O . ILE A 1 380 ? 12.437 4.251 -24.202 1.00 95.31 380 ILE A O 1
ATOM 3031 N N . LEU A 1 381 ? 10.864 3.036 -25.253 1.00 95.62 381 LEU A N 1
ATOM 3032 C CA . LEU A 1 381 ? 10.064 4.156 -25.720 1.00 95.62 381 LEU A CA 1
ATOM 3033 C C . LEU A 1 381 ? 8.801 4.280 -24.860 1.00 95.62 381 LEU A C 1
ATOM 3035 O O . LEU A 1 381 ? 8.000 3.351 -24.787 1.00 95.62 381 LEU A O 1
ATOM 3039 N N . ALA A 1 382 ? 8.598 5.431 -24.235 1.00 95.88 382 ALA A N 1
ATOM 3040 C CA . ALA A 1 382 ? 7.405 5.724 -23.447 1.00 95.88 382 ALA A CA 1
ATOM 3041 C C . ALA A 1 382 ? 6.674 6.916 -24.063 1.00 95.88 382 ALA A C 1
ATOM 3043 O O . ALA A 1 382 ? 7.314 7.898 -24.438 1.00 95.88 382 ALA A O 1
ATOM 3044 N N . GLY A 1 383 ? 5.350 6.852 -24.175 1.00 94.19 383 GLY A N 1
ATOM 3045 C CA . GLY A 1 383 ? 4.584 7.919 -24.803 1.00 94.19 383 GLY A CA 1
ATOM 3046 C C . GLY A 1 383 ? 3.074 7.775 -24.682 1.00 94.19 383 GLY A C 1
ATOM 3047 O O . GLY A 1 383 ? 2.553 6.858 -24.047 1.00 94.19 383 GLY A O 1
ATOM 3048 N N . SER A 1 384 ? 2.356 8.681 -25.343 1.00 92.44 384 SER A N 1
ATOM 3049 C CA . SER A 1 384 ? 0.886 8.738 -25.334 1.00 92.44 384 SER A CA 1
ATOM 3050 C C . SER A 1 384 ? 0.199 7.477 -25.873 1.00 92.44 384 SER A C 1
ATOM 3052 O O . SER A 1 384 ? -0.980 7.270 -25.619 1.00 92.44 384 SER A O 1
ATOM 3054 N N . PHE A 1 385 ? 0.914 6.643 -26.627 1.00 91.75 385 PHE A N 1
ATOM 3055 C CA . PHE A 1 385 ? 0.407 5.416 -27.253 1.00 91.75 385 PHE A CA 1
ATOM 3056 C C . PHE A 1 385 ? 0.590 4.154 -26.394 1.00 91.75 385 PHE A C 1
ATOM 3058 O O . PHE A 1 385 ? 0.098 3.092 -26.769 1.00 91.75 385 PHE A O 1
ATOM 3065 N N . ASN A 1 386 ? 1.314 4.234 -25.275 1.00 89.44 386 ASN A N 1
ATOM 3066 C CA . ASN A 1 386 ? 1.523 3.107 -24.359 1.00 89.44 386 ASN A CA 1
ATOM 3067 C C . ASN A 1 386 ? 1.364 3.506 -22.885 1.00 89.44 386 ASN A C 1
ATOM 3069 O O . ASN A 1 386 ? 1.986 2.897 -22.012 1.00 89.44 386 ASN A O 1
ATOM 3073 N N . ASP A 1 387 ? 0.562 4.545 -22.635 1.00 90.25 387 ASP A N 1
ATOM 3074 C CA . ASP A 1 387 ? 0.280 5.097 -21.308 1.00 90.25 387 ASP A CA 1
ATOM 3075 C C . ASP A 1 387 ? 1.547 5.455 -20.517 1.00 90.25 387 ASP A C 1
ATOM 3077 O O . ASP A 1 387 ? 1.614 5.261 -19.305 1.00 90.25 387 ASP A O 1
ATOM 3081 N N . TRP A 1 388 ? 2.572 5.964 -21.212 1.00 92.38 388 TRP A N 1
ATOM 3082 C CA . TRP A 1 388 ? 3.869 6.312 -20.624 1.00 92.38 388 TRP A CA 1
ATOM 3083 C C . TRP A 1 388 ? 4.526 5.153 -19.860 1.00 92.38 388 TRP A C 1
ATOM 3085 O O . TRP A 1 388 ? 5.212 5.361 -18.863 1.00 92.38 388 TRP A O 1
ATOM 3095 N N . SER A 1 389 ? 4.334 3.916 -20.317 1.00 90.62 389 SER A N 1
ATOM 3096 C CA . SER A 1 389 ? 4.988 2.761 -19.705 1.00 90.62 389 SER A CA 1
ATOM 3097 C C . SER A 1 389 ? 6.499 2.766 -19.948 1.00 90.62 389 SER A C 1
ATOM 3099 O O . SER A 1 389 ? 6.963 2.869 -21.084 1.00 90.62 389 SER A O 1
ATOM 3101 N N . ASP A 1 390 ? 7.265 2.546 -18.879 1.00 91.31 390 ASP A N 1
ATOM 3102 C CA . ASP A 1 390 ? 8.722 2.403 -18.903 1.00 91.31 390 ASP A CA 1
ATOM 3103 C C . ASP A 1 390 ? 9.190 0.951 -19.101 1.00 91.31 390 ASP A C 1
ATOM 3105 O O . ASP A 1 390 ? 10.350 0.649 -18.829 1.00 91.31 390 ASP A O 1
ATOM 3109 N N . LEU A 1 391 ? 8.306 0.054 -19.561 1.00 88.25 391 LEU A N 1
ATOM 3110 C CA . LEU A 1 391 ? 8.607 -1.372 -19.757 1.00 88.25 391 LEU A CA 1
ATOM 3111 C C . LEU A 1 391 ? 7.976 -1.991 -21.019 1.00 88.25 391 LEU A C 1
ATOM 3113 O O . LEU A 1 391 ? 8.364 -3.081 -21.438 1.00 88.25 391 LEU A O 1
ATOM 3117 N N . HIS A 1 392 ? 7.012 -1.317 -21.651 1.00 86.75 392 HIS A N 1
ATOM 3118 C CA . HIS A 1 392 ? 6.148 -1.933 -22.664 1.00 86.75 392 HIS A CA 1
ATOM 3119 C C . HIS A 1 392 ? 6.584 -1.781 -24.124 1.00 86.75 392 HIS A C 1
ATOM 3121 O O . HIS A 1 392 ? 6.010 -2.476 -24.965 1.00 86.75 392 HIS A O 1
ATOM 3127 N N . THR A 1 393 ? 7.573 -0.940 -24.435 1.00 91.25 393 THR A N 1
ATOM 3128 C CA . THR A 1 393 ? 8.078 -0.765 -25.809 1.00 91.25 393 THR A CA 1
ATOM 3129 C C . THR A 1 393 ? 9.605 -0.780 -25.833 1.00 91.25 393 THR A C 1
ATOM 3131 O O . THR A 1 393 ? 10.258 0.254 -25.700 1.00 91.25 393 THR A O 1
ATOM 3134 N N . LEU A 1 394 ? 10.189 -1.964 -25.986 1.00 92.19 394 LEU A N 1
ATOM 3135 C CA . LEU A 1 394 ? 11.633 -2.171 -25.975 1.00 92.19 394 LEU A CA 1
ATOM 3136 C C . LEU A 1 394 ? 12.253 -1.771 -27.317 1.00 92.19 394 LEU A C 1
ATOM 3138 O O . LEU A 1 394 ? 11.798 -2.209 -28.374 1.00 92.19 394 LEU A O 1
ATOM 3142 N N . LEU A 1 395 ? 13.351 -1.018 -27.277 1.00 92.44 395 LEU A N 1
ATOM 3143 C CA . LEU A 1 395 ? 14.190 -0.822 -28.454 1.00 92.44 395 LEU A CA 1
ATOM 3144 C C . LEU A 1 395 ? 15.125 -2.019 -28.650 1.00 92.44 395 LEU A C 1
ATOM 3146 O O . LEU A 1 395 ? 15.526 -2.712 -27.703 1.00 92.44 395 LEU A O 1
ATOM 3150 N N . VAL A 1 396 ? 15.495 -2.250 -29.904 1.00 89.44 396 VAL A N 1
ATOM 3151 C CA . VAL A 1 396 ? 16.492 -3.236 -30.319 1.00 89.44 396 VAL A CA 1
ATOM 3152 C C . VAL A 1 396 ? 17.796 -2.507 -30.609 1.00 89.44 396 VAL A C 1
ATOM 3154 O O . VAL A 1 396 ? 17.796 -1.436 -31.202 1.00 89.44 396 VAL A O 1
ATOM 3157 N N . LYS A 1 397 ? 18.917 -3.082 -30.178 1.00 88.44 397 LYS A N 1
ATOM 3158 C CA . LYS A 1 397 ? 20.238 -2.538 -30.482 1.00 88.44 397 LYS A CA 1
ATOM 3159 C C . LYS A 1 397 ? 20.696 -3.041 -31.850 1.00 88.44 397 LYS A C 1
ATOM 3161 O O . LYS A 1 397 ? 20.903 -4.242 -32.020 1.00 88.44 397 LYS A O 1
ATOM 3166 N N . GLU A 1 398 ? 20.873 -2.135 -32.803 1.00 86.88 398 GLU A N 1
ATOM 3167 C CA . GLU A 1 398 ? 21.378 -2.409 -34.149 1.00 86.88 398 GLU A CA 1
ATOM 3168 C C . GLU A 1 398 ? 22.702 -1.648 -34.346 1.00 86.88 398 GLU A C 1
ATOM 3170 O O . GLU A 1 398 ? 22.735 -0.453 -34.630 1.00 86.88 398 GLU A O 1
ATOM 3175 N N . GLY A 1 399 ? 23.829 -2.340 -34.146 1.00 86.19 399 GLY A N 1
ATOM 3176 C CA . GLY A 1 399 ? 25.149 -1.703 -34.133 1.00 86.19 399 GLY A CA 1
ATOM 3177 C C . GLY A 1 399 ? 25.330 -0.794 -32.912 1.00 86.19 399 GLY A C 1
ATOM 3178 O O . GLY A 1 399 ? 25.313 -1.273 -31.775 1.00 86.19 399 GLY A O 1
ATOM 3179 N N . GLU A 1 400 ? 25.522 0.505 -33.148 1.00 87.06 400 GLU A N 1
ATOM 3180 C CA . GLU A 1 400 ? 25.658 1.532 -32.100 1.00 87.06 400 GLU A CA 1
ATOM 3181 C C . GLU A 1 400 ? 24.353 2.292 -31.812 1.00 87.06 400 GLU A C 1
ATOM 3183 O O . GLU A 1 400 ? 24.310 3.119 -30.897 1.00 87.06 400 GLU A O 1
ATOM 3188 N N . GLU A 1 401 ? 23.289 2.008 -32.565 1.00 92.31 401 GLU A N 1
ATOM 3189 C CA . GLU A 1 401 ? 22.002 2.691 -32.467 1.00 92.31 401 GLU A CA 1
ATOM 3190 C C . GLU A 1 401 ? 20.947 1.786 -31.819 1.00 92.31 401 GLU A C 1
ATOM 3192 O O . GLU A 1 401 ? 21.004 0.555 -31.893 1.00 92.31 401 GLU A O 1
ATOM 3197 N N . TRP A 1 402 ? 19.968 2.410 -31.173 1.00 93.69 402 TRP A N 1
ATOM 3198 C CA . TRP A 1 402 ? 18.775 1.743 -30.668 1.00 93.69 402 TRP A CA 1
ATOM 3199 C C . TRP A 1 402 ? 17.595 2.097 -31.559 1.00 93.69 402 TRP A C 1
ATOM 3201 O O . TRP A 1 402 ? 17.339 3.279 -31.777 1.00 93.69 402 TRP A O 1
ATOM 3211 N N . THR A 1 403 ? 16.864 1.098 -32.048 1.00 92.44 403 THR A N 1
ATOM 3212 C CA . THR A 1 403 ? 15.766 1.289 -33.001 1.00 92.44 403 THR A CA 1
ATOM 3213 C C . THR A 1 403 ? 14.477 0.609 -32.545 1.00 92.44 403 THR A C 1
ATOM 3215 O O . THR A 1 403 ? 14.483 -0.420 -31.862 1.00 92.44 403 THR A O 1
ATOM 3218 N N . CYS A 1 404 ? 13.342 1.208 -32.900 1.00 89.75 404 CYS A N 1
ATOM 3219 C CA . CYS A 1 404 ? 12.013 0.623 -32.741 1.00 89.75 404 CYS A CA 1
ATOM 3220 C C . CYS A 1 404 ? 11.089 1.125 -33.854 1.00 89.75 404 CYS A C 1
ATOM 3222 O O . CYS A 1 404 ? 11.149 2.291 -34.247 1.00 89.75 404 CYS A O 1
ATOM 3224 N N . HIS A 1 405 ? 10.219 0.238 -34.334 1.00 88.88 405 HIS A N 1
ATOM 3225 C CA . HIS A 1 405 ? 9.123 0.573 -35.234 1.00 88.88 405 HIS A CA 1
ATOM 3226 C C . HIS A 1 405 ? 7.787 0.351 -34.529 1.00 88.88 405 HIS A C 1
ATOM 3228 O O . HIS A 1 405 ? 7.599 -0.678 -33.869 1.00 88.88 405 HIS A O 1
ATOM 3234 N N . LEU A 1 406 ? 6.874 1.307 -34.694 1.00 89.19 406 LEU A N 1
ATOM 3235 C CA . LEU A 1 406 ? 5.518 1.257 -34.160 1.00 89.19 406 LEU A CA 1
ATOM 3236 C C . LEU A 1 406 ? 4.510 1.655 -35.229 1.00 89.19 406 LEU A C 1
ATOM 3238 O O . LEU A 1 406 ? 4.750 2.566 -36.017 1.00 89.19 406 LEU A O 1
ATOM 3242 N N . GLU A 1 407 ? 3.363 0.988 -35.216 1.00 90.69 407 GLU A N 1
ATOM 3243 C CA . GLU A 1 407 ? 2.190 1.456 -35.940 1.00 90.69 407 GLU A CA 1
ATOM 3244 C C . GLU A 1 407 ? 1.452 2.465 -35.059 1.00 90.69 407 GLU A C 1
ATOM 3246 O O . GLU A 1 407 ? 0.994 2.123 -33.966 1.00 90.69 407 GLU A O 1
ATOM 3251 N N . LEU A 1 408 ? 1.356 3.708 -35.521 1.00 92.12 408 LEU A N 1
ATOM 3252 C CA . LEU A 1 408 ? 0.692 4.799 -34.819 1.00 92.12 408 LEU A CA 1
ATOM 3253 C C . LEU A 1 408 ? -0.411 5.394 -35.704 1.00 92.12 408 LEU A C 1
ATOM 3255 O O . LEU A 1 408 ? -0.205 5.574 -36.904 1.00 92.12 408 LEU A O 1
ATOM 3259 N N . PRO A 1 409 ? -1.586 5.729 -35.144 1.00 93.38 409 PRO A N 1
ATOM 3260 C CA . PRO A 1 409 ? -2.615 6.423 -35.906 1.00 93.38 409 PRO A CA 1
ATOM 3261 C C . PRO A 1 409 ? -2.127 7.818 -36.316 1.00 93.38 409 PRO A C 1
ATOM 3263 O O . PRO A 1 409 ? -1.321 8.425 -35.607 1.00 93.38 409 PRO A O 1
ATOM 3266 N N . ALA A 1 410 ? -2.656 8.344 -37.422 1.00 94.44 410 ALA A N 1
ATOM 3267 C CA . ALA A 1 410 ? -2.378 9.713 -37.841 1.00 94.44 410 ALA A CA 1
ATOM 3268 C C . ALA A 1 410 ? -2.710 10.709 -36.718 1.00 94.44 410 ALA A C 1
ATOM 3270 O O . ALA A 1 410 ? -3.710 10.566 -36.005 1.00 94.44 410 ALA A O 1
ATOM 3271 N N . GLY A 1 411 ? -1.861 11.718 -36.556 1.00 94.12 411 GLY A N 1
ATOM 3272 C CA . GLY A 1 411 ? -1.976 12.722 -35.510 1.00 94.12 411 GLY A CA 1
ATOM 3273 C C . GLY A 1 411 ? -0.691 12.937 -34.719 1.00 94.12 411 GLY A C 1
ATOM 3274 O O . GLY A 1 411 ? 0.398 12.494 -35.085 1.00 94.12 411 GLY A O 1
ATOM 3275 N N . LYS A 1 412 ? -0.839 13.685 -33.625 1.00 94.12 412 LYS A N 1
ATOM 3276 C CA . LYS A 1 412 ? 0.258 14.126 -32.767 1.00 94.12 412 LYS A CA 1
ATOM 3277 C C . LYS A 1 412 ? 0.463 13.159 -31.606 1.00 94.12 412 LYS A C 1
ATOM 3279 O O . LYS A 1 412 ? -0.467 12.922 -30.837 1.00 94.12 412 LYS A O 1
ATOM 3284 N N . HIS A 1 413 ? 1.693 12.688 -31.441 1.00 94.25 413 HIS A N 1
ATOM 3285 C CA . HIS A 1 413 ? 2.102 11.772 -30.379 1.00 94.25 413 HIS A CA 1
ATOM 3286 C C . HIS A 1 413 ? 3.240 12.367 -29.559 1.00 94.25 413 HIS A C 1
ATOM 3288 O O . HIS A 1 413 ? 4.178 12.942 -30.113 1.00 94.25 413 HIS A O 1
ATOM 3294 N N . PHE A 1 414 ? 3.166 12.201 -28.240 1.00 94.44 414 PHE A N 1
ATOM 3295 C CA . PHE A 1 414 ? 4.220 12.617 -27.315 1.00 94.44 414 PHE A CA 1
ATOM 3296 C C . PHE A 1 414 ? 5.023 11.402 -26.872 1.00 94.44 414 PHE A C 1
ATOM 3298 O O . PHE A 1 414 ? 4.434 10.359 -26.582 1.00 94.44 414 PHE A O 1
ATOM 3305 N N . TYR A 1 415 ? 6.346 11.537 -26.795 1.00 95.88 415 TYR A N 1
ATOM 3306 C CA . TYR A 1 415 ? 7.214 10.449 -26.358 1.00 95.88 415 TYR A CA 1
ATOM 3307 C C . TYR A 1 415 ? 8.492 10.920 -25.656 1.00 95.88 415 TYR A C 1
ATOM 3309 O O . TYR A 1 415 ? 8.889 12.087 -25.723 1.00 95.88 415 TYR A O 1
ATOM 3317 N N . LYS A 1 416 ? 9.135 9.964 -24.982 1.00 96.81 416 LYS A N 1
ATOM 3318 C CA . LYS A 1 416 ? 10.472 10.022 -24.389 1.00 96.81 416 LYS A CA 1
ATOM 3319 C C . LYS A 1 416 ? 11.170 8.676 -24.552 1.00 96.81 416 LYS A C 1
ATOM 3321 O O . LYS A 1 416 ? 10.514 7.634 -24.618 1.00 96.81 416 LYS A O 1
ATOM 3326 N N . PHE A 1 417 ? 12.498 8.696 -24.535 1.00 97.19 417 PHE A N 1
ATOM 3327 C CA . PHE A 1 417 ? 13.275 7.483 -24.304 1.00 97.19 417 PHE A CA 1
ATOM 3328 C C . PHE A 1 417 ? 13.516 7.295 -22.807 1.00 97.19 417 PHE A C 1
ATOM 3330 O O . PHE A 1 417 ? 13.733 8.256 -22.070 1.00 97.19 417 PHE A O 1
ATOM 3337 N N . VAL A 1 418 ? 13.524 6.045 -22.363 1.00 96.56 418 VAL A N 1
ATOM 3338 C CA . VAL A 1 418 ? 13.964 5.646 -21.028 1.00 96.56 418 VAL A CA 1
ATOM 3339 C C . VAL A 1 418 ? 15.222 4.804 -21.202 1.00 96.56 418 VAL A C 1
ATOM 3341 O O . VAL A 1 418 ? 15.157 3.680 -21.695 1.00 96.56 418 VAL A O 1
ATOM 3344 N N . VAL A 1 419 ? 16.372 5.368 -20.837 1.00 96.25 419 VAL A N 1
ATOM 3345 C CA . VAL A 1 419 ? 17.693 4.740 -20.971 1.00 96.25 419 VAL A CA 1
ATOM 3346 C C . VAL A 1 419 ? 18.173 4.310 -19.594 1.00 96.25 419 VAL A C 1
ATOM 3348 O O . VAL A 1 419 ? 18.446 5.163 -18.752 1.00 96.25 419 VAL A O 1
ATOM 3351 N N . ASP A 1 420 ? 18.248 3.001 -19.346 1.00 93.38 420 ASP A N 1
ATOM 3352 C CA . ASP A 1 420 ? 18.623 2.427 -18.042 1.00 93.38 420 ASP A CA 1
ATOM 3353 C C . ASP A 1 420 ? 17.858 3.068 -16.859 1.00 93.38 420 ASP A C 1
ATOM 3355 O O . ASP A 1 420 ? 18.411 3.366 -15.801 1.00 93.38 420 ASP A O 1
ATOM 3359 N N . GLY A 1 421 ? 16.558 3.323 -17.063 1.00 91.06 421 GLY A N 1
ATOM 3360 C CA . GLY A 1 421 ? 15.663 3.960 -16.087 1.00 91.06 421 GLY A CA 1
ATOM 3361 C C . GLY A 1 421 ? 15.668 5.495 -16.094 1.00 91.06 421 GLY A C 1
ATOM 3362 O O . GLY A 1 421 ? 14.846 6.110 -15.417 1.00 91.06 421 GLY A O 1
ATOM 3363 N N . LYS A 1 422 ? 16.547 6.142 -16.871 1.00 93.25 422 LYS A N 1
ATOM 3364 C CA . LYS A 1 422 ? 16.592 7.602 -17.009 1.00 93.25 422 LYS A CA 1
ATOM 3365 C C . LYS A 1 422 ? 15.740 8.078 -18.183 1.00 93.25 422 LYS A C 1
ATOM 3367 O O . LYS A 1 422 ? 16.028 7.770 -19.336 1.00 93.25 422 LYS A O 1
ATOM 3372 N N . TRP A 1 423 ? 14.743 8.900 -17.880 1.00 94.75 423 TRP A N 1
ATOM 3373 C CA . TRP A 1 423 ? 13.876 9.544 -18.863 1.00 94.75 423 TRP A CA 1
ATOM 3374 C C . TRP A 1 423 ? 14.603 10.683 -19.578 1.00 94.75 423 TRP A C 1
ATOM 3376 O O . TRP A 1 423 ? 15.128 11.591 -18.928 1.00 94.75 423 TRP A O 1
ATOM 3386 N N . ILE A 1 424 ? 14.617 10.654 -20.908 1.00 95.81 424 ILE A N 1
ATOM 3387 C CA . ILE A 1 424 ? 15.209 11.688 -21.756 1.00 95.81 424 ILE A CA 1
ATOM 3388 C C . ILE A 1 424 ? 14.261 12.059 -22.899 1.00 95.81 424 ILE A C 1
ATOM 3390 O O . ILE A 1 424 ? 13.544 11.220 -23.447 1.00 95.81 424 ILE A O 1
ATOM 3394 N N . VAL A 1 425 ? 14.273 13.340 -23.253 1.00 95.69 425 VAL A N 1
ATOM 3395 C CA . VAL A 1 425 ? 13.729 13.823 -24.527 1.00 95.69 425 VAL A CA 1
ATOM 3396 C C . VAL A 1 425 ? 14.659 13.325 -25.634 1.00 95.69 425 VAL A C 1
ATOM 3398 O O . VAL A 1 425 ? 15.866 13.229 -25.408 1.00 95.69 425 VAL A O 1
ATOM 3401 N N . ASP A 1 426 ? 14.104 12.985 -26.793 1.00 95.31 426 ASP A N 1
ATOM 3402 C CA . ASP A 1 426 ? 14.870 12.626 -27.985 1.00 95.31 426 ASP A CA 1
ATOM 3403 C C . ASP A 1 426 ? 15.840 13.761 -28.359 1.00 95.31 426 ASP A C 1
ATOM 3405 O O . ASP A 1 426 ? 15.375 14.840 -28.741 1.00 95.31 426 ASP A O 1
ATOM 3409 N N . PRO A 1 427 ? 17.166 13.550 -28.231 1.00 94.19 427 PRO A N 1
ATOM 3410 C CA . PRO A 1 427 ? 18.157 14.585 -28.510 1.00 94.19 427 PRO A CA 1
ATOM 3411 C C . PRO A 1 427 ? 18.205 15.005 -29.982 1.00 94.19 427 PRO A C 1
ATOM 3413 O O . PRO A 1 427 ? 18.625 16.125 -30.272 1.00 94.19 427 PRO A O 1
ATOM 3416 N N . ASP A 1 428 ? 17.786 14.121 -30.890 1.00 93.00 428 ASP A N 1
ATOM 3417 C CA . ASP A 1 428 ? 17.838 14.338 -32.335 1.00 93.00 428 ASP A CA 1
ATOM 3418 C C . ASP A 1 428 ? 16.503 14.875 -32.884 1.00 93.00 428 ASP A C 1
ATOM 3420 O O . ASP A 1 428 ? 16.426 15.271 -34.050 1.00 93.00 428 ASP A O 1
ATOM 3424 N N . ASN A 1 429 ? 15.452 14.941 -32.055 1.00 91.62 429 ASN A N 1
ATOM 3425 C CA . ASN A 1 429 ? 14.170 15.524 -32.439 1.00 91.62 429 ASN A CA 1
ATOM 3426 C C . ASN A 1 429 ? 14.123 17.028 -32.096 1.00 91.62 429 ASN A C 1
ATOM 3428 O O . ASN A 1 429 ? 14.055 17.389 -30.918 1.00 91.62 429 ASN A O 1
ATOM 3432 N N . PRO A 1 430 ? 14.083 17.930 -33.098 1.00 88.06 430 PRO A N 1
ATOM 3433 C CA . PRO A 1 430 ? 14.013 19.370 -32.854 1.00 88.06 430 PRO A CA 1
ATOM 3434 C C . PRO A 1 430 ? 12.651 19.830 -32.304 1.00 88.06 430 PRO A C 1
ATOM 3436 O O . PRO A 1 430 ? 12.513 20.984 -31.896 1.00 88.06 430 PRO A O 1
ATOM 3439 N N . HIS A 1 431 ? 11.635 18.962 -32.303 1.00 90.06 431 HIS A N 1
ATOM 3440 C CA . HIS A 1 431 ? 10.285 19.264 -31.847 1.00 90.06 431 HIS A CA 1
ATOM 3441 C C . HIS A 1 431 ? 10.042 18.692 -30.449 1.00 90.06 431 HIS A C 1
ATOM 3443 O O . HIS A 1 431 ? 9.806 17.495 -30.271 1.00 90.06 431 HIS A O 1
ATOM 3449 N N . ALA A 1 432 ? 10.047 19.578 -29.453 1.00 88.62 432 ALA A N 1
ATOM 3450 C CA . ALA A 1 432 ? 9.667 19.263 -28.085 1.00 88.62 432 ALA A CA 1
ATOM 3451 C C . ALA A 1 432 ? 8.664 20.287 -27.546 1.00 88.62 432 ALA A C 1
ATOM 3453 O O . ALA A 1 432 ? 8.740 21.478 -27.852 1.00 88.62 432 ALA A O 1
ATOM 3454 N N . GLU A 1 433 ? 7.733 19.822 -26.720 1.00 91.50 433 GLU A N 1
ATOM 3455 C CA . GLU A 1 433 ? 6.690 20.649 -26.116 1.00 91.50 433 GLU A CA 1
ATOM 3456 C C . GLU A 1 433 ? 6.579 20.407 -24.615 1.00 91.50 433 GLU A C 1
ATOM 3458 O O . GLU A 1 433 ? 6.863 19.313 -24.129 1.00 91.50 433 GLU A O 1
ATOM 3463 N N . ASN A 1 434 ? 6.162 21.442 -23.883 1.00 85.69 434 ASN A N 1
ATOM 3464 C CA . ASN A 1 434 ? 5.897 21.353 -22.452 1.00 85.69 434 ASN A CA 1
ATOM 3465 C C . ASN A 1 434 ? 4.456 20.877 -22.214 1.00 85.69 434 ASN A C 1
ATOM 3467 O O . ASN A 1 434 ? 3.537 21.370 -22.866 1.00 85.69 434 ASN A O 1
ATOM 3471 N N . ASP A 1 435 ? 4.259 19.948 -21.282 1.00 77.19 435 ASP A N 1
ATOM 3472 C CA . ASP A 1 435 ? 2.938 19.414 -20.926 1.00 77.19 435 ASP A CA 1
ATOM 3473 C C . ASP A 1 435 ? 2.118 20.318 -19.988 1.00 77.19 435 ASP A C 1
ATOM 3475 O O . ASP A 1 435 ? 0.958 20.025 -19.714 1.00 77.19 435 ASP A O 1
ATOM 3479 N N . GLY A 1 436 ? 2.685 21.440 -19.535 1.00 66.81 436 GLY A N 1
ATOM 3480 C CA . GLY A 1 436 ? 2.042 22.367 -18.602 1.00 66.81 436 GLY A CA 1
ATOM 3481 C C . GLY A 1 436 ? 2.302 22.041 -17.129 1.00 66.81 436 GLY A C 1
ATOM 3482 O O . GLY A 1 436 ? 2.073 22.906 -16.286 1.00 66.81 436 GLY A O 1
ATOM 3483 N N . ASP A 1 437 ? 2.872 20.868 -16.838 1.00 67.56 437 ASP A N 1
ATOM 3484 C CA . ASP A 1 437 ? 3.300 20.425 -15.505 1.00 67.56 437 ASP A CA 1
ATOM 3485 C C . ASP A 1 437 ? 4.827 20.537 -15.329 1.00 67.56 437 ASP A C 1
ATOM 3487 O O . ASP A 1 437 ? 5.411 20.046 -14.362 1.00 67.56 437 ASP A O 1
ATOM 3491 N N . GLY A 1 438 ? 5.493 21.223 -16.265 1.00 73.81 438 GLY A N 1
ATOM 3492 C CA . GLY A 1 438 ? 6.927 21.483 -16.229 1.00 73.81 438 GLY A CA 1
ATOM 3493 C C . GLY A 1 438 ? 7.776 20.417 -16.919 1.00 73.81 438 GLY A C 1
ATOM 3494 O O . GLY A 1 438 ? 9.001 20.558 -16.918 1.00 73.81 438 GLY A O 1
ATOM 3495 N N . ASN A 1 439 ? 7.181 19.402 -17.559 1.00 81.00 439 ASN A N 1
ATOM 3496 C CA . ASN A 1 439 ? 7.942 18.404 -18.306 1.00 81.00 439 ASN A CA 1
ATOM 3497 C C . ASN A 1 439 ? 7.949 18.722 -19.802 1.00 81.00 439 ASN A C 1
ATOM 3499 O O . ASN A 1 439 ? 6.913 18.962 -20.414 1.00 81.00 439 ASN A O 1
ATOM 3503 N N . ALA A 1 440 ? 9.128 18.652 -20.421 1.00 90.12 440 ALA A N 1
ATOM 3504 C CA . ALA A 1 440 ? 9.261 18.669 -21.876 1.00 90.12 440 ALA A CA 1
ATOM 3505 C C . ALA A 1 440 ? 9.150 17.246 -22.442 1.00 90.12 440 ALA A C 1
ATOM 3507 O O . ALA A 1 440 ? 9.717 16.326 -21.852 1.00 90.12 440 ALA A O 1
ATOM 3508 N N . ASN A 1 441 ? 8.473 17.070 -23.577 1.00 93.62 441 ASN A N 1
ATOM 3509 C CA . ASN A 1 441 ? 8.283 15.799 -24.282 1.00 93.62 441 ASN A CA 1
ATOM 3510 C C . ASN A 1 441 ? 8.601 15.962 -25.774 1.00 93.62 441 ASN A C 1
ATOM 3512 O O . ASN A 1 441 ? 8.270 16.997 -26.351 1.00 93.62 441 ASN A O 1
ATOM 3516 N N . SER A 1 442 ? 9.197 14.946 -26.403 1.00 96.00 442 SER A N 1
ATOM 3517 C CA . SER A 1 442 ? 9.398 14.924 -27.857 1.00 96.00 442 SER A CA 1
ATOM 3518 C C . SER A 1 442 ? 8.068 14.727 -28.570 1.00 96.00 442 SER A C 1
ATOM 3520 O O . SER A 1 442 ? 7.192 14.015 -28.073 1.00 96.00 442 SER A O 1
ATOM 3522 N N . VAL A 1 443 ? 7.921 15.346 -29.738 1.00 94.81 443 VAL A N 1
ATOM 3523 C CA . VAL A 1 443 ? 6.692 15.298 -30.532 1.00 94.81 443 VAL A CA 1
ATOM 3524 C C . VAL A 1 443 ? 6.959 14.595 -31.854 1.00 94.81 443 VAL A C 1
ATOM 3526 O O . VAL A 1 443 ? 7.863 14.975 -32.596 1.00 94.81 443 VAL A O 1
ATOM 3529 N N . LEU A 1 444 ? 6.139 13.595 -32.165 1.00 94.00 444 LEU A N 1
ATOM 3530 C CA . LEU A 1 444 ? 6.061 12.982 -33.486 1.00 94.00 444 LEU A CA 1
ATOM 3531 C C . LEU A 1 444 ? 4.690 13.288 -34.094 1.00 94.00 444 LEU A C 1
ATOM 3533 O O . LEU A 1 444 ? 3.661 13.086 -33.448 1.00 94.00 444 LEU A O 1
ATOM 3537 N N . ILE A 1 445 ? 4.674 13.755 -35.340 1.00 92.62 445 ILE A N 1
ATOM 3538 C CA . ILE A 1 445 ? 3.451 13.898 -36.131 1.00 92.62 445 ILE A CA 1
ATOM 3539 C C . ILE A 1 445 ? 3.454 12.786 -37.173 1.00 92.62 445 ILE A C 1
ATOM 3541 O O . ILE A 1 445 ? 4.391 12.680 -37.960 1.00 92.62 445 ILE A O 1
ATOM 3545 N N . VAL A 1 446 ? 2.420 11.955 -37.141 1.00 92.06 446 VAL A N 1
ATOM 3546 C CA . VAL A 1 446 ? 2.184 10.897 -38.123 1.00 92.06 446 VAL A CA 1
ATOM 3547 C C . VAL A 1 446 ? 1.122 11.403 -39.092 1.00 92.06 446 VAL A C 1
ATOM 3549 O O . VAL A 1 446 ? 0.051 11.821 -38.646 1.00 92.06 446 VAL A O 1
ATOM 3552 N N . GLU A 1 447 ? 1.446 11.418 -40.384 1.00 85.94 447 GLU A N 1
ATOM 3553 C CA . GLU A 1 447 ? 0.546 11.877 -41.455 1.00 85.94 447 GLU A CA 1
ATOM 3554 C C . GLU A 1 447 ? -0.477 10.820 -41.880 1.00 85.94 447 GLU A C 1
ATOM 3556 O O . GLU A 1 447 ? -0.131 9.613 -41.896 1.00 85.94 447 GLU A O 1
#

Foldseek 3Di:
DVVLPVPPPQLLQFQQQQWAQDDPPDPDTDGVDHRPPAHHHHLPSQQVVQVVCCVVVVDAPFRSCCVQPCVVLVQPQKGQFDDPVCPVVDDFAAALLRDTDDDDGHHGGRRSARMGGAQVSVVSVLLCLLVVVRHDPVVSVQQLDFPHFDACAPPDPPPHGNPQWGHGRNWTWGDDPVATKTKDWDCPRSKIKIKIAGNVVSDIGIDIGNGNLVLLCVQVVCCVVPVDGCQSVCVRHVHHHCPALLNQLSVCCSVPNNVRSVVVSVVVCVVPVPRADDLVSLLVSLVVCVVVVNLVSSLVSLVVSCVRCVLALVSLQSNLVSCQLVLNLVSSLVSLVSSCVSPVPPVLSVQLNVVSPPDPPPDALDKDKAADQQVFSWKAKAWPVNPRDPRRGTFDDDPRMTMDHHHDDAAKMWIFMQTSNDTHERPPAPDWDDPVPGDITGIDGRD